Protein AF-A0A196SIE4-F1 (afdb_monomer_lite)

Sequence (564 aa):
MFLTLIPIHMKIGEKELRGRSGSAFACVQPDAWLLSVNETTLPDINRIVAYILAHASSSTTSTHAILPAALKAVASILQPCGGHVIAVQGSYAIGEGSSQVCEGVRTYGTTEESSLYSLNVTTGFYETLAAMCLRSNTTIHLIAGGSTDAFFSICNLQEVLLQSGGSLRYTTALSSVFKEHALADLHAAIQLLVLRPIARYVSGKLRLSPGLSVAAYHGGITYDESRAFCTAGMTSEDSVVAEVEMDRYITGPYAYAQFARPLFTFYNETNECCLRVFNHRFPVSTDYRTIYHNLDFSAYFLTLVRATVSHMSEDTVYNIRNKLSEVVANVLAAYRNNVCYSSPKSQLNLPESLSLLPLFLNSLLKTPLLAMSPMNTSANLQSIYPRGDLRAYWKWLCYTQSAERVLNAVYPRLYRLDEAKSDWGEEIEDHLVMPDRLPCSGAALTHDGVFLLACDEALFVVVGKTVTAELCGRLFGVATVVNSVHGASLSLLQSEDLLVQRVWRVVERVKEELGEELQVRIVVRGEKEMNEVSLLLRDDRIRLDGSLSEFVCEFFKRVLAKYK

Foldseek 3Di:
DFDFDDPPPDPPDPPPPDDDDPQQADPDALVVGRDDPDPVCVVVRVVVVVVVVVVVPPPDPDQEAAQLSVLLHVLVNLQVPAEEAEAEAAAAHDDQQHDPDDDDPQCAQDPNLLPLQAADPPHCSLVVSLVSLLNSLHAYEYEYEYAPPGRHSVNSVLLSNLQQQYHYHYDNCCNPLLVVQLVLLVVQVVVCVVPFWKWAWFKADKDKDPQKDFPDKFASWDADPVRITIHSIHGPFWDMATDMDGNDDDPDQKMKMKQDPPGGWTQTPVGDTDHDMDIDIDGDDPQPLVVLQPDALLNVVLVLLRVLLVCSNPDDLVVSLVVSLLVVLVVQLVCCVRPVVPDDLVDRDDRPNCPCVLVLSLLQCLQLQRDHWDRPPDPDPSVTPPGSNRNNNLSNQSRTGDSLQNSCQSAWWKFWLDCPPVPFLDQDPNDGRAGDTDQLAPVSVDQQTWMWTQHLSAIETEHHQNHQLVVCCQFFVGSGQDAQSSQSPTDGDDDPDPSSSSVVSNVVVSCVSRHVSHYYGYHYPPHPVVLVSNSNSSQPDDDPRHHSVVSCVVSSVSSSVPHD

Secondary structure (DSSP, 8-state):
-------------TT-SSSS------SS-GGGT-----TTTHHHHHHHHHHHHHHHHS------B-HHHHHHHHHHHTTTT-EEEEEEE-S-B-STT-------GGGTTSGGGGGGTS--TT-HHHHHHHHHHHHHTEEEEEEEE--TT----HHHHHHHHHHHT--EEEE-GGGSTTHHHHHHHHHHHHHHHHHS--EEEEEE--EE-TTEEEEEEESS-EE-TTS-EEEEEE-TTB--EEEEEESS---SSEEEEEE-SSSEEEE-TT--EEE--EEEEEEP-S-HHHHHHT--HHHHHHHHHHHHHHHTTTS-HHHHHHHHHHHHHHHHHHHHHHH-TTS-TTS----GGGTTHHHHHHHHHHSTTTPPPPSS--SSGGG-SS-HHHHHHHHHHHHHB-HHHHHHHHS-EEEE-STTS-SSS-EETTEE-PPPEEPSSTTTS-SS-EEEEE-SS-EEEEEPTT--HHHHHHHHSSS---SHHHHHH------S-HHHHHHHHHHHHHHHHH-TTPPEEEEETTSTTHHHHHHH-TTS-BTTBPPHHHHHHHHHHHHHHT--

Organism: Blastocystis sp. subtype 1 (strain ATCC 50177 / NandII) (NCBI:txid478820)

Structure (mmCIF, N/CA/C/O backbone):
data_AF-A0A196SIE4-F1
#
_entry.id   AF-A0A196SIE4-F1
#
loop_
_atom_site.group_PDB
_atom_site.id
_atom_site.type_symbol
_atom_site.label_atom_id
_atom_site.label_alt_id
_atom_site.label_comp_id
_atom_site.label_asym_id
_atom_site.label_entity_id
_atom_site.label_seq_id
_atom_site.pdbx_PDB_ins_code
_atom_site.Cartn_x
_atom_site.Cartn_y
_atom_site.Cartn_z
_atom_site.occupancy
_atom_site.B_iso_or_equiv
_atom_site.auth_seq_id
_atom_site.auth_comp_id
_atom_site.auth_asym_id
_atom_site.auth_atom_id
_atom_site.pdbx_PDB_model_num
ATOM 1 N N . MET A 1 1 ? -11.859 25.519 0.031 1.00 24.70 1 MET A N 1
ATOM 2 C CA . MET A 1 1 ? -10.567 24.803 0.033 1.00 24.70 1 MET A CA 1
ATOM 3 C C . MET A 1 1 ? -9.491 25.823 0.396 1.00 24.70 1 MET A C 1
ATOM 5 O O . MET A 1 1 ? -9.365 26.808 -0.318 1.00 24.70 1 MET A O 1
ATOM 9 N N . PHE A 1 2 ? -8.839 25.694 1.553 1.00 26.42 2 PHE A N 1
ATOM 10 C CA . PHE A 1 2 ? -7.771 26.609 1.984 1.00 26.42 2 PHE A CA 1
ATOM 11 C C . PHE A 1 2 ? -6.438 25.971 1.586 1.00 26.42 2 PHE A C 1
ATOM 13 O O . PHE A 1 2 ? -6.101 24.913 2.109 1.00 26.42 2 PHE A O 1
ATOM 20 N N . LEU A 1 3 ? -5.718 26.561 0.631 1.00 25.44 3 LEU A N 1
ATOM 21 C CA . LEU A 1 3 ? -4.384 26.110 0.234 1.00 25.44 3 LEU A CA 1
ATOM 22 C C . LEU A 1 3 ? -3.379 27.169 0.696 1.00 25.44 3 LEU A C 1
ATOM 24 O O . LEU A 1 3 ? -3.209 28.193 0.037 1.00 25.44 3 LEU A O 1
ATOM 28 N N . THR A 1 4 ? -2.740 26.945 1.842 1.00 31.16 4 THR A N 1
ATOM 29 C CA . THR A 1 4 ? -1.714 27.858 2.363 1.00 31.16 4 THR A CA 1
ATOM 30 C C . THR A 1 4 ? -0.354 27.175 2.280 1.00 31.16 4 THR A C 1
ATOM 32 O O . THR A 1 4 ? -0.098 26.189 2.968 1.00 31.16 4 THR A O 1
ATOM 35 N N . LEU A 1 5 ? 0.530 27.698 1.429 1.00 30.19 5 LEU A N 1
ATOM 36 C CA . LEU A 1 5 ? 1.937 27.304 1.382 1.00 30.19 5 LEU A CA 1
ATOM 37 C C . LEU A 1 5 ? 2.686 28.042 2.492 1.00 30.19 5 LEU A C 1
ATOM 39 O O . LEU A 1 5 ? 2.619 29.265 2.587 1.00 30.19 5 LEU A O 1
ATOM 43 N N . ILE A 1 6 ? 3.367 27.286 3.350 1.00 33.84 6 ILE A N 1
ATOM 44 C CA . ILE A 1 6 ? 3.983 27.786 4.581 1.00 33.84 6 ILE A CA 1
ATOM 45 C C . ILE A 1 6 ? 5.489 27.988 4.349 1.00 33.84 6 ILE A C 1
ATOM 47 O O . ILE A 1 6 ? 6.240 27.012 4.387 1.00 33.84 6 ILE A O 1
ATOM 51 N N . PRO A 1 7 ? 5.985 29.224 4.166 1.00 29.86 7 PRO A N 1
ATOM 52 C CA . PRO A 1 7 ? 7.390 29.522 4.389 1.00 29.86 7 PRO A CA 1
ATOM 53 C C . PRO A 1 7 ? 7.612 29.621 5.902 1.00 29.86 7 PRO A C 1
ATOM 55 O O . PRO A 1 7 ? 7.277 30.615 6.548 1.00 29.86 7 PRO A O 1
ATOM 58 N N . ILE A 1 8 ? 8.150 28.560 6.498 1.00 34.56 8 ILE A N 1
ATOM 59 C CA . ILE A 1 8 ? 8.472 28.540 7.926 1.00 34.56 8 ILE A CA 1
ATOM 60 C C . ILE A 1 8 ? 9.764 29.324 8.139 1.00 34.56 8 ILE A C 1
ATOM 62 O O . ILE A 1 8 ? 10.857 28.765 8.178 1.00 34.56 8 ILE A O 1
ATOM 66 N N . HIS A 1 9 ? 9.647 30.638 8.319 1.00 28.97 9 HIS A N 1
ATOM 67 C CA . HIS A 1 9 ? 10.698 31.404 8.979 1.00 28.97 9 HIS A CA 1
ATOM 68 C C . HIS A 1 9 ? 10.603 31.166 10.492 1.00 28.97 9 HIS A C 1
ATOM 70 O O . HIS A 1 9 ? 10.001 31.944 11.230 1.00 28.97 9 HIS A O 1
ATOM 76 N N . MET A 1 10 ? 11.209 30.075 10.972 1.00 31.61 10 MET A N 1
ATOM 77 C CA . MET A 1 10 ? 11.492 29.929 12.400 1.00 31.61 10 MET A CA 1
ATOM 78 C C . MET A 1 10 ? 12.637 30.877 12.767 1.00 31.61 10 MET A C 1
ATOM 80 O O . MET A 1 10 ? 13.798 30.623 12.453 1.00 31.61 10 MET A O 1
ATOM 84 N N . LYS A 1 11 ? 12.323 31.976 13.461 1.00 28.91 11 LYS A N 1
ATOM 85 C CA . LYS A 1 11 ? 13.328 32.689 14.255 1.00 28.91 11 LYS A CA 1
ATOM 86 C C . LYS A 1 11 ? 13.636 31.832 15.479 1.00 28.91 11 LYS A C 1
ATOM 88 O O . LYS A 1 11 ? 12.921 31.891 16.473 1.00 28.91 11 LYS A O 1
ATOM 93 N N . ILE A 1 12 ? 14.709 31.050 15.411 1.00 32.78 12 ILE A N 1
ATOM 94 C CA . ILE A 1 12 ? 15.374 30.570 16.622 1.00 32.78 12 ILE A CA 1
ATOM 95 C C . ILE A 1 12 ? 15.997 31.818 17.253 1.00 32.78 12 ILE A C 1
ATOM 97 O O . ILE A 1 12 ? 16.868 32.446 16.654 1.00 32.78 12 ILE A O 1
ATOM 101 N N . GLY A 1 13 ? 15.491 32.253 18.406 1.00 27.62 13 GLY A N 1
ATOM 102 C CA . GLY A 1 13 ? 16.034 33.421 19.094 1.00 27.62 13 GLY A CA 1
ATOM 103 C C . GLY A 1 13 ? 17.508 33.198 19.443 1.00 27.62 13 GLY A C 1
ATOM 104 O O . GLY A 1 13 ? 17.830 32.291 20.205 1.00 27.62 13 GLY A O 1
ATOM 105 N N . GLU A 1 14 ? 18.400 34.054 18.937 1.00 29.20 14 GLU A N 1
ATOM 106 C CA . GLU A 1 14 ? 19.863 34.005 19.145 1.00 29.20 14 GLU A CA 1
ATOM 107 C C . GLU A 1 14 ? 20.323 34.112 20.619 1.00 29.20 14 GLU A C 1
ATOM 109 O O . GLU A 1 14 ? 21.520 34.122 20.893 1.00 29.20 14 GLU A O 1
ATOM 114 N N . LYS A 1 15 ? 19.412 34.168 21.602 1.00 29.61 15 LYS A N 1
ATOM 115 C CA . LYS A 1 15 ? 19.748 34.307 23.030 1.00 29.61 15 LYS A CA 1
ATOM 116 C C . LYS A 1 15 ? 19.438 33.106 23.927 1.00 29.61 15 LYS A C 1
ATOM 118 O O . LYS A 1 15 ? 19.783 33.164 25.102 1.00 29.61 15 LYS A O 1
ATOM 123 N N . GLU A 1 16 ? 18.897 32.003 23.411 1.00 30.88 16 GLU A N 1
ATOM 124 C CA . GLU A 1 16 ? 18.539 30.830 24.239 1.00 30.88 16 GLU A CA 1
ATOM 125 C C . GLU A 1 16 ? 19.255 29.533 23.830 1.00 30.88 16 GLU A C 1
ATOM 127 O O . GLU A 1 16 ? 18.741 28.430 23.974 1.00 30.88 16 GLU A O 1
ATOM 132 N N . LEU A 1 17 ? 20.509 29.636 23.381 1.00 32.59 17 LEU A N 1
ATOM 133 C CA . LEU A 1 17 ? 21.347 28.471 23.055 1.00 32.59 17 LEU A CA 1
ATOM 134 C C . LEU A 1 17 ? 21.865 27.686 24.277 1.00 32.59 17 LEU A C 1
ATOM 136 O O . LEU A 1 17 ? 22.647 26.749 24.116 1.00 32.59 17 LEU A O 1
ATOM 140 N N . ARG A 1 18 ? 21.448 28.018 25.506 1.00 29.81 18 ARG A N 1
ATOM 141 C CA . ARG A 1 18 ? 21.790 27.239 26.706 1.00 29.81 18 ARG A CA 1
ATOM 142 C C . ARG A 1 18 ? 20.623 27.178 27.689 1.00 29.81 18 ARG A C 1
ATOM 144 O O . ARG A 1 18 ? 20.509 28.005 28.582 1.00 29.81 18 ARG A O 1
ATOM 151 N N . GLY A 1 19 ? 19.816 26.130 27.550 1.00 31.53 19 GLY A N 1
ATOM 152 C CA . GLY A 1 19 ? 19.040 25.582 28.660 1.00 31.53 19 GLY A CA 1
ATOM 153 C C . GLY A 1 19 ? 17.660 26.195 28.884 1.00 31.53 19 GLY A C 1
ATOM 154 O O . GLY A 1 19 ? 17.433 26.806 29.920 1.00 31.53 19 GLY A O 1
ATOM 155 N N . ARG A 1 20 ? 16.726 25.964 27.956 1.00 30.34 20 ARG A N 1
ATOM 156 C CA . ARG A 1 20 ? 15.293 25.672 28.189 1.00 30.34 20 ARG A CA 1
ATOM 157 C C . ARG A 1 20 ? 14.655 25.306 26.838 1.00 30.34 20 ARG A C 1
ATOM 159 O O . ARG A 1 20 ? 15.154 25.694 25.791 1.00 30.34 20 ARG A O 1
ATOM 166 N N . SER A 1 21 ? 13.649 24.440 26.873 1.00 39.34 21 SER A N 1
ATOM 167 C CA . SER A 1 21 ? 13.036 23.723 25.743 1.00 39.34 21 SER A CA 1
ATOM 168 C C . SER A 1 21 ? 12.660 24.612 24.547 1.00 39.34 21 SER A C 1
ATOM 170 O O . SER A 1 21 ? 11.785 25.464 24.672 1.00 39.34 21 SER A O 1
ATOM 172 N N . GLY A 1 22 ? 13.262 24.354 23.381 1.00 44.81 22 GLY A N 1
ATOM 173 C CA . GLY A 1 22 ? 12.916 24.974 22.097 1.00 44.81 22 GLY A CA 1
ATOM 174 C C . GLY A 1 22 ? 11.590 24.457 21.538 1.00 44.81 22 GLY A C 1
ATOM 175 O O . GLY A 1 22 ? 11.580 23.723 20.556 1.00 44.81 22 GLY A O 1
ATOM 176 N N . SER A 1 23 ? 10.477 24.800 22.187 1.00 56.94 23 SER A N 1
ATOM 177 C CA . SER A 1 23 ? 9.135 24.441 21.726 1.00 56.94 23 SER A CA 1
ATOM 178 C C . SER A 1 23 ? 8.738 25.287 20.518 1.00 56.94 23 SER A C 1
ATOM 180 O O . SER A 1 23 ? 8.722 26.515 20.611 1.00 56.94 23 SER A O 1
ATOM 182 N N . ALA A 1 24 ? 8.367 24.649 19.408 1.00 60.00 24 ALA A N 1
ATOM 183 C CA . ALA A 1 24 ? 7.788 25.352 18.267 1.00 60.00 24 ALA A CA 1
ATOM 184 C C . ALA A 1 24 ? 6.398 25.919 18.611 1.00 60.00 24 ALA A C 1
ATOM 186 O O . ALA A 1 24 ? 5.547 25.206 19.145 1.00 60.00 24 ALA A O 1
ATOM 187 N N . PHE A 1 25 ? 6.161 27.191 18.285 1.00 63.59 25 PHE A N 1
ATOM 188 C CA . PHE A 1 25 ? 4.869 27.859 18.444 1.00 63.59 25 PHE A CA 1
ATOM 189 C C . PHE A 1 25 ? 4.549 28.715 17.218 1.00 63.59 25 PHE A C 1
ATOM 191 O O . PHE A 1 25 ? 5.438 29.145 16.482 1.00 63.59 25 PHE A O 1
ATOM 198 N N . ALA A 1 26 ? 3.263 28.957 16.994 1.00 61.19 26 ALA A N 1
ATOM 199 C CA . ALA A 1 26 ? 2.800 29.837 15.936 1.00 61.19 26 ALA A CA 1
ATOM 200 C C . ALA A 1 26 ? 2.982 31.304 16.338 1.00 61.19 26 ALA A C 1
ATOM 202 O O . ALA A 1 26 ? 2.437 31.747 17.346 1.00 61.19 26 ALA A O 1
ATOM 203 N N . CYS A 1 27 ? 3.729 32.069 15.544 1.00 59.94 27 CYS A N 1
ATOM 204 C CA . CYS A 1 27 ? 3.960 33.493 15.810 1.00 59.94 27 CYS A CA 1
ATOM 205 C C . CYS A 1 27 ? 2.800 34.400 15.361 1.00 59.94 27 CYS A C 1
ATOM 207 O O . CYS A 1 27 ? 2.827 35.595 15.645 1.00 59.94 27 CYS A O 1
ATOM 209 N N . VAL A 1 28 ? 1.817 33.870 14.625 1.00 65.38 28 VAL A N 1
ATOM 210 C CA . VAL A 1 28 ? 0.748 34.655 13.994 1.00 65.38 28 VAL A CA 1
ATOM 211 C C . VAL A 1 28 ? -0.608 33.979 14.205 1.00 65.38 28 VAL A C 1
ATOM 213 O O . VAL A 1 28 ? -0.692 32.753 14.248 1.00 65.38 28 VAL A O 1
ATOM 216 N N . GLN A 1 29 ? -1.657 34.791 14.361 1.00 64.56 29 GLN A N 1
ATOM 217 C CA . GLN A 1 29 ? -3.035 34.335 14.565 1.00 64.56 29 GLN A CA 1
ATOM 218 C C . GLN A 1 29 ? -3.599 33.616 13.319 1.00 64.56 29 GLN A C 1
ATOM 220 O O . GLN A 1 29 ? -3.258 34.018 12.201 1.00 64.56 29 GLN A O 1
ATOM 225 N N . PRO A 1 30 ? -4.489 32.613 13.487 1.00 63.81 30 PRO A N 1
ATOM 226 C CA . PRO A 1 30 ? -5.055 31.831 12.380 1.00 63.81 30 PRO A CA 1
ATOM 227 C C . PRO A 1 30 ? -5.726 32.681 11.289 1.00 63.81 30 PRO A C 1
ATOM 229 O O . PRO A 1 30 ? -5.523 32.425 10.103 1.00 63.81 30 PRO A O 1
ATOM 232 N N . ASP A 1 31 ? -6.443 33.738 11.678 1.00 65.50 31 ASP A N 1
ATOM 233 C CA . ASP A 1 31 ? -7.214 34.602 10.767 1.00 65.50 31 ASP A CA 1
ATOM 234 C C . ASP A 1 31 ? -6.348 35.358 9.749 1.00 65.50 31 ASP A C 1
ATOM 236 O O . ASP A 1 31 ? -6.823 35.747 8.686 1.00 65.50 31 ASP A O 1
ATOM 240 N N . ALA A 1 32 ? -5.061 35.560 10.048 1.00 66.69 32 ALA A N 1
ATOM 241 C CA . ALA A 1 32 ? -4.130 36.222 9.138 1.00 66.69 32 ALA A CA 1
ATOM 242 C C . ALA A 1 32 ? -3.489 35.257 8.118 1.00 66.69 32 ALA A C 1
ATOM 244 O O . ALA A 1 32 ? -2.826 35.716 7.191 1.00 66.69 32 ALA A O 1
ATOM 245 N N . TRP A 1 33 ? -3.644 33.938 8.296 1.00 67.50 33 TRP A N 1
ATOM 246 C CA . TRP A 1 33 ? -3.011 32.894 7.469 1.00 67.50 33 TRP A CA 1
ATOM 247 C C . TRP A 1 33 ? -4.022 32.016 6.717 1.00 67.50 33 TRP A C 1
ATOM 249 O O . TRP A 1 33 ? -3.700 31.471 5.658 1.00 67.50 33 TRP A O 1
ATOM 259 N N . LEU A 1 34 ? -5.241 31.868 7.239 1.00 71.44 34 LEU A N 1
ATOM 260 C CA . LEU A 1 34 ? -6.322 31.113 6.607 1.00 71.44 34 LEU A CA 1
ATOM 261 C C . LEU A 1 34 ? -7.110 32.018 5.652 1.00 71.44 34 LEU A C 1
ATOM 263 O O . LEU A 1 34 ? -8.133 32.599 6.004 1.00 71.44 34 LEU A O 1
ATOM 267 N N . LEU A 1 35 ? -6.616 32.142 4.421 1.00 76.88 35 LEU A N 1
ATOM 268 C CA . LEU A 1 35 ? -7.236 32.960 3.378 1.00 76.88 35 LEU A CA 1
ATOM 269 C C . LEU A 1 35 ? -8.222 32.137 2.544 1.00 76.88 35 LEU A C 1
ATOM 271 O O . LEU A 1 35 ? -7.872 31.078 2.022 1.00 76.88 35 LEU A O 1
ATOM 275 N N . SER A 1 36 ? -9.441 32.643 2.348 1.00 74.19 36 SER A N 1
ATOM 276 C CA . SER A 1 36 ? -10.366 32.056 1.374 1.00 74.19 36 SER A CA 1
ATOM 277 C C . SER A 1 36 ? -9.795 32.200 -0.036 1.00 74.19 36 SER A C 1
ATOM 279 O O . SER A 1 36 ? -9.408 33.306 -0.415 1.00 74.19 36 SER A O 1
ATOM 281 N N . VAL A 1 37 ? -9.769 31.121 -0.818 1.00 74.94 37 VAL A N 1
ATOM 282 C CA . VAL A 1 37 ? -9.322 31.149 -2.218 1.00 74.94 37 VAL A CA 1
ATOM 283 C C . VAL A 1 37 ? -10.458 31.690 -3.090 1.00 74.94 37 VAL A C 1
ATOM 285 O O . VAL A 1 37 ? -11.339 30.941 -3.497 1.00 74.94 37 VAL A O 1
ATOM 288 N N . ASN A 1 38 ? -10.437 32.999 -3.346 1.00 81.38 38 ASN A N 1
ATOM 289 C CA . ASN A 1 38 ? -11.401 33.725 -4.176 1.00 81.38 38 ASN A CA 1
ATOM 290 C C . ASN A 1 38 ? -10.638 34.521 -5.249 1.00 81.38 38 ASN A C 1
ATOM 292 O O . ASN A 1 38 ? -9.440 34.759 -5.101 1.00 81.38 38 ASN A O 1
ATOM 296 N N . GLU A 1 39 ? -11.320 35.014 -6.288 1.00 75.75 39 GLU A N 1
ATOM 297 C CA . GLU A 1 39 ? -10.688 35.819 -7.356 1.00 75.75 39 GLU A CA 1
ATOM 298 C C . GLU A 1 39 ? -9.914 37.042 -6.825 1.00 75.75 39 GLU A C 1
ATOM 300 O O . GLU A 1 39 ? -8.914 37.453 -7.410 1.00 75.75 39 GLU A O 1
ATOM 305 N N . THR A 1 40 ? -10.332 37.595 -5.683 1.00 78.75 40 THR A N 1
ATOM 306 C CA . THR A 1 40 ? -9.700 38.756 -5.042 1.00 78.75 40 THR A CA 1
ATOM 307 C C . THR A 1 40 ? -8.400 38.433 -4.303 1.00 78.75 40 THR A C 1
ATOM 309 O O . THR A 1 40 ? -7.518 39.284 -4.245 1.00 78.75 40 THR A O 1
ATOM 312 N N . THR A 1 41 ? -8.261 37.226 -3.748 1.00 79.56 41 THR A N 1
ATOM 313 C CA . THR A 1 41 ? -7.091 36.787 -2.957 1.00 79.56 41 THR A CA 1
ATOM 314 C C . THR A 1 41 ? -6.084 35.993 -3.786 1.00 79.56 41 THR A C 1
ATOM 316 O O . THR A 1 41 ? -4.906 35.916 -3.437 1.00 79.56 41 THR A O 1
ATOM 319 N N . LEU A 1 42 ? -6.522 35.450 -4.924 1.00 81.88 42 LEU A N 1
ATOM 320 C CA . LEU A 1 42 ? -5.700 34.741 -5.901 1.00 81.88 42 LEU A CA 1
ATOM 321 C C . LEU A 1 42 ? -4.422 35.494 -6.337 1.00 81.88 42 LEU A C 1
ATOM 323 O O . LEU A 1 42 ? -3.363 34.861 -6.374 1.00 81.88 42 LEU A O 1
ATOM 327 N N . PRO A 1 43 ? -4.436 36.818 -6.622 1.00 85.00 43 PRO A N 1
ATOM 328 C CA . PRO A 1 43 ? -3.210 37.535 -6.978 1.00 85.00 43 PRO A CA 1
ATOM 329 C C . PRO A 1 43 ? -2.186 37.580 -5.836 1.00 85.00 43 PRO A C 1
ATOM 331 O O . PRO A 1 43 ? -0.986 37.482 -6.094 1.00 85.00 43 PRO A O 1
ATOM 334 N N . ASP A 1 44 ? -2.628 37.686 -4.582 1.00 82.38 44 ASP A N 1
ATOM 335 C CA . ASP A 1 44 ? -1.726 37.720 -3.427 1.00 82.38 44 ASP A CA 1
ATOM 336 C C . ASP A 1 44 ? -1.162 36.332 -3.104 1.00 82.38 44 ASP A C 1
ATOM 338 O O . ASP A 1 44 ? 0.031 36.205 -2.819 1.00 82.38 44 ASP A O 1
ATOM 342 N N . ILE A 1 45 ? -1.967 35.275 -3.262 1.00 82.62 45 ILE A N 1
ATOM 343 C CA . ILE A 1 45 ? -1.490 33.886 -3.183 1.00 82.62 45 ILE A CA 1
ATOM 344 C C . ILE A 1 45 ? -0.423 33.640 -4.255 1.00 82.62 45 ILE A C 1
ATOM 346 O O . ILE A 1 45 ? 0.661 33.153 -3.940 1.00 82.62 45 ILE A O 1
ATOM 350 N N . ASN A 1 46 ? -0.670 34.047 -5.504 1.00 85.12 46 ASN A N 1
ATOM 351 C CA . ASN A 1 46 ? 0.300 33.894 -6.590 1.00 85.12 46 ASN A CA 1
ATOM 352 C C . ASN A 1 46 ? 1.604 34.659 -6.325 1.00 85.12 46 ASN A C 1
ATOM 354 O O . ASN A 1 46 ? 2.680 34.160 -6.653 1.00 85.12 46 ASN A O 1
ATOM 358 N N . ARG A 1 47 ? 1.542 35.838 -5.692 1.00 85.06 47 ARG A N 1
ATOM 359 C CA . ARG A 1 47 ? 2.742 36.574 -5.256 1.00 85.06 47 ARG A CA 1
ATOM 360 C C . ARG A 1 47 ? 3.530 35.813 -4.194 1.00 85.06 47 ARG A C 1
ATOM 362 O O . ARG A 1 47 ? 4.753 35.761 -4.287 1.00 85.06 47 ARG A O 1
ATOM 369 N N . ILE A 1 48 ? 2.854 35.208 -3.217 1.00 84.31 48 ILE A N 1
ATOM 370 C CA . ILE A 1 48 ? 3.498 34.379 -2.186 1.00 84.31 48 ILE A CA 1
ATOM 371 C C . ILE A 1 48 ? 4.146 33.147 -2.822 1.00 84.31 48 ILE A C 1
ATOM 373 O O . ILE A 1 48 ? 5.306 32.857 -2.541 1.00 84.31 48 ILE A O 1
ATOM 377 N N . VAL A 1 49 ? 3.446 32.458 -3.725 1.00 85.06 49 VAL A N 1
ATOM 378 C CA . VAL A 1 49 ? 3.989 31.305 -4.461 1.00 85.06 49 VAL A CA 1
ATOM 379 C C . VAL A 1 49 ? 5.215 31.709 -5.275 1.00 85.06 49 VAL A C 1
ATOM 381 O O . VAL A 1 49 ? 6.248 31.049 -5.191 1.00 85.06 49 VAL A O 1
ATOM 384 N N . ALA A 1 50 ? 5.144 32.822 -6.008 1.00 84.56 50 ALA A N 1
ATOM 385 C CA . ALA A 1 50 ? 6.271 33.341 -6.776 1.00 84.56 50 ALA A CA 1
ATOM 386 C C . ALA A 1 50 ? 7.461 33.708 -5.876 1.00 84.56 50 ALA A C 1
ATOM 388 O O . ALA A 1 50 ? 8.602 33.410 -6.223 1.00 84.56 50 ALA A O 1
ATOM 389 N N . TYR A 1 51 ? 7.209 34.296 -4.702 1.00 85.38 51 TYR A N 1
ATOM 390 C CA . TYR A 1 51 ? 8.248 34.583 -3.714 1.00 85.38 51 TYR A CA 1
ATOM 391 C C . TYR A 1 51 ? 8.905 33.302 -3.187 1.00 85.38 51 TYR A C 1
ATOM 393 O O . TYR A 1 51 ? 10.130 33.229 -3.118 1.00 85.38 51 TYR A O 1
ATOM 401 N N . ILE A 1 52 ? 8.115 32.272 -2.867 1.00 82.62 52 ILE A N 1
ATOM 402 C CA . ILE A 1 52 ? 8.623 30.971 -2.410 1.00 82.62 52 ILE A CA 1
ATOM 403 C C . ILE A 1 52 ? 9.454 30.303 -3.506 1.00 82.62 52 ILE A C 1
ATOM 405 O O . ILE A 1 52 ? 10.541 29.816 -3.217 1.00 82.62 52 ILE A O 1
ATOM 409 N N . LEU A 1 53 ? 8.994 30.314 -4.759 1.00 82.69 53 LEU A N 1
ATOM 410 C CA . LEU A 1 53 ? 9.740 29.762 -5.894 1.00 82.69 53 LEU A CA 1
ATOM 411 C C . LEU A 1 53 ? 11.053 30.517 -6.125 1.00 82.69 53 LEU A C 1
ATOM 413 O O . LEU A 1 53 ? 12.104 29.897 -6.288 1.00 82.69 53 LEU A O 1
ATOM 417 N N . ALA A 1 54 ? 11.023 31.850 -6.072 1.00 82.00 54 ALA A N 1
ATOM 418 C CA . ALA A 1 54 ? 12.223 32.673 -6.169 1.00 82.00 54 ALA A CA 1
ATOM 419 C C . ALA A 1 54 ? 13.206 32.367 -5.025 1.00 82.00 54 ALA A C 1
ATOM 421 O O . ALA A 1 54 ? 14.399 32.205 -5.266 1.00 82.00 54 ALA A O 1
ATOM 422 N N . HIS A 1 55 ? 12.713 32.207 -3.795 1.00 77.50 55 HIS A N 1
ATOM 423 C CA . HIS A 1 55 ? 13.544 31.870 -2.641 1.00 77.50 55 HIS A CA 1
ATOM 424 C C . HIS A 1 55 ? 14.097 30.438 -2.702 1.00 77.50 55 HIS A C 1
ATOM 426 O O . HIS A 1 55 ? 15.271 30.230 -2.416 1.00 77.50 55 HIS A O 1
ATOM 432 N N . ALA A 1 56 ? 13.297 29.462 -3.136 1.00 71.56 56 ALA A N 1
ATOM 433 C CA . ALA A 1 56 ? 13.715 28.069 -3.299 1.00 71.56 56 ALA A CA 1
ATOM 434 C C . ALA A 1 56 ? 14.727 27.886 -4.443 1.00 71.56 56 ALA A C 1
ATOM 436 O O . ALA A 1 56 ? 15.606 27.034 -4.359 1.00 71.56 56 ALA A O 1
ATOM 437 N N . SER A 1 57 ? 14.608 28.684 -5.511 1.00 68.44 57 SER A N 1
ATOM 438 C CA . SER A 1 57 ? 15.565 28.704 -6.628 1.00 68.44 57 SER A CA 1
ATOM 439 C C . SER A 1 57 ? 16.843 29.487 -6.315 1.00 68.44 57 SER A C 1
ATOM 441 O O . SER A 1 57 ? 17.870 29.271 -6.960 1.00 68.44 57 SER A O 1
ATOM 443 N N . SER A 1 58 ? 16.810 30.372 -5.312 1.00 71.19 58 SER A N 1
ATOM 444 C CA . SER A 1 58 ? 18.024 30.980 -4.779 1.00 71.19 58 SER A CA 1
ATOM 445 C C . SER A 1 58 ? 18.852 29.897 -4.089 1.00 71.19 58 SER A C 1
ATOM 447 O O . SER A 1 58 ? 18.306 29.049 -3.389 1.00 71.19 58 SER A O 1
ATOM 449 N N . SER A 1 59 ? 20.165 29.875 -4.313 1.00 56.56 59 SER A N 1
ATOM 450 C CA . SER A 1 59 ? 21.060 28.855 -3.762 1.00 56.56 59 SER A CA 1
ATOM 451 C C . SER A 1 59 ? 21.116 28.943 -2.232 1.00 56.56 59 SER A C 1
ATOM 453 O O . SER A 1 59 ? 21.994 29.597 -1.666 1.00 56.56 59 SER A O 1
ATOM 455 N N . THR A 1 60 ? 20.166 28.309 -1.550 1.00 62.53 60 THR A N 1
ATOM 456 C CA . THR A 1 60 ? 20.157 28.194 -0.094 1.00 62.53 60 THR A CA 1
ATOM 457 C C . THR A 1 60 ? 21.213 27.180 0.330 1.00 62.53 60 THR A C 1
ATOM 459 O O . THR A 1 60 ? 21.227 26.051 -0.154 1.00 62.53 60 THR A O 1
ATOM 462 N N . THR A 1 61 ? 22.079 27.550 1.271 1.00 58.91 61 THR A N 1
ATOM 463 C CA . THR A 1 61 ? 23.082 26.650 1.868 1.00 58.91 61 THR A CA 1
ATOM 464 C C . THR A 1 61 ? 22.507 25.744 2.963 1.00 58.91 61 THR A C 1
ATOM 466 O O . THR A 1 61 ? 23.241 24.969 3.572 1.00 58.91 61 THR A O 1
ATOM 469 N N . SER A 1 62 ? 21.202 25.836 3.245 1.00 62.91 62 SER A N 1
ATOM 470 C CA . SER A 1 62 ? 20.528 25.056 4.283 1.00 62.91 62 SER A CA 1
ATOM 471 C C . SER A 1 62 ? 20.381 23.592 3.871 1.00 62.91 62 SER A C 1
ATOM 473 O O . SER A 1 62 ? 19.581 23.252 3.002 1.00 62.91 62 SER A O 1
ATOM 475 N N . THR A 1 63 ? 21.128 22.717 4.535 1.00 64.56 63 THR A N 1
ATOM 476 C CA . THR A 1 63 ? 21.159 21.269 4.280 1.00 64.56 63 THR A CA 1
ATOM 477 C C . THR A 1 63 ? 20.157 20.468 5.115 1.00 64.56 63 THR A C 1
ATOM 479 O O . THR A 1 63 ? 20.032 19.259 4.925 1.00 64.56 63 THR A O 1
ATOM 482 N N . HIS A 1 64 ? 19.454 21.109 6.054 1.00 67.75 64 HIS A N 1
ATOM 483 C CA . HIS A 1 64 ? 18.647 20.432 7.070 1.00 67.75 64 HIS A CA 1
ATOM 484 C C . HIS A 1 64 ? 17.224 20.984 7.133 1.00 67.75 64 HIS A C 1
ATOM 486 O O . HIS A 1 64 ? 17.026 22.198 7.146 1.00 67.75 64 HIS A O 1
ATOM 492 N N . ALA A 1 65 ? 16.243 20.082 7.204 1.00 73.25 65 ALA A N 1
ATOM 493 C CA . ALA A 1 65 ? 14.838 20.419 7.413 1.00 73.25 65 ALA A CA 1
ATOM 494 C C . ALA A 1 65 ? 14.460 20.306 8.900 1.00 73.25 65 ALA A C 1
ATOM 496 O O . ALA A 1 65 ? 15.108 19.593 9.652 1.00 73.25 65 ALA A O 1
ATOM 497 N N . ILE A 1 66 ? 13.387 20.973 9.326 1.00 80.06 66 ILE A N 1
ATOM 498 C CA . ILE A 1 66 ? 12.842 20.948 10.705 1.00 80.06 66 ILE A CA 1
ATOM 499 C C . ILE A 1 66 ? 11.357 20.541 10.690 1.00 80.06 66 ILE A C 1
ATOM 501 O O . ILE A 1 66 ? 10.502 21.153 11.332 1.00 80.06 66 ILE A O 1
ATOM 505 N N . LEU A 1 67 ? 11.032 19.514 9.896 1.00 82.31 67 LEU A N 1
ATOM 506 C CA . LEU A 1 67 ? 9.652 19.138 9.571 1.00 82.31 67 LEU A CA 1
ATOM 507 C C . LEU A 1 67 ? 8.775 18.761 10.787 1.00 82.31 67 LEU A C 1
ATOM 509 O O . LEU A 1 67 ? 7.639 19.227 10.844 1.00 82.31 67 LEU A O 1
ATOM 513 N N . PRO A 1 68 ? 9.230 17.973 11.779 1.00 80.06 68 PRO A N 1
ATOM 514 C CA . PRO A 1 68 ? 8.351 17.585 12.885 1.00 80.06 68 PRO A CA 1
ATOM 515 C C . PRO A 1 68 ? 7.920 18.789 13.739 1.00 80.06 68 PRO A C 1
ATOM 517 O O . PRO A 1 68 ? 6.740 18.948 14.053 1.00 80.06 68 PRO A O 1
ATOM 520 N N . ALA A 1 69 ? 8.853 19.694 14.044 1.00 80.50 69 ALA A N 1
ATOM 521 C CA . ALA A 1 69 ? 8.576 20.937 14.765 1.00 80.50 69 ALA A CA 1
ATOM 522 C C . ALA A 1 69 ? 7.608 21.852 13.989 1.00 80.50 69 ALA A C 1
ATOM 524 O O . ALA A 1 69 ? 6.693 22.443 14.567 1.00 80.50 69 ALA A O 1
ATOM 525 N N . ALA A 1 70 ? 7.776 21.921 12.667 1.00 82.88 70 ALA A N 1
ATOM 526 C CA . ALA A 1 70 ? 6.857 22.599 11.763 1.00 82.88 70 ALA A CA 1
ATOM 527 C C . ALA A 1 70 ? 5.433 22.028 11.834 1.00 82.88 70 ALA A C 1
ATOM 529 O O . ALA A 1 70 ? 4.479 22.783 12.018 1.00 82.88 70 ALA A O 1
ATOM 530 N N . LEU A 1 71 ? 5.285 20.703 11.760 1.00 84.75 71 LEU A N 1
ATOM 531 C CA . LEU A 1 71 ? 3.985 20.033 11.845 1.00 84.75 71 LEU A CA 1
ATOM 532 C C . LEU A 1 71 ? 3.271 20.323 13.166 1.00 84.75 71 LEU A C 1
ATOM 534 O O . LEU A 1 71 ? 2.076 20.599 13.165 1.00 84.75 71 LEU A O 1
ATOM 538 N N . LYS A 1 72 ? 4.001 20.340 14.286 1.00 83.81 72 LYS A N 1
ATOM 539 C CA . LYS A 1 72 ? 3.443 20.700 15.597 1.00 83.81 72 LYS A CA 1
ATOM 540 C C . LYS A 1 72 ? 2.940 22.142 15.648 1.00 83.81 72 LYS A C 1
ATOM 542 O O . LYS A 1 72 ? 1.867 22.394 16.202 1.00 83.81 72 LYS A O 1
ATOM 547 N N . ALA A 1 73 ? 3.672 23.086 15.056 1.00 82.50 73 ALA A N 1
ATOM 548 C CA . ALA A 1 73 ? 3.226 24.474 14.971 1.00 82.50 73 ALA A CA 1
ATOM 549 C C . ALA A 1 73 ? 1.945 24.598 14.132 1.00 82.50 73 ALA A C 1
ATOM 551 O O . ALA A 1 73 ?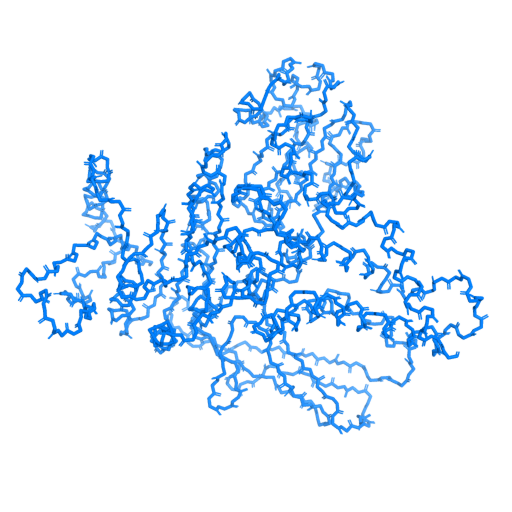 0.988 25.229 14.572 1.00 82.50 73 ALA A O 1
ATOM 552 N N . VAL A 1 74 ? 1.886 23.934 12.974 1.00 82.88 74 VAL A N 1
ATOM 553 C CA . VAL A 1 74 ? 0.704 23.941 12.096 1.00 82.88 74 VAL A CA 1
ATOM 554 C C . VAL A 1 74 ? -0.498 23.271 12.758 1.00 82.88 74 VAL A C 1
ATOM 556 O O . VAL A 1 74 ? -1.586 23.838 12.753 1.00 82.88 74 VAL A O 1
ATOM 559 N N . ALA A 1 75 ? -0.303 22.121 13.404 1.00 82.31 75 ALA A N 1
ATOM 560 C CA . ALA A 1 75 ? -1.362 21.439 14.142 1.00 82.31 75 ALA A CA 1
ATOM 561 C C . ALA A 1 75 ? -1.908 22.302 15.294 1.00 82.31 75 ALA A C 1
ATOM 563 O O . ALA A 1 75 ? -3.096 22.245 15.594 1.00 82.31 75 ALA A O 1
ATOM 564 N N . SER A 1 76 ? -1.064 23.136 15.914 1.00 81.69 76 SER A N 1
ATOM 565 C CA . SER A 1 76 ? -1.491 24.106 16.933 1.00 81.69 76 SER A CA 1
ATOM 566 C C . SER A 1 76 ? -2.334 25.240 16.338 1.00 81.69 76 SER A C 1
ATOM 568 O O . SER A 1 76 ? -3.321 25.643 16.943 1.00 81.69 76 SER A O 1
ATOM 570 N N . ILE A 1 77 ? -1.978 25.730 15.144 1.00 79.50 77 ILE A N 1
ATOM 571 C CA . ILE A 1 77 ? -2.733 26.776 14.424 1.00 79.50 77 ILE A CA 1
ATOM 572 C C . ILE A 1 77 ? -4.104 26.265 13.989 1.00 79.50 77 ILE A C 1
ATOM 574 O O . ILE A 1 77 ? -5.077 27.010 14.048 1.00 79.50 77 ILE A O 1
ATOM 578 N N . LEU A 1 78 ? -4.181 25.007 13.552 1.00 79.50 78 LEU A N 1
ATOM 579 C CA . LEU A 1 78 ? -5.406 24.399 13.034 1.00 79.50 78 LEU A CA 1
ATOM 580 C C . LEU A 1 78 ? -6.350 23.887 14.129 1.00 79.50 78 LEU A C 1
ATOM 582 O O . LEU A 1 78 ? -7.440 23.432 13.807 1.00 79.50 78 LEU A O 1
ATOM 586 N N . GLN A 1 79 ? -6.006 24.018 15.414 1.00 79.62 79 GLN A N 1
ATOM 587 C CA . GLN A 1 79 ? -6.880 23.607 16.520 1.00 79.62 79 GLN A CA 1
ATOM 588 C C . GLN A 1 79 ? -8.339 24.101 16.447 1.00 79.62 79 GLN A C 1
ATOM 590 O O . GLN A 1 79 ? -9.219 23.286 16.719 1.00 79.62 79 GLN A O 1
ATOM 595 N N . PRO A 1 80 ? -8.642 25.374 16.110 1.00 75.62 80 PRO A N 1
ATOM 596 C CA . PRO A 1 80 ? -10.019 25.864 16.105 1.00 75.62 80 PRO A CA 1
ATOM 597 C C . PRO A 1 80 ? -10.824 25.448 14.865 1.00 75.62 80 PRO A C 1
ATOM 599 O O . PRO A 1 80 ? -12.045 25.353 14.949 1.00 75.62 80 PRO A O 1
ATOM 602 N N . CYS A 1 81 ? -10.167 25.211 13.725 1.00 72.88 81 CYS A N 1
ATOM 603 C CA . CYS A 1 81 ? -10.841 25.006 12.435 1.00 72.88 81 CYS A CA 1
ATOM 604 C C . CYS A 1 81 ? -10.743 23.565 11.911 1.00 72.88 81 CYS A C 1
ATOM 606 O O . CYS A 1 81 ? -11.550 23.162 11.073 1.00 72.88 81 CYS A O 1
ATOM 608 N N . GLY A 1 82 ? -9.750 22.803 12.375 1.00 77.12 82 GLY A N 1
ATOM 609 C CA . GLY A 1 82 ? -9.296 21.572 11.735 1.00 77.12 82 GLY A CA 1
ATOM 610 C C . GLY A 1 82 ? -8.779 21.800 10.317 1.00 77.12 82 GLY A C 1
ATOM 611 O O . GLY A 1 82 ? -8.622 22.937 9.862 1.00 77.12 82 GLY A O 1
ATOM 612 N N . GLY A 1 83 ? -8.502 20.713 9.596 1.00 78.94 83 GLY A N 1
ATOM 613 C CA . GLY A 1 83 ? -8.112 20.812 8.191 1.00 78.94 83 GLY A CA 1
ATOM 614 C C . GLY A 1 83 ? -7.251 19.666 7.685 1.00 78.94 83 GLY A C 1
ATOM 615 O O . GLY A 1 83 ? -7.192 18.589 8.272 1.00 78.94 83 GLY A O 1
ATOM 616 N N . HIS A 1 84 ? -6.585 19.926 6.565 1.00 83.06 84 HIS A N 1
ATOM 617 C CA . HIS A 1 84 ? -5.702 18.979 5.895 1.00 83.06 84 HIS A CA 1
ATOM 618 C C . HIS A 1 84 ? -4.346 19.652 5.684 1.00 83.06 84 HIS A C 1
ATOM 620 O O . HIS A 1 84 ? -4.282 20.791 5.219 1.00 83.06 84 HIS A O 1
ATOM 626 N N . VAL A 1 85 ? -3.265 18.962 6.039 1.00 87.62 85 VAL A N 1
ATOM 627 C CA . VAL A 1 85 ? -1.890 19.459 5.914 1.00 87.62 85 VAL A CA 1
ATOM 628 C C . VAL A 1 85 ? -1.133 18.549 4.965 1.00 87.62 85 VAL A C 1
ATOM 630 O O . VAL A 1 85 ? -1.010 17.361 5.233 1.00 87.62 85 VAL A O 1
ATOM 633 N N . ILE A 1 86 ? -0.589 19.098 3.881 1.00 89.19 86 ILE A N 1
ATOM 634 C CA . ILE A 1 86 ? 0.288 18.357 2.966 1.00 89.19 86 ILE A CA 1
ATOM 635 C C . ILE A 1 86 ? 1.732 18.742 3.282 1.00 89.19 86 ILE A C 1
ATOM 637 O O . ILE A 1 86 ? 2.140 19.890 3.111 1.00 89.19 86 ILE A O 1
ATOM 641 N N . ALA A 1 87 ? 2.500 17.775 3.766 1.00 88.62 87 ALA A N 1
ATOM 642 C CA . ALA A 1 87 ? 3.902 17.909 4.110 1.00 88.62 87 ALA A CA 1
ATOM 643 C C . ALA A 1 87 ? 4.766 17.247 3.039 1.00 88.62 87 ALA A C 1
ATOM 645 O O . ALA A 1 87 ? 4.614 16.061 2.757 1.00 88.62 87 ALA A O 1
ATOM 646 N N . VAL A 1 88 ? 5.702 18.004 2.470 1.00 87.19 88 VAL A N 1
ATOM 647 C CA . VAL A 1 88 ? 6.662 17.492 1.487 1.00 87.19 88 VAL A CA 1
ATOM 648 C C . VAL A 1 88 ? 8.047 17.464 2.123 1.00 87.19 88 VAL A C 1
ATOM 650 O O . VAL A 1 88 ? 8.565 18.497 2.548 1.00 87.19 88 VAL A O 1
ATOM 653 N N . GLN A 1 89 ? 8.646 16.277 2.200 1.00 83.56 89 GLN A N 1
ATOM 654 C CA . GLN A 1 89 ? 9.966 16.047 2.771 1.00 83.56 89 GLN A CA 1
ATOM 655 C C . GLN A 1 89 ? 10.952 15.601 1.687 1.00 83.56 89 GLN A C 1
ATOM 657 O O . GLN A 1 89 ? 10.837 14.505 1.143 1.00 83.56 89 GLN A O 1
ATOM 662 N N . GLY A 1 90 ? 11.945 16.453 1.417 1.00 76.56 90 GLY A N 1
ATOM 663 C CA . GLY A 1 90 ? 13.034 16.176 0.471 1.00 76.56 90 GLY A CA 1
ATOM 664 C C . GLY A 1 90 ? 14.386 15.848 1.114 1.00 76.56 90 GLY A C 1
ATOM 665 O O . GLY A 1 90 ? 15.292 15.363 0.441 1.00 76.56 90 GLY A O 1
ATOM 666 N N . SER A 1 91 ? 14.545 16.099 2.417 1.00 73.06 91 SER A N 1
ATOM 667 C CA . SER A 1 91 ? 15.807 15.911 3.143 1.00 73.06 91 SER A CA 1
ATOM 668 C C . SER A 1 91 ? 15.599 15.409 4.577 1.00 73.06 91 SER A C 1
ATOM 670 O O . SER A 1 91 ? 14.476 15.359 5.092 1.00 73.06 91 SER A O 1
ATOM 672 N N . TYR A 1 92 ? 16.696 15.008 5.225 1.00 69.38 92 TYR A N 1
ATOM 673 C CA . TYR A 1 92 ? 16.689 14.580 6.623 1.00 69.38 92 TYR A CA 1
ATOM 674 C C . TYR A 1 92 ? 16.283 15.727 7.562 1.00 69.38 92 TYR A C 1
ATOM 676 O O . TYR A 1 92 ? 16.745 16.866 7.414 1.00 69.38 92 TYR A O 1
ATOM 684 N N . ALA A 1 93 ? 15.430 15.411 8.540 1.00 69.56 93 ALA A N 1
ATOM 685 C CA . ALA A 1 93 ? 14.925 16.375 9.507 1.00 69.56 93 ALA A CA 1
ATOM 686 C C . ALA A 1 93 ? 15.762 16.399 10.801 1.00 69.56 93 ALA A C 1
ATOM 688 O O . ALA A 1 93 ? 16.031 15.365 11.408 1.00 69.56 93 ALA A O 1
ATOM 689 N N . ILE A 1 94 ? 16.124 17.598 11.255 1.00 69.19 94 ILE A N 1
ATOM 690 C CA . ILE A 1 94 ? 16.813 17.899 12.516 1.00 69.19 94 ILE A CA 1
ATOM 691 C C . ILE A 1 94 ? 15.859 18.696 13.421 1.00 69.19 94 ILE A C 1
ATOM 693 O O . ILE A 1 94 ? 14.941 19.344 12.929 1.00 69.19 94 ILE A O 1
ATOM 697 N N . GLY A 1 95 ? 16.054 18.664 14.742 1.00 68.75 95 GLY A N 1
ATOM 698 C CA . GLY A 1 95 ? 15.314 19.492 15.702 1.00 68.75 95 GLY A CA 1
ATOM 699 C C . GLY A 1 95 ? 14.420 18.689 16.648 1.00 68.75 95 GLY A C 1
ATOM 700 O O . GLY A 1 95 ? 14.647 17.503 16.873 1.00 68.75 95 GLY A O 1
ATOM 701 N N . GLU A 1 96 ? 13.412 19.338 17.241 1.00 67.12 96 GLU A N 1
ATOM 702 C CA . GLU A 1 96 ? 12.442 18.664 18.118 1.00 67.12 96 GLU A CA 1
ATOM 703 C C . GLU A 1 96 ? 11.747 17.534 17.335 1.00 67.12 96 GLU A C 1
ATOM 705 O O . GLU A 1 96 ? 11.162 17.780 16.283 1.00 67.12 96 GLU A O 1
ATOM 710 N N . GLY A 1 97 ? 11.866 16.290 17.813 1.00 63.25 97 GLY A N 1
ATOM 711 C CA . GLY A 1 97 ? 11.369 15.102 17.110 1.00 63.25 97 GLY A CA 1
ATOM 712 C C . GLY A 1 97 ? 12.348 14.470 16.108 1.00 63.25 97 GLY A C 1
ATOM 713 O O . GLY A 1 97 ? 11.975 13.498 15.453 1.00 63.25 97 GLY A O 1
ATOM 714 N N . SER A 1 98 ? 13.592 14.947 15.969 1.00 65.81 98 SER A N 1
ATOM 715 C CA . SER A 1 98 ? 14.589 14.258 15.133 1.00 65.81 98 SER A CA 1
ATOM 716 C C . SER A 1 98 ? 14.932 12.882 15.703 1.00 65.81 98 SER A C 1
ATOM 718 O O . SER A 1 98 ? 15.189 12.757 16.903 1.00 65.81 98 SER A O 1
ATOM 720 N N . SER A 1 99 ? 14.983 11.864 14.842 1.00 64.38 99 SER A N 1
ATOM 721 C CA . SER A 1 99 ? 15.412 10.524 15.241 1.00 64.38 99 SER A CA 1
ATOM 722 C C . SER A 1 99 ? 16.888 10.536 15.648 1.00 64.38 99 SER A C 1
ATOM 724 O O . SER A 1 99 ? 17.711 11.169 14.995 1.00 64.38 99 SER A O 1
ATOM 726 N N . GLN A 1 100 ? 17.245 9.828 16.719 1.00 60.25 100 GLN A N 1
ATOM 727 C CA . GLN A 1 100 ? 18.653 9.513 17.009 1.00 60.25 100 GLN A CA 1
ATOM 728 C C . GLN A 1 100 ? 19.124 8.259 16.261 1.00 60.25 100 GLN A C 1
ATOM 730 O O . GLN A 1 100 ? 20.309 7.930 16.286 1.00 60.25 100 GLN A O 1
ATOM 735 N N . VAL A 1 101 ? 18.198 7.545 15.612 1.00 62.94 101 VAL A N 1
ATOM 736 C CA . VAL A 1 101 ? 18.498 6.315 14.888 1.00 62.94 101 VAL A CA 1
ATOM 737 C C . VAL A 1 101 ? 19.118 6.667 13.548 1.00 62.94 101 VAL A C 1
ATOM 739 O O . VAL A 1 101 ? 18.448 7.147 12.635 1.00 62.94 101 VAL A O 1
ATOM 742 N N . CYS A 1 102 ? 20.416 6.408 13.451 1.00 66.88 102 CYS A N 1
ATOM 743 C CA . CYS A 1 102 ? 21.149 6.435 12.201 1.00 66.88 102 CYS A CA 1
ATOM 744 C C . CYS A 1 102 ? 21.127 5.045 11.580 1.00 66.88 102 CYS A C 1
ATOM 746 O O . CYS A 1 102 ? 21.395 4.036 12.234 1.00 66.88 102 CYS A O 1
ATOM 748 N N . GLU A 1 103 ? 20.844 5.006 10.290 1.00 74.50 103 GLU A N 1
ATOM 749 C CA . GLU A 1 103 ? 20.848 3.769 9.543 1.00 74.50 103 GLU A CA 1
ATOM 750 C C . GLU A 1 103 ? 22.280 3.235 9.385 1.00 74.50 103 GLU A C 1
ATOM 752 O O . GLU A 1 103 ? 23.162 3.902 8.841 1.00 74.50 103 GLU A O 1
ATOM 757 N N . GLY A 1 104 ? 22.516 2.017 9.871 1.00 73.94 104 GLY A N 1
ATOM 758 C CA . GLY A 1 104 ? 23.807 1.349 9.796 1.00 73.94 104 GLY A CA 1
ATOM 759 C C . GLY A 1 104 ? 23.703 0.014 9.073 1.00 73.94 104 GLY A C 1
ATOM 760 O O . GLY A 1 104 ? 22.759 -0.746 9.261 1.00 73.94 104 GLY A O 1
ATOM 761 N N . VAL A 1 105 ? 24.729 -0.330 8.293 1.00 77.56 105 VAL A N 1
ATOM 762 C CA . VAL A 1 105 ? 24.835 -1.645 7.630 1.00 77.56 105 VAL A CA 1
ATOM 763 C C . VAL A 1 105 ? 24.762 -2.797 8.643 1.00 77.56 105 VAL A C 1
ATOM 765 O O . VAL A 1 105 ? 24.182 -3.839 8.359 1.00 77.56 105 VAL A O 1
ATOM 768 N N . ARG A 1 106 ? 25.324 -2.593 9.843 1.00 77.81 106 ARG A N 1
ATOM 769 C CA . ARG A 1 106 ? 25.374 -3.589 10.927 1.00 77.81 106 ARG A CA 1
ATOM 770 C C . ARG A 1 106 ? 24.036 -3.792 11.642 1.00 77.81 106 ARG A C 1
ATOM 772 O O . ARG A 1 106 ? 23.892 -4.774 12.359 1.00 77.81 106 ARG A O 1
ATOM 779 N N . THR A 1 107 ? 23.089 -2.874 11.466 1.00 79.81 107 THR A N 1
ATOM 780 C CA . THR A 1 107 ? 21.770 -2.922 12.110 1.00 79.81 107 THR A CA 1
ATOM 781 C C . THR A 1 107 ? 20.827 -3.893 11.392 1.00 79.81 107 THR A C 1
ATOM 783 O O . THR A 1 107 ? 19.860 -4.373 11.970 1.00 79.81 107 THR A O 1
ATOM 786 N N . TYR A 1 108 ? 21.109 -4.212 10.128 1.00 80.94 108 TYR A N 1
ATOM 787 C CA . TYR A 1 108 ? 20.294 -5.110 9.318 1.00 80.94 108 TYR A CA 1
ATOM 788 C C . TYR A 1 108 ? 20.545 -6.586 9.647 1.00 80.94 108 TYR A C 1
ATOM 790 O O . TYR A 1 108 ? 21.689 -7.040 9.708 1.00 80.94 108 TYR A O 1
ATOM 798 N N . GLY A 1 109 ? 19.465 -7.354 9.812 1.00 74.75 109 GLY A N 1
ATOM 799 C CA . GLY A 1 109 ? 19.513 -8.772 10.170 1.00 74.75 109 GLY A CA 1
ATOM 800 C C . GLY A 1 109 ? 19.711 -9.042 11.665 1.00 74.75 109 GLY A C 1
ATOM 801 O O . GLY A 1 109 ? 19.833 -10.204 12.050 1.00 74.75 109 GLY A O 1
ATOM 802 N N . THR A 1 110 ? 19.745 -8.006 12.510 1.00 80.50 110 THR A N 1
ATOM 803 C CA . THR A 1 110 ? 19.832 -8.135 13.972 1.00 80.50 110 THR A CA 1
ATOM 804 C C . THR A 1 110 ? 18.475 -7.873 14.631 1.00 80.50 110 THR A C 1
ATOM 806 O O . THR A 1 110 ? 17.512 -7.454 13.990 1.00 80.50 110 THR A O 1
ATOM 809 N N . THR A 1 111 ? 18.378 -8.098 15.942 1.00 78.44 111 THR A N 1
ATOM 810 C CA . THR A 1 111 ? 17.185 -7.744 16.730 1.00 78.44 111 THR A CA 1
ATOM 811 C C . THR A 1 111 ? 16.923 -6.239 16.778 1.00 78.44 111 THR A C 1
ATOM 813 O O . THR A 1 111 ? 15.803 -5.835 17.065 1.00 78.44 111 THR A O 1
ATOM 816 N N . GLU A 1 112 ? 17.933 -5.412 16.493 1.00 77.44 112 GLU A N 1
ATOM 817 C CA . GLU A 1 112 ? 17.826 -3.949 16.487 1.00 77.44 112 GLU A CA 1
ATOM 818 C C . GLU A 1 112 ? 17.206 -3.415 15.190 1.00 77.44 112 GLU A C 1
ATOM 820 O O . GLU A 1 112 ? 16.833 -2.247 15.128 1.00 77.44 112 GLU A O 1
ATOM 825 N N . GLU A 1 113 ? 17.038 -4.252 14.161 1.00 79.69 113 GLU A N 1
ATOM 826 C CA . GLU A 1 113 ? 16.446 -3.844 12.884 1.00 79.69 113 GLU A CA 1
ATOM 827 C C . GLU A 1 113 ? 15.015 -3.310 13.052 1.00 79.69 113 GLU A C 1
ATOM 829 O O . GLU A 1 113 ? 14.605 -2.415 12.314 1.00 79.69 113 GLU A O 1
ATOM 834 N N . SER A 1 114 ? 14.267 -3.809 14.044 1.00 80.25 114 SER A N 1
ATOM 835 C CA . SER A 1 114 ? 12.915 -3.329 14.363 1.00 80.25 114 SER A CA 1
ATOM 836 C C . SER A 1 114 ? 12.875 -1.842 14.706 1.00 80.25 114 SER A C 1
ATOM 838 O O . SER A 1 114 ? 11.903 -1.179 14.360 1.00 80.25 114 SER A O 1
ATOM 840 N N . SER A 1 115 ? 13.951 -1.278 15.264 1.00 80.19 115 SER A N 1
ATOM 841 C CA . SER A 1 115 ? 14.048 0.158 15.569 1.00 80.19 115 SER A CA 1
ATOM 842 C C . SER A 1 115 ? 14.053 1.069 14.331 1.00 80.19 115 SER A C 1
ATOM 844 O O . SER A 1 115 ? 13.830 2.274 14.454 1.00 80.19 115 SER A O 1
ATOM 846 N N . LEU A 1 116 ? 14.299 0.515 13.134 1.00 80.94 116 LEU A N 1
ATOM 847 C CA . LEU A 1 116 ? 14.308 1.264 11.871 1.00 80.94 116 LEU A CA 1
ATOM 848 C C . LEU A 1 116 ? 12.903 1.462 11.280 1.00 80.94 116 LEU A C 1
ATOM 850 O O . LEU A 1 116 ? 12.696 2.399 10.511 1.00 80.94 116 LEU A O 1
ATOM 854 N N . TYR A 1 117 ? 11.955 0.574 11.599 1.00 79.12 117 TYR A N 1
ATOM 855 C CA . TYR A 1 117 ? 10.602 0.548 11.013 1.00 79.12 117 TYR A CA 1
ATOM 856 C C . TYR A 1 117 ? 9.469 0.430 12.049 1.00 79.12 117 TYR A C 1
ATOM 858 O O . TYR A 1 117 ? 8.287 0.363 11.688 1.00 79.12 117 TYR A O 1
ATOM 866 N N . SER A 1 118 ? 9.813 0.417 13.335 1.00 76.69 118 SER A N 1
ATOM 867 C CA . SER A 1 118 ? 8.888 0.568 14.454 1.00 76.69 118 SER A CA 1
ATOM 868 C C . SER A 1 118 ? 9.280 1.781 15.295 1.00 76.69 118 SER A C 1
ATOM 870 O O . SER A 1 118 ? 10.454 2.144 15.377 1.00 76.69 118 SER A O 1
ATOM 872 N N . LEU A 1 119 ? 8.268 2.448 15.859 1.00 67.44 119 LEU A N 1
ATOM 873 C CA . LEU A 1 119 ? 8.440 3.710 16.568 1.00 67.44 119 LEU A CA 1
ATOM 874 C C . LEU A 1 119 ? 9.436 3.534 17.714 1.00 67.44 119 LEU A C 1
ATOM 876 O O . LEU A 1 119 ? 9.286 2.647 18.557 1.00 67.44 119 LEU A O 1
ATOM 880 N N . ASN A 1 120 ? 10.420 4.425 17.782 1.00 59.16 120 ASN A N 1
ATOM 881 C CA . ASN A 1 120 ? 11.278 4.504 18.951 1.00 59.16 120 ASN A CA 1
ATOM 882 C C . ASN A 1 120 ? 10.529 5.264 20.053 1.00 59.16 120 ASN A C 1
ATOM 884 O O . ASN A 1 120 ? 10.268 6.461 19.938 1.00 59.16 120 ASN A O 1
ATOM 888 N N . VAL A 1 121 ? 10.200 4.550 21.133 1.00 49.81 121 VAL A N 1
ATOM 889 C CA . VAL A 1 121 ? 9.457 5.012 22.329 1.00 49.81 121 VAL A CA 1
ATOM 890 C C . VAL A 1 121 ? 10.076 6.263 22.988 1.00 49.81 121 VAL A C 1
ATOM 892 O O . VAL A 1 121 ? 9.460 6.935 23.810 1.00 49.81 121 VAL A O 1
ATOM 895 N N . THR A 1 122 ? 11.297 6.640 22.615 1.00 49.12 122 THR A N 1
ATOM 896 C CA . THR A 1 122 ? 12.054 7.758 23.185 1.00 49.12 122 THR A CA 1
ATOM 897 C C . THR A 1 122 ? 11.559 9.158 22.806 1.00 49.12 122 THR A C 1
ATOM 899 O O . THR A 1 122 ? 12.056 10.131 23.373 1.00 49.12 122 THR A O 1
ATOM 902 N N . THR A 1 123 ? 10.566 9.315 21.923 1.00 59.94 123 THR A N 1
ATOM 903 C CA . THR A 1 123 ? 10.028 10.641 21.563 1.00 59.94 123 THR A CA 1
ATOM 904 C C . THR A 1 123 ? 8.508 10.724 21.720 1.00 59.94 123 THR A C 1
ATOM 906 O O . THR A 1 123 ? 7.785 10.749 20.725 1.00 59.94 123 THR A O 1
ATOM 909 N N . GLY A 1 124 ? 8.015 10.895 22.955 1.00 70.81 124 GLY A N 1
ATOM 910 C CA . GLY A 1 124 ? 6.602 11.235 23.250 1.00 70.81 124 GLY A CA 1
ATOM 911 C C . GLY A 1 124 ? 6.076 12.493 22.527 1.00 70.81 124 GLY A C 1
ATOM 912 O O . GLY A 1 124 ? 4.887 12.805 22.557 1.00 70.81 124 GLY A O 1
ATOM 913 N N . PHE A 1 125 ? 6.957 13.206 21.819 1.00 82.25 125 PHE A N 1
ATOM 914 C CA . PHE A 1 125 ? 6.630 14.226 20.831 1.00 82.25 125 PHE A CA 1
ATOM 915 C C . PHE A 1 125 ? 5.618 13.753 19.774 1.00 82.25 125 PHE A C 1
ATOM 917 O O . PHE A 1 125 ? 4.633 14.452 19.546 1.00 82.25 125 PHE A O 1
ATOM 924 N N . TYR A 1 126 ? 5.837 12.594 19.138 1.00 82.31 126 TYR A N 1
ATOM 925 C CA . TYR A 1 126 ? 4.974 12.128 18.042 1.00 82.31 126 TYR A CA 1
ATOM 926 C C . TYR A 1 126 ? 3.606 11.665 18.548 1.00 82.31 126 TYR A C 1
ATOM 928 O O . TYR A 1 126 ? 2.598 11.984 17.929 1.00 82.31 126 TYR A O 1
ATOM 936 N N . GLU A 1 127 ? 3.549 11.022 19.717 1.00 83.56 127 GLU A N 1
ATOM 937 C CA . GLU A 1 127 ? 2.284 10.679 20.384 1.00 83.56 127 GLU A CA 1
ATOM 938 C C . GLU A 1 127 ? 1.484 11.938 20.745 1.00 83.56 127 GLU A C 1
ATOM 940 O O . GLU A 1 127 ? 0.283 12.022 20.494 1.00 83.56 127 GLU A O 1
ATOM 945 N N . THR A 1 128 ? 2.164 12.965 21.269 1.00 85.81 128 THR A N 1
ATOM 946 C CA . THR A 1 128 ? 1.531 14.256 21.576 1.00 85.81 128 THR A CA 1
ATOM 947 C C . THR A 1 128 ? 1.011 14.927 20.304 1.00 85.81 128 THR A C 1
ATOM 949 O O . THR A 1 128 ? -0.112 15.428 20.287 1.00 85.81 128 THR A O 1
ATOM 952 N N . LEU A 1 129 ? 1.801 14.917 19.225 1.00 85.31 129 LEU A N 1
ATOM 953 C CA . LEU A 1 129 ? 1.405 15.464 17.929 1.00 85.31 129 LEU A CA 1
ATOM 954 C C . LEU A 1 129 ? 0.186 14.730 17.361 1.00 85.31 129 LEU A C 1
ATOM 956 O O . LEU A 1 129 ? -0.762 15.376 16.918 1.00 85.31 129 LEU A O 1
ATOM 960 N N . ALA A 1 130 ? 0.177 13.400 17.419 1.00 85.69 130 ALA A N 1
ATOM 961 C CA . ALA A 1 130 ? -0.933 12.582 16.952 1.00 85.69 130 ALA A CA 1
ATOM 962 C C . ALA A 1 130 ? -2.218 12.855 17.754 1.00 85.69 130 ALA A C 1
ATOM 964 O O . ALA A 1 130 ? -3.271 13.113 17.168 1.00 85.69 130 ALA A O 1
ATOM 965 N N . ALA A 1 131 ? -2.120 12.943 19.084 1.00 86.25 131 ALA A N 1
ATOM 966 C CA . ALA A 1 131 ? -3.241 13.314 19.945 1.00 86.25 131 ALA A CA 1
ATOM 967 C C . ALA A 1 131 ? -3.769 14.733 19.653 1.00 86.25 131 ALA A C 1
ATOM 969 O O . ALA A 1 131 ? -4.979 14.967 19.684 1.00 86.25 131 ALA A O 1
ATOM 970 N N . MET A 1 132 ? -2.887 15.691 19.342 1.00 85.00 132 MET A N 1
ATOM 971 C CA . MET A 1 132 ? -3.289 17.038 18.917 1.00 85.00 132 MET A CA 1
ATOM 972 C C . MET A 1 132 ? -4.021 17.022 17.570 1.00 85.00 132 MET A C 1
ATOM 974 O O . MET A 1 132 ? -5.025 17.720 17.418 1.00 85.00 132 MET A O 1
ATOM 978 N N . CYS A 1 133 ? -3.558 16.218 16.611 1.00 86.31 133 CYS A N 1
ATOM 979 C CA . CYS A 1 133 ? -4.204 16.067 15.304 1.00 86.31 133 CYS A CA 1
ATOM 980 C C . CYS A 1 133 ? -5.595 15.440 15.441 1.00 86.31 133 CYS A C 1
ATOM 982 O O . CYS A 1 133 ? -6.553 15.947 14.861 1.00 86.31 133 CYS A O 1
ATOM 984 N N . LEU A 1 134 ? -5.729 14.415 16.288 1.00 85.19 134 LEU A N 1
ATOM 985 C CA . LEU A 1 134 ? -7.009 13.769 16.573 1.00 85.19 134 LEU A CA 1
ATOM 986 C C . LEU A 1 134 ? -8.011 14.728 17.230 1.00 85.19 134 LEU A C 1
ATOM 988 O O . LEU A 1 134 ? -9.171 14.758 16.838 1.00 85.19 134 LEU A O 1
ATOM 992 N N . ARG A 1 135 ? -7.573 15.551 18.195 1.00 83.88 135 ARG A N 1
ATOM 993 C CA . ARG A 1 135 ? -8.443 16.541 18.863 1.00 83.88 135 ARG A CA 1
ATOM 994 C C . ARG A 1 135 ? -8.872 17.688 17.951 1.00 83.88 135 ARG A C 1
ATOM 996 O O . ARG A 1 135 ? -9.954 18.232 18.135 1.00 83.88 135 ARG A O 1
ATOM 1003 N N . SER A 1 136 ? -8.007 18.078 17.018 1.00 80.31 136 SER A N 1
ATOM 1004 C CA . SER A 1 136 ? -8.257 19.185 16.087 1.00 80.31 136 SER A CA 1
ATOM 1005 C C . SER A 1 136 ? -8.926 18.748 14.786 1.00 80.31 136 SER A C 1
ATOM 1007 O O . SER A 1 136 ? -9.246 19.604 13.973 1.00 80.31 136 SER A O 1
ATOM 1009 N N . ASN A 1 137 ? -9.147 17.448 14.562 1.00 82.81 137 ASN A N 1
ATOM 1010 C CA . ASN A 1 137 ? -9.613 16.904 13.280 1.00 82.81 137 ASN A CA 1
ATOM 1011 C C . ASN A 1 137 ? -8.712 17.324 12.107 1.00 82.81 137 ASN A C 1
ATOM 1013 O O . ASN A 1 137 ? -9.193 17.671 11.026 1.00 82.81 137 ASN A O 1
ATOM 1017 N N . THR A 1 138 ? -7.398 17.334 12.347 1.00 85.56 138 THR A N 1
ATOM 1018 C CA . THR A 1 138 ? -6.399 17.662 11.330 1.00 85.56 138 THR A CA 1
ATOM 1019 C C . THR A 1 138 ? -5.826 16.379 10.746 1.00 85.56 138 THR A C 1
ATOM 1021 O O . THR A 1 138 ? -5.240 15.583 11.481 1.00 85.56 138 THR A O 1
ATOM 1024 N N . THR A 1 139 ? -5.947 16.188 9.432 1.00 87.50 139 THR A N 1
ATOM 1025 C CA . THR A 1 139 ? -5.250 15.099 8.730 1.00 87.50 139 THR A CA 1
ATOM 1026 C C . THR A 1 139 ? -3.909 15.598 8.209 1.00 87.50 139 THR A C 1
ATOM 1028 O O . THR A 1 139 ? -3.794 16.722 7.714 1.00 87.50 139 THR A O 1
ATOM 1031 N N . ILE A 1 140 ? -2.875 14.768 8.315 1.00 89.31 140 ILE A N 1
ATOM 1032 C CA . ILE A 1 140 ? -1.548 15.077 7.776 1.00 89.31 140 ILE A CA 1
ATOM 1033 C C . ILE A 1 140 ? -1.278 14.119 6.625 1.00 89.31 140 ILE A C 1
ATOM 1035 O O . ILE A 1 140 ? -1.432 12.921 6.777 1.00 89.31 140 ILE A O 1
ATOM 1039 N N . HIS A 1 141 ? -0.846 14.625 5.482 1.00 90.12 141 HIS A N 1
ATOM 1040 C CA . HIS A 1 141 ? -0.423 13.835 4.334 1.00 90.12 141 HIS A CA 1
ATOM 1041 C C . HIS A 1 141 ? 1.076 14.045 4.147 1.00 90.12 141 HIS A C 1
ATOM 1043 O O . HIS A 1 141 ? 1.524 15.187 4.063 1.00 90.12 141 HIS A O 1
ATOM 1049 N N . LEU A 1 142 ? 1.860 12.968 4.105 1.00 90.19 142 LEU A N 1
ATOM 1050 C CA . LEU A 1 142 ? 3.310 13.037 3.938 1.00 90.19 142 LEU A CA 1
ATOM 1051 C C . LEU A 1 142 ? 3.708 12.557 2.547 1.00 90.19 142 LEU A C 1
ATOM 1053 O O . LEU A 1 142 ? 3.413 11.432 2.148 1.00 90.19 142 LEU A O 1
ATOM 1057 N N . ILE A 1 143 ? 4.447 13.402 1.844 1.00 89.25 143 ILE A N 1
ATOM 1058 C CA . ILE A 1 143 ? 5.127 13.071 0.602 1.00 89.25 143 ILE A CA 1
ATOM 1059 C C . ILE A 1 143 ? 6.619 13.101 0.898 1.00 89.25 143 ILE A C 1
ATOM 1061 O O . ILE A 1 143 ? 7.200 14.168 1.083 1.00 89.25 143 ILE A O 1
ATOM 1065 N N . ALA A 1 144 ? 7.233 11.927 0.977 1.00 86.12 144 ALA A N 1
ATOM 1066 C CA . ALA A 1 144 ? 8.660 11.773 1.199 1.00 86.12 144 ALA A CA 1
ATOM 1067 C C . ALA A 1 144 ? 9.328 11.318 -0.100 1.00 86.12 144 ALA A C 1
ATOM 1069 O O . ALA A 1 144 ? 8.963 10.298 -0.683 1.00 86.12 144 ALA A O 1
ATOM 1070 N N . GLY A 1 145 ? 10.323 12.064 -0.561 1.00 79.31 145 GLY A N 1
ATOM 1071 C CA . GLY A 1 145 ? 11.037 11.696 -1.772 1.00 79.31 145 GLY A CA 1
ATOM 1072 C C . GLY A 1 145 ? 12.393 12.365 -1.860 1.00 79.31 145 GLY A C 1
ATOM 1073 O O . GLY A 1 145 ? 12.524 13.563 -1.634 1.00 79.31 145 GLY A O 1
ATOM 1074 N N . GLY A 1 146 ? 13.416 11.599 -2.219 1.00 72.38 146 GLY A N 1
ATOM 1075 C CA . GLY A 1 146 ? 14.751 12.146 -2.426 1.00 72.38 146 GLY A CA 1
ATOM 1076 C C . GLY A 1 146 ? 15.744 11.097 -2.898 1.00 72.38 146 GLY A C 1
ATOM 1077 O O . GLY A 1 146 ? 15.367 10.125 -3.552 1.00 72.38 146 GLY A O 1
ATOM 1078 N N . SER A 1 147 ? 17.026 11.319 -2.598 1.00 69.75 147 SER A N 1
ATOM 1079 C CA . SER A 1 147 ? 18.084 10.377 -2.974 1.00 69.75 147 SER A CA 1
ATOM 1080 C C . SER A 1 147 ? 17.921 9.039 -2.251 1.00 69.75 147 SER A C 1
ATOM 1082 O O . SER A 1 147 ? 17.561 9.004 -1.076 1.00 69.75 147 SER A O 1
ATOM 1084 N N . THR A 1 148 ? 18.286 7.946 -2.923 1.00 66.44 148 THR A N 1
ATOM 1085 C CA . THR A 1 148 ? 18.392 6.592 -2.350 1.00 66.44 148 THR A CA 1
ATOM 1086 C C . THR A 1 148 ? 19.399 6.500 -1.197 1.00 66.44 148 THR A C 1
ATOM 1088 O O . THR A 1 148 ? 19.431 5.507 -0.470 1.00 66.44 148 THR A O 1
ATOM 1091 N N . ASP A 1 149 ? 20.254 7.511 -1.028 1.00 68.44 149 ASP A N 1
ATOM 1092 C CA . ASP A 1 149 ? 21.219 7.613 0.071 1.00 68.44 149 ASP A CA 1
ATOM 1093 C C . ASP A 1 149 ? 20.638 8.223 1.350 1.00 68.44 149 ASP A C 1
ATOM 1095 O O . ASP A 1 149 ? 21.215 8.041 2.422 1.00 68.44 149 ASP A O 1
ATOM 1099 N N . ALA A 1 150 ? 19.518 8.943 1.261 1.00 73.12 150 ALA A N 1
ATOM 1100 C CA . ALA A 1 150 ? 18.940 9.635 2.402 1.00 73.12 150 ALA A CA 1
ATOM 1101 C C . ALA A 1 150 ? 18.012 8.710 3.200 1.00 73.12 150 ALA A C 1
ATOM 1103 O O . ALA A 1 150 ? 17.121 8.074 2.642 1.00 73.12 150 ALA A O 1
ATOM 1104 N N . PHE A 1 151 ? 18.205 8.687 4.518 1.00 76.81 151 PHE A N 1
ATOM 1105 C CA . PHE A 1 151 ? 17.262 8.105 5.468 1.00 76.81 151 PHE A CA 1
ATOM 1106 C C . PHE A 1 151 ? 16.349 9.218 5.987 1.00 76.81 151 PHE A C 1
ATOM 1108 O O . PHE A 1 151 ? 16.842 10.225 6.489 1.00 76.81 151 PHE A O 1
ATOM 1115 N N . PHE A 1 152 ? 15.036 9.067 5.855 1.00 76.56 152 PHE A N 1
ATOM 1116 C CA . PHE A 1 152 ? 14.027 10.064 6.223 1.00 76.56 152 PHE A CA 1
ATOM 1117 C C . PHE A 1 152 ? 13.382 9.790 7.584 1.00 76.56 152 PHE A C 1
ATOM 1119 O O . PHE A 1 152 ? 12.703 10.673 8.109 1.00 76.56 152 PHE A O 1
ATOM 1126 N N . SER A 1 153 ? 13.616 8.609 8.174 1.00 78.19 153 SER A N 1
ATOM 1127 C CA . SER A 1 153 ? 12.973 8.171 9.423 1.00 78.19 153 SER A CA 1
ATOM 1128 C C . SER A 1 153 ? 11.442 8.201 9.331 1.00 78.19 153 SER A C 1
ATOM 1130 O O . SER A 1 153 ? 10.762 8.658 10.255 1.00 78.19 153 SER A O 1
ATOM 1132 N N . ILE A 1 154 ? 10.893 7.698 8.218 1.00 83.50 154 ILE A N 1
ATOM 1133 C CA . ILE A 1 154 ? 9.448 7.723 7.921 1.00 83.50 154 ILE A CA 1
ATOM 1134 C C . ILE A 1 154 ? 8.638 7.059 9.033 1.00 83.50 154 ILE A C 1
ATOM 1136 O O . ILE A 1 154 ? 7.534 7.500 9.335 1.00 83.50 154 ILE A O 1
ATOM 1140 N N . CYS A 1 155 ? 9.211 6.055 9.697 1.00 82.69 155 CYS A N 1
ATOM 1141 C CA . CYS A 1 155 ? 8.578 5.341 10.796 1.00 82.69 155 CYS A CA 1
ATOM 1142 C C . CYS A 1 155 ? 8.016 6.254 11.903 1.00 82.69 155 CYS A C 1
ATOM 1144 O O . CYS A 1 155 ? 6.954 5.967 12.451 1.00 82.69 155 CYS A O 1
ATOM 1146 N N . ASN A 1 156 ? 8.703 7.344 12.254 1.00 81.75 156 ASN A N 1
ATOM 1147 C CA . ASN A 1 156 ? 8.246 8.204 13.348 1.00 81.75 156 ASN A CA 1
ATOM 1148 C C . ASN A 1 156 ? 7.014 9.025 12.947 1.00 81.75 156 ASN A C 1
ATOM 1150 O O . ASN A 1 156 ? 6.076 9.184 13.725 1.00 81.75 156 ASN A O 1
ATOM 1154 N N . LEU A 1 157 ? 7.003 9.521 11.707 1.00 83.00 157 LEU A N 1
ATOM 1155 C CA . LEU A 1 157 ? 5.860 10.242 11.151 1.00 83.00 157 LEU A CA 1
ATOM 1156 C C . LEU A 1 157 ? 4.713 9.297 10.803 1.00 83.00 157 LEU A C 1
ATOM 1158 O O . LEU A 1 157 ? 3.559 9.691 10.919 1.00 83.00 157 LEU A O 1
ATOM 1162 N N . GLN A 1 158 ? 5.015 8.053 10.430 1.00 84.25 158 GLN A N 1
ATOM 1163 C CA . GLN A 1 158 ? 4.020 7.041 10.105 1.00 84.25 158 GLN A CA 1
ATOM 1164 C C . GLN A 1 158 ? 2.991 6.879 11.222 1.00 84.25 158 GLN A C 1
ATOM 1166 O O . GLN A 1 158 ? 1.810 6.842 10.913 1.00 84.25 158 GLN A O 1
ATOM 1171 N N . GLU A 1 159 ? 3.393 6.833 12.492 1.00 80.38 159 GLU A N 1
ATOM 1172 C CA . GLU A 1 159 ? 2.438 6.706 13.603 1.00 80.38 159 GLU A CA 1
ATOM 1173 C C . GLU A 1 159 ? 1.451 7.884 13.645 1.00 80.38 159 GLU A C 1
ATOM 1175 O O . GLU A 1 159 ? 0.242 7.700 13.766 1.00 80.38 159 GLU A O 1
ATOM 1180 N N . VAL A 1 160 ? 1.949 9.106 13.438 1.00 86.25 160 VAL A N 1
ATOM 1181 C CA . VAL A 1 160 ? 1.098 10.301 13.348 1.00 86.25 160 VAL A CA 1
ATOM 1182 C C . VAL A 1 160 ? 0.144 10.198 12.162 1.00 86.25 160 VAL A C 1
ATOM 1184 O O . VAL A 1 160 ? -1.028 10.546 12.291 1.00 86.25 160 VAL A O 1
ATOM 1187 N N . LEU A 1 161 ? 0.612 9.699 11.015 1.00 87.81 161 LEU A N 1
ATOM 1188 C CA . LEU A 1 161 ? -0.225 9.481 9.831 1.00 87.81 161 LEU A CA 1
ATOM 1189 C C . LEU A 1 161 ? -1.289 8.409 10.084 1.00 87.81 161 LEU A C 1
ATOM 1191 O O . LEU A 1 161 ? -2.436 8.603 9.699 1.00 87.81 161 LEU A O 1
ATOM 1195 N N . LEU A 1 162 ? -0.942 7.318 10.771 1.00 85.88 162 LEU A N 1
ATOM 1196 C CA . LEU A 1 162 ? -1.880 6.255 11.130 1.00 85.88 162 LEU A CA 1
ATOM 1197 C C . LEU A 1 162 ? -3.018 6.800 11.997 1.00 85.88 162 LEU A C 1
ATOM 1199 O O . LEU A 1 162 ? -4.175 6.545 11.693 1.00 85.88 162 LEU A O 1
ATOM 1203 N N . GLN A 1 163 ? -2.713 7.593 13.023 1.00 83.56 163 GLN A N 1
ATOM 1204 C CA . GLN A 1 163 ? -3.734 8.131 13.932 1.00 83.56 163 GLN A CA 1
ATOM 1205 C C . GLN A 1 163 ? -4.515 9.318 13.342 1.00 83.56 163 GLN A C 1
ATOM 1207 O O . GLN A 1 163 ? -5.681 9.538 13.675 1.00 83.56 163 GLN A O 1
ATOM 1212 N N . SER A 1 164 ? -3.879 10.104 12.469 1.00 84.50 164 SER A N 1
ATOM 1213 C CA . SER A 1 164 ? -4.525 11.234 11.787 1.00 84.50 164 SER A CA 1
ATOM 1214 C C . SER A 1 164 ? -5.287 10.835 10.517 1.00 84.50 164 SER A C 1
ATOM 1216 O O . SER A 1 164 ? -5.938 11.693 9.924 1.00 84.50 164 SER A O 1
ATOM 1218 N N . GLY A 1 165 ? -5.231 9.565 10.097 1.00 80.44 165 GLY A N 1
ATOM 1219 C CA . GLY A 1 165 ? -5.880 9.104 8.864 1.00 80.44 165 GLY A CA 1
ATOM 1220 C C . GLY A 1 165 ? -5.260 9.702 7.601 1.00 80.44 165 GLY A C 1
ATOM 1221 O O . GLY A 1 165 ? -5.940 10.041 6.635 1.00 80.44 165 GLY A O 1
ATOM 1222 N N . GLY A 1 166 ? -3.953 9.921 7.671 1.00 84.56 166 GLY A N 1
ATOM 1223 C CA . GLY A 1 166 ? -3.135 10.554 6.660 1.00 84.56 166 GLY A CA 1
ATOM 1224 C C . GLY A 1 166 ? -2.647 9.614 5.566 1.00 84.56 166 GLY A C 1
ATOM 1225 O O . GLY A 1 166 ? -2.388 8.433 5.811 1.00 84.56 166 GLY A O 1
ATOM 1226 N N . SER A 1 167 ? -2.409 10.161 4.371 1.00 87.12 167 SER A N 1
ATOM 1227 C CA . SER A 1 167 ? -1.754 9.418 3.289 1.00 87.12 167 SER A CA 1
ATOM 1228 C C . SER A 1 167 ? -0.233 9.539 3.351 1.00 87.12 167 SER A C 1
ATOM 1230 O O . SER A 1 167 ? 0.291 10.628 3.595 1.00 87.12 167 SER A O 1
ATOM 1232 N N . LEU A 1 168 ? 0.479 8.463 3.026 1.00 90.06 168 LEU A N 1
ATOM 1233 C CA . LEU A 1 168 ? 1.926 8.464 2.838 1.00 90.06 168 LEU A CA 1
ATOM 1234 C C . LEU A 1 168 ? 2.252 8.128 1.381 1.00 90.06 168 LEU A C 1
ATOM 1236 O O . LEU A 1 168 ? 1.810 7.110 0.857 1.00 90.06 168 LEU A O 1
ATOM 1240 N N . ARG A 1 169 ? 3.063 8.957 0.728 1.00 88.44 169 ARG A N 1
ATOM 1241 C CA . ARG A 1 169 ? 3.681 8.633 -0.563 1.00 88.44 169 ARG A CA 1
ATOM 1242 C C . ARG A 1 169 ? 5.188 8.686 -0.391 1.00 88.44 169 ARG A C 1
ATOM 1244 O O . ARG A 1 169 ? 5.727 9.716 0.009 1.00 88.44 169 ARG A O 1
ATOM 1251 N N . TYR A 1 170 ? 5.848 7.567 -0.664 1.00 87.31 170 TYR A N 1
ATOM 1252 C CA . TYR A 1 170 ? 7.299 7.456 -0.635 1.00 87.31 170 TYR A CA 1
ATOM 1253 C C . TYR A 1 170 ? 7.803 7.091 -2.024 1.00 87.31 170 TYR A C 1
ATOM 1255 O O . TYR A 1 170 ? 7.328 6.117 -2.600 1.00 87.31 170 TYR A O 1
ATOM 1263 N N . THR A 1 171 ? 8.755 7.855 -2.558 1.00 83.06 171 THR A N 1
ATOM 1264 C CA . THR A 1 171 ? 9.398 7.507 -3.828 1.00 83.06 171 THR A CA 1
ATOM 1265 C C . THR A 1 171 ? 10.905 7.718 -3.782 1.00 83.06 171 THR A C 1
ATOM 1267 O O . THR A 1 171 ? 11.410 8.747 -3.328 1.00 83.06 171 THR A O 1
ATOM 1270 N N . THR A 1 172 ? 11.637 6.734 -4.298 1.00 77.81 172 THR A N 1
ATOM 1271 C CA . THR A 1 172 ? 13.092 6.792 -4.502 1.00 77.81 172 THR A CA 1
ATOM 1272 C C . THR A 1 172 ? 13.464 7.120 -5.948 1.00 77.81 172 THR A C 1
ATOM 1274 O O . THR A 1 172 ? 14.634 7.356 -6.256 1.00 77.81 172 THR A O 1
ATOM 1277 N N . ALA A 1 173 ? 12.476 7.176 -6.848 1.00 75.06 173 ALA A N 1
ATOM 1278 C CA . ALA A 1 173 ? 12.676 7.364 -8.283 1.00 75.06 173 ALA A CA 1
ATOM 1279 C C . ALA A 1 173 ? 13.146 8.783 -8.664 1.00 75.06 173 ALA A C 1
ATOM 1281 O O . ALA A 1 173 ? 13.574 9.004 -9.793 1.00 75.06 173 ALA A O 1
ATOM 1282 N N . LEU A 1 174 ? 13.157 9.732 -7.721 1.00 76.12 174 LEU A N 1
ATOM 1283 C CA . LEU A 1 174 ? 13.673 11.093 -7.925 1.00 76.12 174 LEU A CA 1
ATOM 1284 C C . LEU A 1 174 ? 15.184 11.146 -8.209 1.00 76.12 174 LEU A C 1
ATOM 1286 O O . LEU A 1 174 ? 15.658 12.122 -8.792 1.00 76.12 174 LEU A O 1
ATOM 1290 N N . SER A 1 175 ? 15.929 10.111 -7.805 1.00 72.38 175 SER A N 1
ATOM 1291 C CA . SER A 1 175 ? 17.359 9.933 -8.119 1.00 72.38 175 SER A CA 1
ATOM 1292 C C . SER A 1 175 ? 17.594 9.088 -9.381 1.00 72.38 175 SER A C 1
ATOM 1294 O O . SER A 1 175 ? 18.725 8.931 -9.838 1.00 72.38 175 SER A O 1
ATOM 1296 N N . SER A 1 176 ? 16.528 8.502 -9.931 1.00 78.06 176 SER A N 1
ATOM 1297 C CA . SER A 1 176 ? 16.582 7.639 -11.107 1.00 78.06 176 SER A CA 1
ATOM 1298 C C . SER A 1 176 ? 16.467 8.453 -12.397 1.00 78.06 176 SER A C 1
ATOM 1300 O O . SER A 1 176 ? 16.157 9.645 -12.399 1.00 78.06 176 SER A O 1
ATOM 1302 N N . VAL A 1 177 ? 16.675 7.776 -13.521 1.00 80.38 177 VAL A N 1
ATOM 1303 C CA . VAL A 1 177 ? 16.444 8.313 -14.865 1.00 80.38 177 VAL A CA 1
ATOM 1304 C C . VAL A 1 177 ? 14.970 8.719 -15.053 1.00 80.38 177 VAL A C 1
ATOM 1306 O O . VAL A 1 177 ? 14.668 9.661 -15.777 1.00 80.38 177 VAL A O 1
ATOM 1309 N N . PHE A 1 178 ? 14.049 8.086 -14.316 1.00 81.75 178 PHE A N 1
ATOM 1310 C CA . PHE A 1 178 ? 12.610 8.382 -14.319 1.00 81.75 178 PHE A CA 1
ATOM 1311 C C . PHE A 1 178 ? 12.196 9.574 -13.437 1.00 81.75 178 PHE A C 1
ATOM 1313 O O . PHE A 1 178 ? 11.040 9.662 -13.022 1.00 81.75 178 PHE A O 1
ATOM 1320 N N . LYS A 1 179 ? 13.108 10.505 -13.138 1.00 84.19 179 LYS A N 1
ATOM 1321 C CA . LYS A 1 179 ? 12.833 11.657 -12.266 1.00 84.19 179 LYS A CA 1
ATOM 1322 C C . LYS A 1 179 ? 11.605 12.465 -12.702 1.00 84.19 179 LYS A C 1
ATOM 1324 O O . LYS A 1 179 ? 10.798 12.836 -11.856 1.00 84.19 179 LYS A O 1
ATOM 1329 N N . GLU A 1 180 ? 11.462 12.748 -13.995 1.00 84.06 180 GLU A N 1
ATOM 1330 C CA . GLU A 1 180 ? 10.338 13.541 -14.518 1.00 84.06 180 GLU A CA 1
ATOM 1331 C C . GLU A 1 180 ? 8.997 12.823 -14.338 1.00 84.06 180 GLU A C 1
ATOM 1333 O O . GLU A 1 180 ? 8.025 13.437 -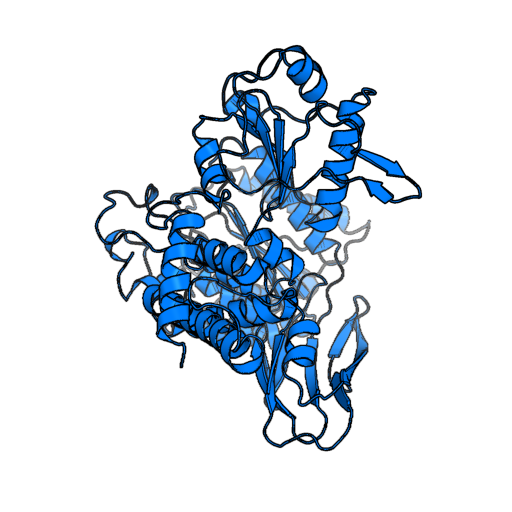13.906 1.00 84.06 180 GLU A O 1
ATOM 1338 N N . HIS A 1 181 ? 8.978 11.506 -14.559 1.00 84.12 181 HIS A N 1
ATOM 1339 C CA . HIS A 1 181 ? 7.801 10.666 -14.341 1.00 84.12 181 HIS A CA 1
ATOM 1340 C C . HIS A 1 181 ? 7.410 10.652 -12.862 1.00 84.12 181 HIS A C 1
ATOM 1342 O O . HIS A 1 181 ? 6.255 10.887 -12.534 1.00 84.12 181 HIS A O 1
ATOM 1348 N N . ALA A 1 182 ? 8.386 10.478 -11.966 1.00 84.12 182 ALA A N 1
ATOM 1349 C CA . ALA A 1 182 ? 8.149 10.518 -10.527 1.00 84.12 182 ALA A CA 1
ATOM 1350 C C . ALA A 1 182 ? 7.630 11.889 -10.056 1.00 84.12 182 ALA A C 1
ATOM 1352 O O . ALA A 1 182 ? 6.781 11.962 -9.174 1.00 84.12 182 ALA A O 1
ATOM 1353 N N . LEU A 1 183 ? 8.107 12.993 -10.641 1.00 86.44 183 LEU A N 1
ATOM 1354 C CA . LEU A 1 183 ? 7.579 14.328 -10.344 1.00 86.44 183 LEU A CA 1
ATOM 1355 C C . LEU A 1 183 ? 6.141 14.504 -10.846 1.00 86.44 183 LEU A C 1
ATOM 1357 O O . LEU A 1 183 ? 5.341 15.126 -10.149 1.00 86.44 183 LEU A O 1
ATOM 1361 N N . ALA A 1 184 ? 5.805 13.945 -12.010 1.00 86.69 184 ALA A N 1
ATOM 1362 C CA . ALA A 1 184 ? 4.439 13.934 -12.524 1.00 86.69 184 ALA A CA 1
ATOM 1363 C C . ALA A 1 184 ? 3.503 13.080 -11.648 1.00 86.69 184 ALA A C 1
ATOM 1365 O O . ALA A 1 184 ? 2.419 13.552 -11.308 1.00 86.69 184 ALA A O 1
ATOM 1366 N N . ASP A 1 185 ? 3.948 11.898 -11.202 1.00 85.81 185 ASP A N 1
ATOM 1367 C CA . ASP A 1 185 ? 3.231 11.050 -10.233 1.00 85.81 185 ASP A CA 1
ATOM 1368 C C . ASP A 1 185 ? 2.931 11.834 -8.945 1.00 85.81 185 ASP A C 1
ATOM 1370 O O . ASP A 1 185 ? 1.800 11.876 -8.461 1.00 85.81 185 ASP A O 1
ATOM 1374 N N . LEU A 1 186 ? 3.947 12.509 -8.393 1.00 87.44 186 LEU A N 1
ATOM 1375 C CA . LEU A 1 186 ? 3.802 13.316 -7.182 1.00 87.44 186 LEU A CA 1
ATOM 1376 C C . LEU A 1 186 ? 2.876 14.516 -7.390 1.00 87.44 186 LEU A C 1
ATOM 1378 O O . LEU A 1 186 ? 2.094 14.845 -6.499 1.00 87.44 186 LEU A O 1
ATOM 1382 N N . HIS A 1 187 ? 2.945 15.170 -8.550 1.00 87.94 187 HIS A N 1
ATOM 1383 C CA . HIS A 1 187 ? 2.059 16.279 -8.885 1.00 87.94 187 HIS A CA 1
ATOM 1384 C C . HIS A 1 187 ? 0.597 15.827 -8.943 1.00 87.94 187 HIS A C 1
ATOM 1386 O O . HIS A 1 187 ? -0.253 16.440 -8.295 1.00 87.94 187 HIS A O 1
ATOM 1392 N N . ALA A 1 188 ? 0.320 14.729 -9.648 1.00 87.06 188 ALA A N 1
ATOM 1393 C CA . ALA A 1 188 ? -1.014 14.151 -9.737 1.00 87.06 188 ALA A CA 1
ATOM 1394 C C . ALA A 1 188 ? -1.512 13.672 -8.363 1.00 87.06 188 ALA A C 1
ATOM 1396 O O . ALA A 1 188 ? -2.640 13.969 -7.976 1.00 87.06 188 ALA A O 1
ATOM 1397 N N . ALA A 1 189 ? -0.652 13.039 -7.559 1.00 86.06 189 ALA A N 1
ATOM 1398 C CA . ALA A 1 189 ? -0.996 12.646 -6.196 1.00 86.06 189 ALA A CA 1
ATOM 1399 C C . ALA A 1 189 ? -1.377 13.855 -5.320 1.00 86.06 189 ALA A C 1
ATOM 1401 O O . ALA A 1 189 ? -2.350 13.784 -4.575 1.00 86.06 189 ALA A O 1
ATOM 1402 N N . ILE A 1 190 ? -0.665 14.985 -5.424 1.00 87.81 190 ILE A N 1
ATOM 1403 C CA . ILE A 1 190 ? -1.025 16.220 -4.705 1.00 87.81 190 ILE A CA 1
ATOM 1404 C C . ILE A 1 190 ? -2.381 16.750 -5.178 1.00 87.81 190 ILE A C 1
ATOM 1406 O O . ILE A 1 190 ? -3.200 17.134 -4.345 1.00 87.81 190 ILE A O 1
ATOM 1410 N N . GLN A 1 191 ? -2.638 16.759 -6.489 1.00 87.62 191 GLN A N 1
ATOM 1411 C CA . GLN A 1 191 ? -3.932 17.181 -7.031 1.00 87.62 191 GLN A CA 1
ATOM 1412 C C . GLN A 1 191 ? -5.070 16.313 -6.491 1.00 87.62 191 GLN A C 1
ATOM 1414 O O . GLN A 1 191 ? -6.070 16.850 -6.018 1.00 87.62 191 GLN A O 1
ATOM 1419 N N . LEU A 1 192 ? -4.895 14.990 -6.479 1.00 85.00 192 LEU A N 1
ATOM 1420 C CA . LEU A 1 192 ? -5.879 14.067 -5.921 1.00 85.00 192 LEU A CA 1
ATOM 1421 C C . LEU A 1 192 ? -6.094 14.302 -4.427 1.00 85.00 192 LEU A C 1
ATOM 1423 O O . LEU A 1 192 ? -7.235 14.355 -3.992 1.00 85.00 192 LEU A O 1
ATOM 1427 N N . LEU A 1 193 ? -5.038 14.514 -3.638 1.00 83.69 193 LEU A N 1
ATOM 1428 C CA . LEU A 1 193 ? -5.178 14.812 -2.207 1.00 83.69 193 LEU A CA 1
ATOM 1429 C C . LEU A 1 193 ? -5.937 16.114 -1.931 1.00 83.69 193 LEU A C 1
ATOM 1431 O O . LEU A 1 193 ? -6.592 16.231 -0.899 1.00 83.69 193 LEU A O 1
ATOM 1435 N N . VAL A 1 194 ? -5.841 17.089 -2.835 1.00 83.56 194 VAL A N 1
ATOM 1436 C CA . VAL A 1 194 ? -6.534 18.376 -2.720 1.00 83.56 194 VAL A CA 1
ATOM 1437 C C . VAL A 1 194 ? -7.992 18.274 -3.176 1.00 83.56 194 VAL A C 1
ATOM 1439 O O . VAL A 1 194 ? -8.861 18.864 -2.541 1.00 83.56 194 VAL A O 1
ATOM 1442 N N . LEU A 1 195 ? -8.264 17.546 -4.262 1.00 82.94 195 LEU A N 1
ATOM 1443 C CA . LEU A 1 195 ? -9.591 17.456 -4.880 1.00 82.94 195 LEU A CA 1
ATOM 1444 C C . LEU A 1 195 ? -10.485 16.372 -4.270 1.00 82.94 195 LEU A C 1
ATOM 1446 O O . LEU A 1 195 ? -11.707 16.454 -4.385 1.00 82.94 195 LEU A O 1
ATOM 1450 N N . ARG A 1 196 ? -9.899 15.334 -3.672 1.00 80.19 196 ARG A N 1
ATOM 1451 C CA . ARG A 1 196 ? -10.645 14.174 -3.185 1.00 80.19 196 ARG A CA 1
ATOM 1452 C C . ARG A 1 196 ? -11.427 14.519 -1.914 1.00 80.19 196 ARG A C 1
ATOM 1454 O O . ARG A 1 196 ? -10.867 15.135 -1.006 1.00 80.19 196 ARG A O 1
ATOM 1461 N N . PRO A 1 197 ? -12.677 14.042 -1.789 1.00 77.88 197 PRO A N 1
ATOM 1462 C CA . PRO A 1 197 ? -13.441 14.222 -0.569 1.00 77.88 197 PRO A CA 1
ATOM 1463 C C . PRO A 1 197 ? -12.836 13.417 0.579 1.00 77.88 197 PRO A C 1
ATOM 1465 O O . PRO A 1 197 ? -12.576 12.216 0.460 1.00 77.88 197 PRO A O 1
ATOM 1468 N N . ILE A 1 198 ? -12.652 14.083 1.716 1.00 78.31 198 ILE A N 1
ATOM 1469 C CA . ILE A 1 198 ? -12.135 13.478 2.944 1.00 78.31 198 ILE A CA 1
ATOM 1470 C C . ILE A 1 198 ? -13.215 13.564 4.016 1.00 78.31 198 ILE A C 1
ATOM 1472 O O . ILE A 1 198 ? -13.752 14.634 4.304 1.00 78.31 198 ILE A O 1
ATOM 1476 N N . ALA A 1 199 ? -13.518 12.428 4.635 1.00 82.19 199 ALA A N 1
ATOM 1477 C CA . ALA A 1 199 ? -14.375 12.378 5.807 1.00 82.19 199 ALA A CA 1
ATOM 1478 C C . ALA A 1 199 ? -13.567 12.845 7.023 1.00 82.19 199 ALA A C 1
ATOM 1480 O O . ALA A 1 199 ? -12.538 12.246 7.325 1.00 82.19 199 ALA A O 1
ATOM 1481 N N . ARG A 1 200 ? -14.002 13.901 7.721 1.00 79.25 200 ARG A N 1
ATOM 1482 C CA . ARG A 1 200 ? -13.320 14.395 8.934 1.00 79.25 200 ARG A CA 1
ATOM 1483 C C . ARG A 1 200 ? -13.941 13.816 10.197 1.00 79.25 200 ARG A C 1
ATOM 1485 O O . ARG A 1 200 ? -15.157 13.651 10.251 1.00 79.25 200 ARG A O 1
ATOM 1492 N N . TYR A 1 201 ? -13.116 13.596 11.218 1.00 80.31 201 TYR A N 1
ATOM 1493 C CA . TYR A 1 201 ? -13.484 13.020 12.514 1.00 80.31 201 TYR A CA 1
ATOM 1494 C C . TYR A 1 201 ? -14.330 11.759 12.368 1.00 80.31 201 TYR A C 1
ATOM 1496 O O . TYR A 1 201 ? -15.541 11.771 12.589 1.00 80.31 201 TYR A O 1
ATOM 1504 N N . VAL A 1 202 ? -13.681 10.670 11.973 1.00 79.31 202 VAL A N 1
ATOM 1505 C CA . VAL A 1 202 ? -14.346 9.388 11.783 1.00 79.31 202 VAL A CA 1
ATOM 1506 C C . VAL A 1 202 ? -14.316 8.612 13.089 1.00 79.31 202 VAL A C 1
ATOM 1508 O O . VAL A 1 202 ? -13.250 8.239 13.569 1.00 79.31 202 VAL A O 1
ATOM 1511 N N . SER A 1 203 ? -15.490 8.358 13.668 1.00 84.38 203 SER A N 1
ATOM 1512 C CA . SER A 1 203 ? -15.632 7.527 14.871 1.00 84.38 203 SER A CA 1
ATOM 1513 C C . SER A 1 203 ? -16.591 6.370 14.646 1.00 84.38 203 SER A C 1
ATOM 1515 O O . SER A 1 203 ? -17.652 6.535 14.046 1.00 84.38 203 SER A O 1
ATOM 1517 N N . GLY A 1 204 ? -16.180 5.212 15.151 1.00 80.12 204 GLY A N 1
ATOM 1518 C CA . GLY A 1 204 ? -16.407 3.893 14.610 1.00 80.12 204 GLY A CA 1
ATOM 1519 C C . GLY A 1 204 ? -16.620 2.824 15.674 1.00 80.12 204 GLY A C 1
ATOM 1520 O O . GLY A 1 204 ? -15.745 2.620 16.502 1.00 80.12 204 GLY A O 1
ATOM 1521 N N . LYS A 1 205 ? -17.708 2.061 15.679 1.00 84.50 205 LYS A N 1
ATOM 1522 C CA . LYS A 1 205 ? -17.802 0.847 16.523 1.00 84.50 205 LYS A CA 1
ATOM 1523 C C . LYS A 1 205 ? -18.702 -0.177 15.849 1.00 84.50 205 LYS A C 1
ATOM 1525 O O . LYS A 1 205 ? -19.651 0.154 15.144 1.00 84.50 205 LYS A O 1
ATOM 1530 N N . LEU A 1 206 ? -18.355 -1.439 16.021 1.00 85.69 206 LEU A N 1
ATOM 1531 C CA . LEU A 1 206 ? -19.070 -2.565 15.453 1.00 85.69 206 LEU A CA 1
ATOM 1532 C C . LEU A 1 206 ? -19.963 -3.174 16.534 1.00 85.69 206 LEU A C 1
ATOM 1534 O O . LEU A 1 206 ? -19.504 -3.498 17.630 1.00 85.69 206 LEU A O 1
ATOM 1538 N N . ARG A 1 207 ? -21.259 -3.293 16.241 1.00 86.06 207 ARG A N 1
ATOM 1539 C CA . ARG A 1 207 ? -22.216 -4.044 17.055 1.00 86.06 207 ARG A CA 1
ATOM 1540 C C . ARG A 1 207 ? -22.441 -5.398 16.410 1.00 86.06 207 ARG A C 1
ATOM 1542 O O . ARG A 1 207 ? -22.724 -5.484 15.217 1.00 86.06 207 ARG A O 1
ATOM 1549 N N . LEU A 1 208 ? -22.334 -6.440 17.218 1.00 88.25 208 LEU A N 1
ATOM 1550 C CA . LEU A 1 208 ? -22.484 -7.818 16.783 1.00 88.25 208 LEU A CA 1
ATOM 1551 C C . LEU A 1 208 ? -23.675 -8.464 17.488 1.00 88.25 208 LEU A C 1
ATOM 1553 O O . LEU A 1 208 ? -24.096 -8.030 18.564 1.00 88.25 208 LEU A O 1
ATOM 1557 N N . SER A 1 209 ? -24.233 -9.499 16.865 1.00 88.50 209 SER A N 1
ATOM 1558 C CA . SER A 1 209 ? -25.246 -10.345 17.490 1.00 88.50 209 SER A CA 1
ATOM 1559 C C . SER A 1 209 ? -24.706 -11.039 18.751 1.00 88.50 209 SER A C 1
ATOM 1561 O O . SER A 1 209 ? -23.501 -11.281 18.846 1.00 88.50 209 SER A O 1
ATOM 1563 N N . PRO A 1 210 ? -25.577 -11.417 19.705 1.00 85.44 210 PRO A N 1
ATOM 1564 C CA . PRO A 1 210 ? -25.156 -12.105 20.924 1.00 85.44 210 PRO A CA 1
ATOM 1565 C C . PRO A 1 210 ? -24.304 -13.350 20.637 1.00 85.44 210 PRO A C 1
ATOM 1567 O O . PRO A 1 210 ? -24.669 -14.168 19.796 1.00 85.44 210 PRO A O 1
ATOM 1570 N N . GLY A 1 211 ? -23.196 -13.500 21.368 1.00 84.31 211 GLY A N 1
ATOM 1571 C CA . GLY A 1 211 ? -22.241 -14.607 21.210 1.00 84.31 211 GLY A CA 1
ATOM 1572 C C . GLY A 1 211 ? -20.999 -14.264 20.386 1.00 84.31 211 GLY A C 1
ATOM 1573 O O . GLY A 1 211 ? -20.044 -15.035 20.413 1.00 84.31 211 GLY A O 1
ATOM 1574 N N . LEU A 1 212 ? -20.990 -13.103 19.726 1.00 88.12 212 LEU A N 1
ATOM 1575 C CA . LEU A 1 212 ? -19.824 -12.547 19.048 1.00 88.12 212 LEU A CA 1
ATOM 1576 C C . LEU A 1 212 ? -19.315 -11.302 19.780 1.00 88.12 212 LEU A C 1
ATOM 1578 O O . LEU A 1 212 ? -20.107 -10.464 20.224 1.00 88.12 212 LEU A O 1
ATOM 1582 N N . SER A 1 213 ? -17.998 -11.166 19.858 1.00 87.81 213 SER A N 1
ATOM 1583 C CA . SER A 1 213 ? -17.304 -10.027 20.454 1.00 87.81 213 SER A CA 1
ATOM 1584 C C . SER A 1 213 ? -16.245 -9.498 19.483 1.00 87.81 213 SER A C 1
ATOM 1586 O O . SER A 1 213 ? -15.771 -10.211 18.603 1.00 87.81 213 SER A O 1
ATOM 1588 N N . VAL A 1 214 ? -15.919 -8.208 19.580 1.00 87.88 214 VAL A N 1
ATOM 1589 C CA . VAL A 1 214 ? -14.812 -7.631 18.804 1.00 87.88 214 VAL A CA 1
ATOM 1590 C C . VAL A 1 214 ? -13.550 -7.753 19.644 1.00 87.88 214 VAL A C 1
ATOM 1592 O O . VAL A 1 214 ? -13.498 -7.171 20.730 1.00 87.88 214 VAL A O 1
ATOM 1595 N N . ALA A 1 215 ? -12.559 -8.479 19.137 1.00 86.50 215 ALA A N 1
ATOM 1596 C CA . ALA A 1 215 ? -11.271 -8.652 19.797 1.00 86.50 215 ALA A CA 1
ATOM 1597 C C . ALA A 1 215 ? -10.390 -7.416 19.593 1.00 86.50 215 ALA A C 1
ATOM 1599 O O . ALA A 1 215 ? -9.984 -6.762 20.556 1.00 86.50 215 ALA A O 1
ATOM 1600 N N . ALA A 1 216 ? -10.174 -7.044 18.331 1.00 85.50 216 ALA A N 1
ATOM 1601 C CA . ALA A 1 216 ? -9.356 -5.907 17.944 1.00 85.50 216 ALA A CA 1
ATOM 1602 C C . ALA A 1 216 ? -9.850 -5.288 16.631 1.00 85.50 216 ALA A C 1
ATOM 1604 O O . ALA A 1 216 ? -10.472 -5.942 15.797 1.00 85.50 216 ALA A O 1
ATOM 1605 N N . TYR A 1 217 ? -9.551 -4.011 16.431 1.00 87.56 217 TYR A N 1
ATOM 1606 C CA . TYR A 1 217 ? -9.588 -3.374 15.122 1.00 87.56 217 TYR A CA 1
ATOM 1607 C C . TYR A 1 217 ? -8.154 -3.143 14.638 1.00 87.56 217 TYR A C 1
ATOM 1609 O O . TYR A 1 217 ? -7.315 -2.627 15.379 1.00 87.56 217 TYR A O 1
ATOM 1617 N N . HIS A 1 218 ? -7.899 -3.475 13.376 1.00 87.56 218 HIS A N 1
ATOM 1618 C CA . HIS A 1 218 ? -6.637 -3.234 12.694 1.00 87.56 218 HIS A CA 1
ATOM 1619 C C . HIS A 1 218 ? -6.838 -2.247 11.543 1.00 87.56 218 HIS A C 1
ATOM 1621 O O . HIS A 1 218 ? -7.665 -2.458 10.645 1.00 87.56 218 HIS A O 1
ATOM 1627 N N . GLY A 1 219 ? -6.056 -1.173 11.553 1.00 83.31 219 GLY A N 1
ATOM 1628 C CA . GLY A 1 219 ? -6.109 -0.096 10.569 1.00 83.31 219 GLY A CA 1
ATOM 1629 C C . GLY A 1 219 ? -5.427 1.172 11.077 1.00 83.31 219 GLY A C 1
ATOM 1630 O O . GLY A 1 219 ? -4.983 1.216 12.222 1.00 83.31 219 GLY A O 1
ATOM 1631 N N . GLY A 1 220 ? -5.384 2.219 10.250 1.00 77.81 220 GLY A N 1
ATOM 1632 C CA . GLY A 1 220 ? -4.968 3.570 10.660 1.00 77.81 220 GLY A CA 1
ATOM 1633 C C . GLY A 1 220 ? -5.997 4.226 11.583 1.00 77.81 220 GLY A C 1
ATOM 1634 O O . GLY A 1 220 ? -6.735 5.117 11.169 1.00 77.81 220 GLY A O 1
ATOM 1635 N N . ILE A 1 221 ? -6.106 3.707 12.804 1.00 81.94 221 ILE A N 1
ATOM 1636 C CA . ILE A 1 221 ? -7.113 4.083 13.791 1.00 81.94 221 ILE A CA 1
ATOM 1637 C C . ILE A 1 221 ? -6.520 4.097 15.199 1.00 81.94 221 ILE A C 1
ATOM 1639 O O . ILE A 1 221 ? -5.617 3.328 15.528 1.00 81.94 221 ILE A O 1
ATOM 1643 N N . THR A 1 222 ? -7.109 4.929 16.046 1.00 80.88 222 THR A N 1
ATOM 1644 C CA . THR A 1 222 ? -6.862 4.993 17.486 1.00 80.88 222 THR A CA 1
ATOM 1645 C C . THR A 1 222 ? -8.105 4.510 18.230 1.00 80.88 222 THR A C 1
ATOM 1647 O O . THR A 1 222 ? -9.208 4.531 17.689 1.00 80.88 222 THR A O 1
ATOM 1650 N N . TYR A 1 223 ? -7.952 4.045 19.469 1.00 82.50 223 TYR A N 1
ATOM 1651 C CA . TYR A 1 223 ? -9.090 3.711 20.323 1.00 82.50 223 TYR A CA 1
ATOM 1652 C C . TYR A 1 223 ? -9.499 4.912 21.170 1.00 82.50 223 TYR A C 1
ATOM 1654 O O . TYR A 1 223 ? -8.668 5.539 21.823 1.00 82.50 223 TYR A O 1
ATOM 1662 N N . ASP A 1 224 ? -10.796 5.183 21.198 1.00 74.81 224 ASP A N 1
ATOM 1663 C CA . ASP A 1 224 ? -11.414 6.079 22.166 1.00 74.81 224 ASP A CA 1
ATOM 1664 C C . ASP A 1 224 ? -11.651 5.362 23.515 1.00 74.81 224 ASP A C 1
ATOM 1666 O O . ASP A 1 224 ? -11.657 4.127 23.585 1.00 74.81 224 ASP A O 1
ATOM 1670 N N . GLU A 1 225 ? -11.918 6.117 24.587 1.00 72.38 225 GLU A N 1
ATOM 1671 C CA . GLU A 1 225 ? -12.198 5.593 25.940 1.00 72.38 225 GLU A CA 1
ATOM 1672 C C . GLU A 1 225 ? -13.328 4.541 25.943 1.00 72.38 225 GLU A C 1
ATOM 1674 O O . GLU A 1 225 ? -13.348 3.607 26.747 1.00 72.38 225 GLU A O 1
ATOM 1679 N N . SER A 1 226 ? -14.251 4.647 24.984 1.00 67.81 226 SER A N 1
ATOM 1680 C CA . SER A 1 226 ? -15.394 3.751 24.778 1.00 67.81 226 SER A CA 1
ATOM 1681 C C . SER A 1 226 ? -15.087 2.453 23.994 1.00 67.81 226 SER A C 1
ATOM 1683 O O . SER A 1 226 ? -16.015 1.692 23.660 1.00 67.81 226 SER A O 1
ATOM 1685 N N . ARG A 1 227 ? -13.803 2.198 23.682 1.00 75.50 227 ARG A N 1
ATOM 1686 C CA . ARG A 1 227 ? -13.304 1.169 22.742 1.00 75.50 227 ARG A CA 1
ATOM 1687 C C . ARG A 1 227 ? -13.924 1.261 21.340 1.00 75.50 227 ARG A C 1
ATOM 1689 O O . ARG A 1 227 ? -14.051 0.258 20.637 1.00 75.50 227 ARG A O 1
ATOM 1696 N N . ALA A 1 228 ? -14.367 2.451 20.951 1.00 79.00 228 ALA A N 1
ATOM 1697 C CA . ALA A 1 228 ? -14.660 2.767 19.562 1.00 79.00 228 ALA A CA 1
ATOM 1698 C C . ALA A 1 228 ? -13.347 3.090 18.839 1.00 79.00 228 ALA A C 1
ATOM 1700 O O . ALA A 1 228 ? -12.443 3.657 19.448 1.00 79.00 228 ALA A O 1
ATOM 1701 N N . PHE A 1 229 ? -13.238 2.739 17.563 1.00 84.38 229 PHE A N 1
ATOM 1702 C CA . PHE A 1 229 ? -12.158 3.247 16.733 1.00 84.38 229 PHE A CA 1
ATOM 1703 C C . PHE A 1 229 ? -12.439 4.705 16.358 1.00 84.38 229 PHE A C 1
ATOM 1705 O O . PHE A 1 229 ? -13.579 5.085 16.087 1.00 84.38 229 PHE A O 1
ATOM 1712 N N . CYS A 1 230 ? -11.407 5.534 16.361 1.00 84.62 230 CYS A N 1
ATOM 1713 C CA . CYS A 1 230 ? -11.456 6.932 15.978 1.00 84.62 230 CYS A CA 1
ATOM 1714 C C . CYS A 1 230 ? -10.249 7.282 15.104 1.00 84.62 230 CYS A C 1
ATOM 1716 O O . CYS A 1 230 ? -9.155 6.749 15.282 1.00 84.62 230 CYS A O 1
ATOM 1718 N N . THR A 1 231 ? -10.454 8.168 14.138 1.00 85.00 231 THR A N 1
ATOM 1719 C CA . THR A 1 231 ? -9.389 8.723 13.302 1.00 85.00 231 THR A CA 1
ATOM 1720 C C . THR A 1 231 ? -9.740 10.153 12.898 1.00 85.00 231 THR A C 1
ATOM 1722 O O . THR A 1 231 ? -10.919 10.509 12.789 1.00 85.00 231 THR A O 1
ATOM 1725 N N . ALA A 1 232 ? -8.727 11.005 12.723 1.00 83.81 232 ALA A N 1
ATOM 1726 C CA . ALA A 1 232 ? -8.946 12.419 12.410 1.00 83.81 232 ALA A CA 1
ATOM 1727 C C . ALA A 1 232 ? -9.548 12.616 11.008 1.00 83.81 232 ALA A C 1
ATOM 1729 O O . ALA A 1 232 ? -10.328 13.549 10.802 1.00 83.81 232 ALA A O 1
ATOM 1730 N N . GLY A 1 233 ? -9.265 11.707 10.075 1.00 83.81 233 GLY A N 1
ATOM 1731 C CA . GLY A 1 233 ? -9.969 11.640 8.806 1.00 83.81 233 GLY A CA 1
ATOM 1732 C C . GLY A 1 233 ? -9.847 10.291 8.114 1.00 83.81 233 GLY A C 1
ATOM 1733 O O . GLY A 1 233 ? -9.142 9.402 8.572 1.00 83.81 233 GLY A O 1
ATOM 1734 N N . MET A 1 234 ? -10.605 10.108 7.041 1.00 85.69 234 MET A N 1
ATOM 1735 C CA . MET A 1 234 ? -10.586 8.874 6.262 1.00 85.69 234 MET A CA 1
ATOM 1736 C C . MET A 1 234 ? -10.949 9.172 4.812 1.00 85.69 234 MET A C 1
ATOM 1738 O O . MET A 1 234 ? -11.836 9.986 4.534 1.00 85.69 234 MET A O 1
ATOM 1742 N N . THR A 1 235 ? -10.267 8.508 3.891 1.00 83.56 235 THR A N 1
ATOM 1743 C CA . THR A 1 235 ? -10.509 8.602 2.450 1.00 83.56 235 THR A CA 1
ATOM 1744 C C . THR A 1 235 ? -11.219 7.351 1.934 1.00 83.56 235 THR A C 1
ATOM 1746 O O . THR A 1 235 ? -11.432 6.387 2.669 1.00 83.56 235 THR A O 1
ATOM 1749 N N . SER A 1 236 ? -11.607 7.350 0.658 1.00 82.06 236 SER A N 1
ATOM 1750 C CA . SER A 1 236 ? -12.185 6.174 -0.005 1.00 82.06 236 SER A CA 1
ATOM 1751 C C . SER A 1 236 ? -11.206 5.004 -0.159 1.00 82.06 236 SER A C 1
ATOM 1753 O O . SER A 1 236 ? -11.647 3.883 -0.390 1.00 82.06 236 SER A O 1
ATOM 1755 N N . GLU A 1 237 ? -9.898 5.254 -0.059 1.00 82.75 237 GLU A N 1
ATOM 1756 C CA . GLU A 1 237 ? -8.851 4.233 -0.201 1.00 82.75 237 GLU A CA 1
ATOM 1757 C C . GL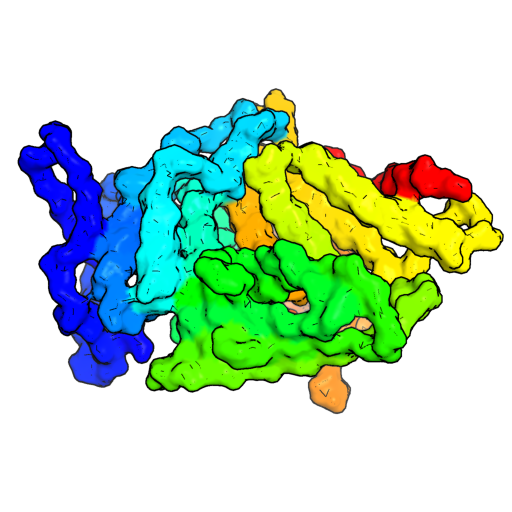U A 1 237 ? -8.518 3.543 1.125 1.00 82.75 237 GLU A C 1
ATOM 1759 O O . GLU A 1 237 ? -7.920 2.467 1.127 1.00 82.75 237 GLU A O 1
ATOM 1764 N N . ASP A 1 238 ? -8.918 4.130 2.252 1.00 87.31 238 ASP A N 1
ATOM 1765 C CA . ASP A 1 238 ? -8.639 3.580 3.571 1.00 87.31 238 ASP A CA 1
ATOM 1766 C C . ASP A 1 238 ? -9.650 2.490 3.936 1.00 87.31 238 ASP A C 1
ATOM 1768 O O . ASP A 1 238 ? -10.845 2.571 3.643 1.00 87.31 238 ASP A O 1
ATOM 1772 N N . SER A 1 239 ? -9.182 1.456 4.631 1.00 89.62 239 SER A N 1
ATOM 1773 C CA . SER A 1 239 ? -10.046 0.397 5.143 1.00 89.62 239 SER A CA 1
ATOM 1774 C C . SER A 1 239 ? -9.659 -0.021 6.557 1.00 89.62 239 SER A C 1
ATOM 1776 O O . SER A 1 239 ? -8.499 0.068 6.961 1.00 89.62 239 SER A O 1
ATOM 1778 N N . VAL A 1 240 ? -10.629 -0.514 7.328 1.00 88.81 240 VAL A N 1
ATOM 1779 C CA . VAL A 1 240 ? -10.454 -0.995 8.709 1.00 88.81 240 VAL A CA 1
ATOM 1780 C C . VAL A 1 240 ? -10.943 -2.438 8.785 1.00 88.81 240 VAL A C 1
ATOM 1782 O O . VAL A 1 240 ? -12.015 -2.758 8.276 1.00 88.81 240 VAL A O 1
ATOM 1785 N N . VAL A 1 241 ? -10.167 -3.304 9.434 1.00 90.44 241 VAL A N 1
ATOM 1786 C CA . VAL A 1 241 ? -10.510 -4.712 9.661 1.00 90.44 241 VAL A CA 1
ATOM 1787 C C . VAL A 1 241 ? -10.857 -4.885 11.130 1.00 90.44 241 VAL A C 1
ATOM 1789 O O . VAL A 1 241 ? -10.094 -4.465 11.993 1.00 90.44 241 VAL A O 1
ATOM 1792 N N . ALA A 1 242 ? -12.003 -5.496 11.417 1.00 88.88 242 ALA A N 1
ATOM 1793 C CA . ALA A 1 242 ? -12.391 -5.874 12.770 1.00 88.88 242 ALA A CA 1
ATOM 1794 C C . ALA A 1 242 ? -12.186 -7.380 12.946 1.00 88.88 242 ALA A C 1
ATOM 1796 O O . ALA A 1 242 ? -12.800 -8.174 12.233 1.00 88.88 242 ALA A O 1
ATOM 1797 N N . GLU A 1 243 ? -11.339 -7.764 13.894 1.00 88.81 243 GLU A N 1
ATOM 1798 C CA . GLU A 1 243 ? -11.199 -9.143 14.339 1.00 88.81 243 GLU A CA 1
ATOM 1799 C C . GLU A 1 243 ? -12.357 -9.483 15.282 1.00 88.81 243 GLU A C 1
ATOM 1801 O O . GLU A 1 243 ? -12.613 -8.789 16.272 1.00 88.81 243 GLU A O 1
ATOM 1806 N N . VAL A 1 244 ? -13.091 -10.537 14.934 1.00 89.38 244 VAL A N 1
ATOM 1807 C CA . VAL A 1 244 ? -14.291 -10.969 15.647 1.00 89.38 244 VAL A CA 1
ATOM 1808 C C . VAL A 1 244 ? -14.037 -12.330 16.272 1.00 89.38 244 VAL A C 1
ATOM 1810 O O . VAL A 1 244 ? -13.726 -13.294 15.575 1.00 89.38 244 VAL A O 1
ATOM 1813 N N . GLU A 1 245 ? -14.231 -12.408 17.582 1.00 88.44 245 GLU A N 1
ATOM 1814 C CA . GLU A 1 245 ? -14.159 -13.639 18.355 1.00 88.44 245 GLU A CA 1
ATOM 1815 C C . GLU A 1 245 ? -15.559 -14.194 18.633 1.00 88.44 245 GLU A C 1
ATOM 1817 O O . GLU A 1 245 ? -16.562 -13.473 18.701 1.00 88.44 245 GLU A O 1
ATOM 1822 N N . MET A 1 246 ? -15.630 -15.516 18.777 1.00 88.56 246 MET A N 1
ATOM 1823 C CA . MET A 1 246 ? -16.856 -16.227 19.121 1.00 88.56 246 MET A CA 1
ATOM 1824 C C . MET A 1 246 ? -16.779 -16.707 20.571 1.00 88.56 246 MET A C 1
ATOM 1826 O O . MET A 1 246 ? -16.273 -17.793 20.850 1.00 88.56 246 MET A O 1
ATOM 1830 N N . ASP A 1 247 ? -17.331 -15.910 21.485 1.00 85.75 247 ASP A N 1
ATOM 1831 C CA . ASP A 1 247 ? -17.373 -16.223 22.919 1.00 85.75 247 ASP A CA 1
ATOM 1832 C C . ASP A 1 247 ? -18.337 -17.378 23.227 1.00 85.75 247 ASP A C 1
ATOM 1834 O O . ASP A 1 247 ? -18.156 -18.132 24.187 1.00 85.75 247 ASP A O 1
ATOM 1838 N N . ARG A 1 248 ? -19.432 -17.478 22.461 1.00 85.25 248 ARG A N 1
ATOM 1839 C CA . ARG A 1 248 ? -20.495 -18.473 22.663 1.00 85.25 248 ARG A CA 1
ATOM 1840 C C . ARG A 1 248 ? -20.995 -19.001 21.328 1.00 85.25 248 ARG A C 1
ATOM 1842 O O . ARG A 1 248 ? -21.075 -18.262 20.352 1.00 85.25 248 ARG A O 1
ATOM 1849 N N . TYR A 1 249 ? -21.420 -20.263 21.318 1.00 82.62 249 TYR A N 1
ATOM 1850 C CA . TYR A 1 249 ? -22.077 -20.853 20.156 1.00 82.62 249 TYR A CA 1
ATOM 1851 C C . TYR A 1 249 ? -23.334 -20.066 19.777 1.00 82.62 249 TYR A C 1
ATOM 1853 O O . TYR A 1 249 ? -24.214 -19.829 20.610 1.00 82.62 249 TYR A O 1
ATOM 1861 N N . ILE A 1 250 ? -23.418 -19.688 18.505 1.00 83.50 250 ILE A N 1
ATOM 1862 C CA . ILE A 1 250 ? -24.569 -18.978 17.956 1.00 83.50 250 ILE A CA 1
ATOM 1863 C C . ILE A 1 250 ? -25.676 -20.002 17.700 1.00 83.50 250 ILE A C 1
ATOM 1865 O O . ILE A 1 250 ? -25.510 -20.928 16.911 1.00 83.50 250 ILE A O 1
ATOM 1869 N N . THR A 1 251 ? -26.808 -19.850 18.386 1.00 77.56 251 THR A N 1
ATOM 1870 C CA . THR A 1 251 ? -27.956 -20.766 18.270 1.00 77.56 251 THR A CA 1
ATOM 1871 C C . THR A 1 251 ? -28.903 -20.405 17.125 1.00 77.56 251 THR A C 1
ATOM 1873 O O . THR A 1 251 ? -29.707 -21.234 16.707 1.00 77.56 251 THR A O 1
ATOM 1876 N N . GLY A 1 252 ? -28.833 -19.170 16.622 1.00 81.50 252 GLY A N 1
ATOM 1877 C CA . GLY A 1 252 ? -29.654 -18.697 15.510 1.00 81.50 252 GLY A CA 1
ATOM 1878 C C . GLY A 1 252 ? -29.081 -19.072 14.135 1.00 81.50 252 GLY A C 1
ATOM 1879 O O . GLY A 1 252 ? -27.876 -19.271 14.007 1.00 81.50 252 GLY A O 1
ATOM 1880 N N . PRO A 1 253 ? -29.917 -19.096 13.078 1.00 83.88 253 PRO A N 1
ATOM 1881 C CA . PRO A 1 253 ? -29.467 -19.383 11.711 1.00 83.88 253 PRO A CA 1
ATOM 1882 C C . PRO A 1 253 ? -28.624 -18.254 11.095 1.00 83.88 253 PRO A C 1
ATOM 1884 O O . PRO A 1 253 ? -27.949 -18.458 10.086 1.00 83.88 253 PRO A O 1
ATOM 1887 N N . TYR A 1 254 ? -28.670 -17.055 11.682 1.00 86.31 254 TYR A N 1
ATOM 1888 C CA . TYR A 1 254 ? -27.988 -15.869 11.181 1.00 86.31 254 TYR A CA 1
ATOM 1889 C C . TYR A 1 254 ? -27.279 -15.125 12.309 1.00 86.31 254 TYR A C 1
ATOM 1891 O O . TYR A 1 254 ? -27.849 -14.925 13.384 1.00 86.31 254 TYR A O 1
ATOM 1899 N N . ALA A 1 255 ? -26.071 -14.660 12.014 1.00 85.94 255 ALA A N 1
ATOM 1900 C CA . ALA A 1 255 ? -25.357 -13.660 12.785 1.00 85.94 255 ALA A CA 1
ATOM 1901 C C . ALA A 1 255 ? -25.483 -12.301 12.092 1.00 85.94 255 ALA A C 1
ATOM 1903 O O . ALA A 1 255 ? -25.571 -12.214 10.864 1.00 85.94 255 ALA A O 1
ATOM 1904 N N . TYR A 1 256 ? -25.493 -11.232 12.877 1.00 86.88 256 TYR A N 1
ATOM 1905 C CA . TYR A 1 256 ? -25.648 -9.876 12.361 1.00 86.88 256 TYR A CA 1
ATOM 1906 C C . TYR A 1 256 ? -24.466 -9.032 12.800 1.00 86.88 256 TYR A C 1
ATOM 1908 O O . TYR A 1 256 ? -24.097 -9.038 13.975 1.00 86.88 256 TYR A O 1
ATOM 1916 N N . ALA A 1 257 ? -23.908 -8.289 11.854 1.00 83.31 257 ALA A N 1
ATOM 1917 C CA . ALA A 1 257 ? -22.919 -7.264 12.112 1.00 83.31 257 ALA A CA 1
ATOM 1918 C C . ALA A 1 257 ? -23.472 -5.928 11.633 1.00 83.31 257 ALA A C 1
ATOM 1920 O O . ALA A 1 257 ? -23.926 -5.787 10.494 1.00 83.31 257 ALA A O 1
ATOM 1921 N N . GLN A 1 258 ? -23.463 -4.953 12.528 1.00 79.44 258 GLN A N 1
ATOM 1922 C CA . GLN A 1 258 ? -24.000 -3.635 12.271 1.00 79.44 258 GLN A CA 1
ATOM 1923 C C . GLN A 1 258 ? -23.026 -2.567 12.761 1.00 79.44 258 GLN A C 1
ATOM 1925 O O . GLN A 1 258 ? -22.687 -2.499 13.942 1.00 79.44 258 GLN A O 1
ATOM 1930 N N . PHE A 1 259 ? -22.664 -1.657 11.867 1.00 68.50 259 PHE A N 1
ATOM 1931 C CA . PHE A 1 259 ? -22.091 -0.370 12.238 1.00 68.50 259 PHE A CA 1
ATOM 1932 C C . PHE A 1 259 ? -23.254 0.613 12.435 1.00 68.50 259 PHE A C 1
ATOM 1934 O O . PHE A 1 259 ? -23.793 1.121 11.455 1.00 68.50 259 PHE A O 1
ATOM 1941 N N . ALA A 1 260 ? -23.709 0.848 13.675 1.00 45.94 260 ALA A N 1
ATOM 1942 C CA . ALA A 1 260 ? -24.835 1.758 13.946 1.00 45.94 260 ALA A CA 1
ATOM 1943 C C . ALA A 1 260 ? -24.660 2.635 15.184 1.00 45.94 260 ALA A C 1
ATOM 1945 O O . ALA A 1 260 ? -24.193 2.186 16.220 1.00 45.94 260 ALA A O 1
ATOM 1946 N N . ARG A 1 261 ? -25.107 3.887 15.034 1.00 38.84 261 ARG A N 1
ATOM 1947 C CA . ARG A 1 261 ? -25.065 5.089 15.893 1.00 38.84 261 ARG A CA 1
ATOM 1948 C C . ARG A 1 261 ? -24.477 5.007 17.328 1.00 38.84 261 ARG A C 1
ATOM 1950 O O . ARG A 1 261 ? -24.941 4.171 18.114 1.00 38.84 261 ARG A O 1
ATOM 1957 N N . PRO A 1 262 ? -23.604 5.966 17.725 1.00 39.84 262 PRO A N 1
ATOM 1958 C CA . PRO A 1 262 ? -23.041 7.076 16.934 1.00 39.84 262 PRO A CA 1
ATOM 1959 C C . PRO A 1 262 ? -21.691 6.657 16.329 1.00 39.84 262 PRO A C 1
ATOM 1961 O O . PRO A 1 262 ? -20.646 6.939 16.891 1.00 39.84 262 PRO A O 1
ATOM 1964 N N . LEU A 1 263 ? -21.715 5.848 15.270 1.00 53.91 263 LEU A N 1
ATOM 1965 C CA . LEU A 1 263 ? -20.680 4.820 15.080 1.00 53.91 263 LEU A CA 1
ATOM 1966 C C . LEU A 1 263 ? -20.028 4.803 13.692 1.00 53.91 263 LEU A C 1
ATOM 1968 O O . LEU A 1 263 ? -19.214 3.934 13.448 1.00 53.91 263 LEU A O 1
ATOM 1972 N N . PHE A 1 264 ? -20.415 5.698 12.787 1.00 52.75 264 PHE A N 1
ATOM 1973 C CA . PHE A 1 264 ? -19.575 6.180 11.684 1.00 52.75 264 PHE A CA 1
ATOM 1974 C C . PHE A 1 264 ? -19.990 7.628 11.475 1.00 52.75 264 PHE A C 1
ATOM 1976 O O . PHE A 1 264 ? -20.782 7.959 10.588 1.00 52.75 264 PHE A O 1
ATOM 1983 N N . THR A 1 265 ? -19.603 8.450 12.442 1.00 54.97 265 THR A N 1
ATOM 1984 C CA . THR A 1 265 ? -19.822 9.892 12.373 1.00 54.97 265 THR A CA 1
ATOM 1985 C C . THR A 1 265 ? -18.709 10.462 11.525 1.00 54.97 265 THR A C 1
ATOM 1987 O O . THR A 1 265 ? -17.566 10.093 11.756 1.00 54.97 265 THR A O 1
ATOM 1990 N N . PHE A 1 266 ? -19.031 11.302 10.552 1.00 62.47 266 PHE A N 1
ATOM 1991 C CA . PHE A 1 266 ? -18.036 12.099 9.850 1.00 62.47 266 PHE A CA 1
ATOM 1992 C C . PHE A 1 266 ? -18.614 13.469 9.529 1.00 62.47 266 PHE A C 1
ATOM 1994 O O . PHE A 1 266 ? -19.819 13.600 9.303 1.00 62.47 266 PHE A O 1
ATOM 2001 N N . TYR A 1 267 ? -17.761 14.483 9.497 1.00 58.22 267 TYR A N 1
ATOM 2002 C CA . TYR A 1 267 ? -18.117 15.771 8.925 1.00 58.22 267 TYR A CA 1
ATOM 2003 C C . TYR A 1 267 ? -17.871 15.717 7.421 1.00 58.22 267 TYR A C 1
ATOM 2005 O O . TYR A 1 267 ? -16.782 15.335 6.979 1.00 58.22 267 TYR A O 1
ATOM 2013 N N . ASN A 1 268 ? -18.898 16.058 6.642 1.00 60.81 268 ASN A N 1
ATOM 2014 C CA . ASN A 1 268 ? -18.747 16.266 5.205 1.00 60.81 268 ASN A CA 1
ATOM 2015 C C . ASN A 1 268 ? -17.962 17.565 4.927 1.00 60.81 268 ASN A C 1
ATOM 2017 O O . ASN A 1 268 ? -17.618 18.310 5.846 1.00 60.81 268 ASN A O 1
ATOM 2021 N N . GLU A 1 269 ? -17.671 17.857 3.660 1.00 63.19 269 GLU A N 1
ATOM 2022 C CA . GLU A 1 269 ? -16.916 19.063 3.275 1.00 63.19 269 GLU A CA 1
ATOM 2023 C C . GLU A 1 269 ? -17.601 20.371 3.699 1.00 63.19 269 GLU A C 1
ATOM 2025 O O . GLU A 1 269 ? -16.934 21.380 3.931 1.00 63.19 269 GLU A O 1
ATOM 2030 N N . THR A 1 270 ? -18.925 20.334 3.859 1.00 65.88 270 THR A N 1
ATOM 2031 C CA . THR A 1 270 ? -19.758 21.427 4.372 1.00 65.88 270 THR A CA 1
ATOM 2032 C C . THR A 1 270 ? -19.859 21.450 5.906 1.00 65.88 270 THR A C 1
ATOM 2034 O O . THR A 1 270 ? -20.635 22.227 6.453 1.00 65.88 270 THR A O 1
ATOM 2037 N N . ASN A 1 271 ? -19.055 20.642 6.612 1.00 70.69 271 ASN A N 1
ATOM 2038 C CA . ASN A 1 271 ? -19.023 20.492 8.073 1.00 70.69 271 ASN A CA 1
ATOM 2039 C C . ASN A 1 271 ? -20.351 20.034 8.714 1.00 70.69 271 ASN A C 1
ATOM 2041 O O . ASN A 1 271 ? -20.614 20.289 9.890 1.00 70.69 271 ASN A O 1
ATOM 2045 N N . GLU A 1 272 ? -21.183 19.307 7.980 1.00 79.81 272 GLU A N 1
ATOM 2046 C CA . GLU A 1 272 ? -22.387 18.670 8.503 1.00 79.81 272 GLU A CA 1
ATOM 2047 C C . GLU A 1 272 ? -22.056 17.287 9.061 1.00 79.81 272 GLU A C 1
ATOM 2049 O O . GLU A 1 272 ? -21.381 16.472 8.425 1.00 79.81 272 GLU A O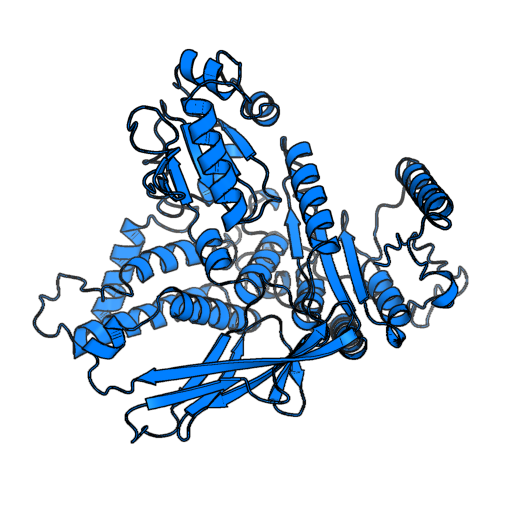 1
ATOM 2054 N N . CYS A 1 273 ? -22.573 17.009 10.254 1.00 80.06 273 CYS A N 1
ATOM 2055 C CA . CYS A 1 273 ? -22.414 15.727 10.924 1.00 80.06 273 CYS A CA 1
ATOM 2056 C C . CYS A 1 273 ? -23.294 14.665 10.247 1.00 80.06 273 CYS A C 1
ATOM 2058 O O . CYS A 1 273 ? -24.517 14.647 10.408 1.00 80.06 273 CYS A O 1
ATOM 2060 N N . CYS A 1 274 ? -22.659 13.772 9.494 1.00 80.75 274 CYS A N 1
ATOM 2061 C CA . CYS A 1 274 ? -23.299 12.684 8.771 1.00 80.75 274 CYS A CA 1
ATOM 2062 C C . CYS A 1 274 ? -23.112 11.352 9.507 1.00 80.75 274 CYS A C 1
ATOM 2064 O O . CYS A 1 274 ? -22.102 11.115 10.168 1.00 80.75 274 CYS A O 1
ATOM 2066 N N . LEU A 1 275 ? -24.091 10.454 9.363 1.00 82.25 275 LEU A N 1
ATOM 2067 C CA . LEU A 1 275 ? -24.059 9.102 9.921 1.00 82.25 275 LEU A CA 1
ATOM 2068 C C . LEU A 1 275 ? -24.230 8.090 8.792 1.00 82.25 275 LEU A C 1
ATOM 2070 O O . LEU A 1 275 ? -25.258 8.094 8.114 1.00 82.25 275 LEU A O 1
ATOM 2074 N N . ARG A 1 276 ? -23.255 7.194 8.615 1.00 82.00 276 ARG A N 1
ATOM 2075 C CA . ARG A 1 276 ? -23.365 6.062 7.682 1.00 82.00 276 ARG A CA 1
ATOM 2076 C C . ARG A 1 276 ? -23.597 4.769 8.457 1.00 82.00 276 ARG A C 1
ATOM 2078 O O . ARG A 1 276 ? -22.971 4.538 9.487 1.00 82.00 276 ARG A O 1
ATOM 2085 N N . VAL A 1 277 ? -24.522 3.939 7.979 1.00 83.12 277 VAL A N 1
ATOM 2086 C CA . VAL A 1 277 ? -24.887 2.673 8.625 1.00 83.12 277 VAL A CA 1
ATOM 2087 C C . VAL A 1 277 ? -24.656 1.536 7.646 1.00 83.12 277 VAL A C 1
ATOM 2089 O O . VAL A 1 277 ? -25.187 1.555 6.538 1.00 83.12 277 VAL A O 1
ATOM 2092 N N . PHE A 1 278 ? -23.900 0.534 8.084 1.00 86.62 278 PHE A N 1
ATOM 2093 C CA . PHE A 1 278 ? -23.688 -0.703 7.341 1.00 86.62 278 PHE A CA 1
ATOM 2094 C C . PHE A 1 278 ? -24.319 -1.851 8.118 1.00 86.62 278 PHE A C 1
ATOM 2096 O O . PHE A 1 278 ? -24.036 -2.030 9.303 1.00 86.62 278 PHE A O 1
ATOM 2103 N N . ASN A 1 279 ? -25.176 -2.617 7.448 1.00 88.94 279 ASN A N 1
ATOM 2104 C CA . ASN A 1 279 ? -25.833 -3.791 8.008 1.00 88.94 279 ASN A CA 1
ATOM 2105 C C . ASN A 1 279 ? -25.456 -4.995 7.158 1.00 88.94 279 ASN A C 1
ATOM 2107 O O . ASN A 1 279 ? -25.747 -5.010 5.963 1.00 88.94 279 ASN A O 1
ATOM 2111 N N . HIS A 1 280 ? -24.844 -6.001 7.771 1.00 89.69 280 HIS A N 1
ATOM 2112 C CA . HIS A 1 280 ? -24.529 -7.250 7.100 1.00 89.69 280 HIS A CA 1
ATOM 2113 C C . HIS A 1 280 ? -25.037 -8.443 7.909 1.00 89.69 280 HIS A C 1
ATOM 2115 O O . HIS A 1 280 ? -25.033 -8.441 9.143 1.00 89.69 280 HIS A O 1
ATOM 2121 N N . ARG A 1 281 ? -25.504 -9.467 7.194 1.00 90.75 281 ARG A N 1
ATOM 2122 C CA . ARG A 1 281 ? -26.042 -10.702 7.765 1.00 90.75 281 ARG A CA 1
ATOM 2123 C C . ARG A 1 281 ? -25.188 -11.871 7.298 1.00 90.75 281 ARG A C 1
ATOM 2125 O O . ARG A 1 281 ? -25.131 -12.130 6.102 1.00 90.75 281 ARG A O 1
ATOM 2132 N N . PHE A 1 282 ? -24.626 -12.614 8.242 1.00 89.06 282 PHE A N 1
ATOM 2133 C CA . PHE A 1 282 ? -23.837 -13.811 7.979 1.00 89.06 282 PHE A CA 1
ATOM 2134 C C . PHE A 1 282 ? -24.669 -15.073 8.253 1.00 89.06 282 PHE A C 1
ATOM 2136 O O . PHE A 1 282 ? -25.275 -15.177 9.324 1.00 89.06 282 PHE A O 1
ATOM 2143 N N . PRO A 1 283 ? -24.739 -16.035 7.319 1.00 89.69 283 PRO A N 1
ATOM 2144 C CA . PRO A 1 283 ? -25.335 -17.339 7.587 1.00 89.69 283 PRO A CA 1
ATOM 2145 C C . PRO A 1 283 ? -24.444 -18.144 8.542 1.00 89.69 283 PRO A C 1
ATOM 2147 O O . PRO A 1 283 ? -23.228 -18.191 8.375 1.00 89.69 283 PRO A O 1
ATOM 2150 N N . VAL A 1 284 ? -25.050 -18.788 9.540 1.00 89.19 284 VAL A N 1
ATOM 2151 C CA . VAL A 1 284 ? -24.339 -19.645 10.499 1.00 89.19 284 VAL A CA 1
ATOM 2152 C C . VAL A 1 284 ? -24.460 -21.095 10.047 1.00 89.19 284 VAL A C 1
ATOM 2154 O O . VAL A 1 284 ? -25.553 -21.568 9.744 1.00 89.19 284 VAL A O 1
ATOM 2157 N N . SER A 1 285 ? -23.336 -21.808 10.004 1.00 88.62 285 SER A N 1
ATOM 2158 C CA . SER A 1 285 ? -23.288 -23.223 9.638 1.00 88.62 285 SER A CA 1
ATOM 2159 C C . SER A 1 285 ? -22.301 -23.976 10.522 1.00 88.62 285 SER A C 1
ATOM 2161 O O . SER A 1 285 ? -21.296 -23.420 10.958 1.00 88.62 285 SER A O 1
ATOM 2163 N N . THR A 1 286 ? -22.590 -25.250 10.772 1.00 87.06 286 THR A N 1
ATOM 2164 C CA . THR A 1 286 ? -21.695 -26.187 11.463 1.00 87.06 286 THR A CA 1
ATOM 2165 C C . THR A 1 286 ? -20.896 -27.058 10.492 1.00 87.06 286 THR A C 1
ATOM 2167 O O . THR A 1 286 ? -19.954 -27.728 10.912 1.00 87.06 286 THR A O 1
ATOM 2170 N N . ASP A 1 287 ? -21.242 -27.058 9.199 1.00 89.38 287 ASP A N 1
ATOM 2171 C CA . ASP A 1 287 ? -20.524 -27.829 8.185 1.00 89.38 287 ASP A CA 1
ATOM 2172 C C . ASP A 1 287 ? -19.297 -27.063 7.679 1.00 89.38 287 ASP A C 1
ATOM 2174 O O . ASP A 1 287 ? -19.414 -26.044 6.989 1.00 89.38 287 ASP A O 1
ATOM 2178 N N . TYR A 1 288 ? -18.111 -27.609 7.954 1.00 86.44 288 TYR A N 1
ATOM 2179 C CA . TYR A 1 288 ? -16.835 -27.075 7.484 1.00 86.44 288 TYR A CA 1
ATOM 2180 C C . TYR A 1 288 ? -16.820 -26.830 5.972 1.00 86.44 288 TYR A C 1
ATOM 2182 O O . TYR A 1 288 ? -16.272 -25.820 5.541 1.00 86.44 288 TYR A O 1
ATOM 2190 N N . ARG A 1 289 ? -17.448 -27.684 5.151 1.00 87.81 289 ARG A N 1
ATOM 2191 C CA . ARG A 1 289 ? -17.449 -27.497 3.686 1.00 87.81 289 ARG A CA 1
ATOM 2192 C C . ARG A 1 289 ? -18.091 -26.176 3.287 1.00 87.81 289 ARG A C 1
ATOM 2194 O O . ARG A 1 289 ? -17.513 -25.426 2.505 1.00 87.81 289 ARG A O 1
ATOM 2201 N N . THR A 1 290 ? -19.251 -25.881 3.870 1.00 88.69 290 THR A N 1
ATOM 2202 C CA . THR A 1 290 ? -19.965 -24.624 3.618 1.00 88.69 290 THR A CA 1
ATOM 2203 C C . THR A 1 290 ? -19.191 -23.407 4.117 1.00 88.69 290 THR A C 1
ATOM 2205 O O . THR A 1 290 ? -19.221 -22.368 3.465 1.00 88.69 290 THR A O 1
ATOM 2208 N N . ILE A 1 291 ? -18.453 -23.537 5.227 1.00 89.00 291 ILE A N 1
ATOM 2209 C CA . ILE A 1 291 ? -17.606 -22.460 5.752 1.00 89.00 291 ILE A CA 1
ATOM 2210 C C . ILE A 1 291 ? -16.483 -22.164 4.761 1.00 89.00 291 ILE A C 1
ATOM 2212 O O . ILE A 1 291 ? -16.370 -21.031 4.312 1.00 89.00 291 ILE A O 1
ATOM 2216 N N . TYR A 1 292 ? -15.703 -23.177 4.366 1.00 89.44 292 TYR A N 1
ATOM 2217 C CA . TYR A 1 292 ? -14.564 -22.992 3.463 1.00 89.44 292 TYR A CA 1
ATOM 2218 C C . TYR A 1 292 ? -14.964 -22.490 2.072 1.00 89.44 292 TYR A C 1
ATOM 2220 O O . TYR A 1 292 ? -14.217 -21.715 1.487 1.00 89.44 292 TYR A O 1
ATOM 2228 N N . HIS A 1 293 ? -16.128 -22.899 1.560 1.00 88.50 293 HIS A N 1
ATOM 2229 C CA . HIS A 1 293 ? -16.651 -22.408 0.284 1.00 88.50 293 HIS A CA 1
ATOM 2230 C C . HIS A 1 293 ? -17.013 -20.914 0.343 1.00 88.50 293 HIS A C 1
ATOM 2232 O O . HIS A 1 293 ? -16.729 -20.171 -0.590 1.00 88.50 293 HIS A O 1
ATOM 2238 N N . ASN A 1 294 ? -17.596 -20.454 1.454 1.00 89.50 294 ASN A N 1
ATOM 2239 C CA . ASN A 1 294 ? -18.059 -19.071 1.615 1.00 89.50 294 ASN A CA 1
ATOM 2240 C C . ASN A 1 294 ? -16.990 -18.114 2.179 1.00 89.50 294 ASN A C 1
ATOM 2242 O O . ASN A 1 294 ? -17.322 -16.993 2.565 1.00 89.50 294 ASN A O 1
ATOM 2246 N N . LEU A 1 295 ? -15.725 -18.539 2.265 1.00 90.62 295 LEU A N 1
ATOM 2247 C CA . LEU A 1 295 ? -14.632 -17.662 2.683 1.00 90.62 295 LEU A CA 1
ATOM 2248 C C . LEU A 1 295 ? -14.317 -16.638 1.592 1.00 90.62 295 LEU A C 1
ATOM 2250 O O . LEU A 1 295 ? -14.027 -17.003 0.454 1.00 90.62 295 LEU A O 1
ATOM 2254 N N . ASP A 1 296 ? -14.287 -15.365 1.974 1.00 91.56 296 ASP A N 1
ATOM 2255 C CA . ASP A 1 296 ? -13.728 -14.307 1.140 1.00 91.56 296 ASP A CA 1
ATOM 2256 C C . ASP A 1 296 ? -12.201 -14.288 1.284 1.00 91.56 296 ASP A C 1
ATOM 2258 O O . ASP A 1 296 ? -11.651 -14.019 2.359 1.00 91.56 296 ASP A O 1
ATOM 2262 N N . PHE A 1 297 ? -11.519 -14.574 0.175 1.00 91.94 297 PHE A N 1
ATOM 2263 C CA . PHE A 1 297 ? -10.066 -14.566 0.090 1.00 91.94 297 PHE A CA 1
ATOM 2264 C C . PHE A 1 297 ? -9.463 -13.211 0.480 1.00 91.94 297 PHE A C 1
ATOM 2266 O O . PHE A 1 297 ? -8.482 -13.163 1.223 1.00 91.94 297 PHE A O 1
ATOM 2273 N N . SER A 1 298 ? -10.051 -12.115 -0.005 1.00 92.00 298 SER A N 1
ATOM 2274 C CA . SER A 1 298 ? -9.513 -10.765 0.158 1.00 92.00 298 SER A CA 1
ATOM 2275 C C . SER A 1 298 ? -9.559 -10.319 1.621 1.00 92.00 298 SER A C 1
ATOM 2277 O O . SER A 1 298 ? -8.547 -9.877 2.169 1.00 92.00 298 SER A O 1
ATOM 2279 N N . ALA A 1 299 ? -10.695 -10.536 2.288 1.00 91.00 299 ALA A N 1
ATOM 2280 C CA . ALA A 1 299 ? -10.891 -10.216 3.697 1.00 91.00 299 ALA A CA 1
ATOM 2281 C C . ALA A 1 299 ? -10.014 -11.085 4.613 1.00 91.00 299 ALA A C 1
ATOM 2283 O O . ALA A 1 299 ? -9.405 -10.578 5.561 1.00 91.00 299 ALA A O 1
ATOM 2284 N N . TYR A 1 300 ? -9.900 -12.382 4.309 1.00 91.94 300 TYR A N 1
ATOM 2285 C CA . TYR A 1 300 ? -9.057 -13.295 5.078 1.00 91.94 300 TYR A CA 1
ATOM 2286 C C . TYR A 1 300 ? -7.572 -12.930 4.952 1.00 91.94 300 TYR A C 1
ATOM 2288 O O . TYR A 1 300 ? -6.873 -12.795 5.959 1.00 91.94 300 TYR A O 1
ATOM 2296 N N . PHE A 1 301 ? -7.095 -12.705 3.725 1.00 93.38 301 PHE A N 1
ATOM 2297 C CA . PHE A 1 301 ? -5.710 -12.317 3.476 1.00 93.38 301 PHE A CA 1
ATOM 2298 C C . PHE A 1 301 ? -5.370 -10.967 4.119 1.00 93.38 301 PHE A C 1
ATOM 2300 O O . PHE A 1 301 ? -4.334 -10.846 4.773 1.00 93.38 301 PHE A O 1
ATOM 2307 N N . LEU A 1 302 ? -6.258 -9.972 4.015 1.00 93.12 302 LEU A N 1
ATOM 2308 C CA . LEU A 1 302 ? -6.049 -8.663 4.635 1.00 93.12 302 LEU A CA 1
ATOM 2309 C C . LEU A 1 302 ? -5.967 -8.759 6.166 1.00 93.12 302 LEU A C 1
ATOM 2311 O O . LEU A 1 302 ? -5.106 -8.121 6.770 1.00 93.12 302 LEU A O 1
ATOM 2315 N N . THR A 1 303 ? -6.806 -9.592 6.790 1.00 91.94 303 THR A N 1
ATOM 2316 C CA . THR A 1 303 ? -6.740 -9.857 8.238 1.00 91.94 303 THR A CA 1
ATOM 2317 C C . THR A 1 303 ? -5.379 -10.427 8.635 1.00 91.94 303 THR A C 1
ATOM 2319 O O . THR A 1 303 ? -4.746 -9.916 9.558 1.00 91.94 303 THR A O 1
ATOM 2322 N N . LEU A 1 304 ? -4.872 -11.421 7.894 1.00 92.31 304 LEU A N 1
ATOM 2323 C CA . LEU A 1 304 ? -3.548 -12.003 8.143 1.00 92.31 304 LEU A CA 1
ATOM 2324 C C . LEU A 1 304 ? -2.426 -10.967 8.015 1.00 92.31 304 LEU A C 1
ATOM 2326 O O . LEU A 1 304 ? -1.547 -10.894 8.875 1.00 92.31 304 LEU A O 1
ATOM 2330 N N . VAL A 1 305 ? -2.451 -10.158 6.953 1.00 93.69 305 VAL A N 1
ATOM 2331 C CA . VAL A 1 305 ? -1.449 -9.112 6.708 1.00 93.69 305 VAL A CA 1
ATOM 2332 C C . VAL A 1 305 ? -1.451 -8.084 7.838 1.00 93.69 305 VAL A C 1
ATOM 2334 O O . VAL A 1 305 ? -0.394 -7.734 8.358 1.00 93.69 305 VAL A O 1
ATOM 2337 N N . ARG A 1 306 ? -2.626 -7.622 8.264 1.00 92.31 306 ARG A N 1
ATOM 2338 C CA . ARG A 1 306 ? -2.737 -6.584 9.294 1.00 92.31 306 ARG A CA 1
ATOM 2339 C C . ARG A 1 306 ? -2.387 -7.082 10.689 1.00 92.31 306 ARG A C 1
ATOM 2341 O O . ARG A 1 306 ? -1.677 -6.376 11.399 1.00 92.31 306 ARG A O 1
ATOM 2348 N N . ALA A 1 307 ? -2.786 -8.304 11.039 1.00 89.50 307 ALA A N 1
ATOM 2349 C CA . ALA A 1 307 ? -2.338 -8.952 12.270 1.00 89.50 307 ALA A CA 1
ATOM 2350 C C . ALA A 1 307 ? -0.805 -9.089 12.289 1.00 89.50 307 ALA A C 1
ATOM 2352 O O . ALA A 1 307 ? -0.152 -8.777 13.282 1.00 89.50 307 ALA A O 1
ATOM 2353 N N . THR A 1 308 ? -0.211 -9.463 11.150 1.00 90.00 308 THR A N 1
ATOM 2354 C CA . THR A 1 308 ? 1.249 -9.534 10.986 1.00 90.00 308 THR A CA 1
ATOM 2355 C C . THR A 1 308 ? 1.902 -8.178 11.255 1.00 90.00 308 THR A C 1
ATOM 2357 O O . THR A 1 308 ? 2.851 -8.113 12.032 1.00 90.00 308 THR A O 1
ATOM 2360 N N . VAL A 1 309 ? 1.377 -7.095 10.668 1.00 89.62 309 VAL A N 1
ATOM 2361 C CA . VAL A 1 309 ? 1.885 -5.728 10.876 1.00 89.62 309 VAL A CA 1
ATOM 2362 C C . VAL A 1 309 ? 1.807 -5.301 12.343 1.00 89.62 309 VAL A C 1
ATOM 2364 O O . VAL A 1 309 ? 2.761 -4.702 12.841 1.00 89.62 309 VAL A O 1
ATOM 2367 N N . SER A 1 310 ? 0.722 -5.632 13.049 1.00 85.88 310 SER A N 1
ATOM 2368 C CA . SER A 1 310 ? 0.580 -5.327 14.478 1.00 85.88 310 SER A CA 1
ATOM 2369 C C . SER A 1 310 ? 1.655 -6.011 15.336 1.00 85.88 310 SER A C 1
ATOM 2371 O O . SER A 1 310 ? 2.142 -5.406 16.283 1.00 85.88 310 SER A O 1
ATOM 2373 N N . HIS A 1 311 ? 2.104 -7.216 14.972 1.00 85.50 311 HIS A N 1
ATOM 2374 C CA . HIS A 1 311 ? 3.176 -7.921 15.690 1.00 85.50 311 HIS A CA 1
ATOM 2375 C C . HIS A 1 311 ? 4.602 -7.484 15.300 1.00 85.50 311 HIS A C 1
ATOM 2377 O O . HIS A 1 311 ? 5.561 -7.839 15.986 1.00 85.50 311 HIS A O 1
ATOM 2383 N N . MET A 1 312 ? 4.781 -6.686 14.237 1.00 84.50 312 MET A N 1
ATOM 2384 C CA . MET A 1 312 ? 6.107 -6.219 13.783 1.00 84.50 312 MET A CA 1
ATOM 2385 C C . MET A 1 312 ? 6.813 -5.263 14.750 1.00 84.50 312 MET A C 1
ATOM 2387 O O . MET A 1 312 ? 8.013 -5.028 14.605 1.00 84.50 312 MET A O 1
ATOM 2391 N N . SER A 1 313 ? 6.100 -4.683 15.713 1.00 77.19 313 SER A N 1
ATOM 2392 C CA . SER A 1 313 ? 6.711 -3.895 16.790 1.00 77.19 313 SER A CA 1
ATOM 2393 C C . SER A 1 313 ? 7.298 -4.752 17.909 1.00 77.19 313 SER A C 1
ATOM 2395 O O . SER A 1 313 ? 8.178 -4.278 18.620 1.00 77.19 313 SER A O 1
ATOM 2397 N N . GLU A 1 314 ? 6.827 -5.989 18.069 1.00 81.00 314 GLU A N 1
ATOM 2398 C CA . GLU A 1 314 ? 7.154 -6.848 19.214 1.00 81.00 314 GLU A CA 1
ATOM 2399 C C . GLU A 1 314 ? 8.174 -7.932 18.852 1.00 81.00 314 GLU A C 1
ATOM 2401 O O . GLU A 1 314 ? 9.061 -8.248 19.645 1.00 81.00 314 GLU A O 1
ATOM 2406 N N . ASP A 1 315 ? 8.067 -8.485 17.643 1.00 84.00 315 ASP A N 1
ATOM 2407 C CA . ASP A 1 315 ? 8.845 -9.635 17.196 1.00 84.00 315 ASP A CA 1
ATOM 2408 C C . ASP A 1 315 ? 9.813 -9.307 16.051 1.00 84.00 315 ASP A C 1
ATOM 2410 O O . ASP A 1 315 ? 9.674 -8.336 15.308 1.00 84.00 315 ASP A O 1
ATOM 2414 N N . THR A 1 316 ? 10.796 -10.189 15.851 1.00 85.44 316 THR A N 1
ATOM 2415 C CA . THR A 1 316 ? 11.686 -10.132 14.685 1.00 85.44 316 THR A CA 1
ATOM 2416 C C . THR A 1 316 ? 10.977 -10.610 13.415 1.00 85.44 316 THR A C 1
ATOM 2418 O O . THR A 1 316 ? 10.152 -11.526 13.451 1.00 85.44 316 THR A O 1
ATOM 2421 N N . VAL A 1 317 ? 11.367 -10.064 12.255 1.00 86.38 317 VAL A N 1
ATOM 2422 C CA . VAL A 1 317 ? 10.817 -10.455 10.938 1.00 86.38 317 VAL A CA 1
ATOM 2423 C C . VAL A 1 317 ? 10.881 -11.971 10.724 1.00 86.38 317 VAL A C 1
ATOM 2425 O O . VAL A 1 317 ? 9.925 -12.570 10.240 1.00 86.38 317 VAL A O 1
ATOM 2428 N N . TYR A 1 318 ? 11.970 -12.621 11.142 1.00 88.19 318 TYR A N 1
ATOM 2429 C CA . TYR A 1 318 ? 12.121 -14.074 11.041 1.00 88.19 318 TYR A CA 1
ATOM 2430 C C . TYR A 1 318 ? 11.034 -14.841 11.813 1.00 88.19 318 TYR A C 1
ATOM 2432 O O . TYR A 1 318 ? 10.403 -15.751 11.266 1.00 88.19 318 TYR A O 1
ATOM 2440 N N . ASN A 1 319 ? 10.779 -14.457 13.068 1.00 89.31 319 ASN A N 1
ATOM 2441 C CA . ASN A 1 319 ? 9.752 -15.089 13.896 1.00 89.31 319 ASN A CA 1
ATOM 2442 C C . ASN A 1 319 ? 8.357 -14.865 13.310 1.00 89.31 319 ASN A C 1
ATOM 2444 O O . ASN A 1 319 ? 7.560 -15.800 13.238 1.00 89.31 319 ASN A O 1
ATOM 2448 N N . ILE A 1 320 ? 8.091 -13.654 12.823 1.00 91.25 320 ILE A N 1
ATOM 2449 C CA . ILE A 1 320 ? 6.818 -13.277 12.205 1.00 91.25 320 ILE A CA 1
ATOM 2450 C C . ILE A 1 320 ? 6.552 -14.098 10.939 1.00 91.25 320 ILE A C 1
ATOM 2452 O O . ILE A 1 320 ? 5.469 -14.664 10.789 1.00 91.25 320 ILE A O 1
ATOM 2456 N N . ARG A 1 321 ? 7.549 -14.255 10.058 1.00 91.56 321 ARG A N 1
ATOM 2457 C CA . ARG A 1 321 ? 7.441 -15.104 8.857 1.00 91.56 321 ARG A CA 1
ATOM 2458 C C . ARG A 1 321 ? 7.088 -16.550 9.205 1.00 91.56 321 ARG A C 1
ATOM 2460 O O . ARG A 1 321 ? 6.273 -17.171 8.515 1.00 91.56 321 ARG A O 1
ATOM 2467 N N . ASN A 1 322 ? 7.692 -17.088 10.265 1.00 91.19 322 ASN A N 1
ATOM 2468 C CA . ASN A 1 322 ? 7.410 -18.443 10.732 1.00 91.19 322 ASN A CA 1
ATOM 2469 C C . ASN A 1 322 ? 5.996 -18.562 11.306 1.00 91.19 322 ASN A C 1
ATOM 2471 O O . ASN A 1 322 ? 5.275 -19.459 10.877 1.00 91.19 322 ASN A O 1
ATOM 2475 N N . LYS A 1 323 ? 5.573 -17.635 12.178 1.00 91.94 323 LYS A N 1
ATOM 2476 C CA . LYS A 1 323 ? 4.206 -17.588 12.726 1.00 91.94 323 LYS A CA 1
ATOM 2477 C C . LYS A 1 323 ? 3.158 -17.502 11.616 1.00 91.94 323 LYS A C 1
ATOM 2479 O O . LYS A 1 323 ? 2.217 -18.288 11.600 1.00 91.94 323 LYS A O 1
ATOM 2484 N N . LEU A 1 324 ? 3.350 -16.614 10.642 1.00 92.44 324 LEU A N 1
ATOM 2485 C CA . LEU A 1 324 ? 2.426 -16.458 9.519 1.00 92.44 324 LEU A CA 1
ATOM 2486 C C . LEU A 1 324 ? 2.332 -17.738 8.675 1.00 92.44 324 LEU A C 1
ATOM 2488 O O . LEU A 1 324 ? 1.238 -18.229 8.397 1.00 92.44 324 LEU A O 1
ATOM 2492 N N . SER A 1 325 ? 3.481 -18.321 8.318 1.00 91.94 325 SER A N 1
ATOM 2493 C CA . SER A 1 325 ? 3.523 -19.600 7.594 1.00 91.94 325 SER A CA 1
ATOM 2494 C C . SER A 1 325 ? 2.843 -20.717 8.388 1.00 91.94 325 SER A C 1
ATOM 2496 O O . SER A 1 325 ? 2.210 -21.603 7.817 1.00 91.94 325 SER A O 1
ATOM 2498 N N . GLU A 1 326 ? 2.970 -20.681 9.712 1.00 91.88 326 GLU A N 1
ATOM 2499 C CA . GLU A 1 326 ? 2.377 -21.653 10.611 1.00 91.88 326 GLU A CA 1
ATOM 2500 C C . GLU A 1 326 ? 0.848 -21.547 10.670 1.00 91.88 326 GLU A C 1
ATOM 2502 O O . GLU A 1 326 ? 0.166 -22.573 10.583 1.00 91.88 326 GLU A O 1
ATOM 2507 N N . VAL A 1 327 ? 0.314 -20.328 10.778 1.00 91.94 327 VAL A N 1
ATOM 2508 C CA . VAL A 1 327 ? -1.129 -20.047 10.774 1.00 91.94 327 VAL A CA 1
ATOM 2509 C C . VAL A 1 327 ? -1.761 -20.531 9.471 1.00 91.94 327 VAL A C 1
ATOM 2511 O O . VAL A 1 327 ? -2.748 -21.268 9.502 1.00 91.94 327 VAL A O 1
ATOM 2514 N N . VAL A 1 328 ? -1.155 -20.211 8.325 1.00 91.94 328 VAL A N 1
ATOM 2515 C CA . VAL A 1 328 ? -1.670 -20.650 7.019 1.00 91.94 328 VAL A CA 1
ATOM 2516 C C . VAL A 1 328 ? -1.591 -22.174 6.875 1.00 91.94 328 VAL A C 1
ATOM 2518 O O . VAL A 1 328 ? -2.543 -22.804 6.410 1.00 91.94 328 VAL A O 1
ATOM 2521 N N . ALA A 1 329 ? -0.502 -22.802 7.335 1.00 90.75 329 ALA A N 1
ATOM 2522 C CA . ALA A 1 329 ? -0.382 -24.261 7.335 1.00 90.75 329 ALA A CA 1
ATOM 2523 C C . ALA A 1 329 ? -1.444 -24.934 8.223 1.00 90.75 329 ALA A C 1
ATOM 2525 O O . ALA A 1 329 ? -1.991 -25.966 7.836 1.00 90.75 329 ALA A O 1
ATOM 2526 N N . ASN A 1 330 ? -1.780 -24.349 9.379 1.00 91.00 330 ASN A N 1
ATOM 2527 C CA . ASN A 1 330 ? -2.831 -24.857 10.266 1.00 91.00 330 ASN A CA 1
ATOM 2528 C C . ASN A 1 330 ? -4.207 -24.847 9.592 1.00 91.00 330 ASN A C 1
ATOM 2530 O O . ASN A 1 330 ? -4.935 -25.834 9.681 1.00 91.00 330 ASN A O 1
ATOM 2534 N N . VAL A 1 331 ? -4.556 -23.763 8.894 1.00 90.19 331 VAL A N 1
ATOM 2535 C CA . VAL A 1 331 ? -5.863 -23.631 8.228 1.00 90.19 331 VAL A CA 1
ATOM 2536 C C . VAL A 1 331 ? -6.021 -24.634 7.087 1.00 90.19 331 VAL A C 1
ATOM 2538 O O . VAL A 1 331 ? -7.078 -25.256 6.957 1.00 90.19 331 VAL A O 1
ATOM 2541 N N . LEU A 1 332 ? -4.963 -24.852 6.302 1.00 88.50 332 LEU A N 1
ATOM 2542 C CA . LEU A 1 332 ? -4.967 -25.839 5.218 1.00 88.50 332 LEU A CA 1
ATOM 2543 C C . LEU A 1 332 ? -4.941 -27.282 5.743 1.00 88.50 332 LEU A C 1
ATOM 2545 O O . LEU A 1 332 ? -5.621 -28.152 5.196 1.00 88.50 332 LEU A O 1
ATOM 2549 N N . ALA A 1 333 ? -4.223 -27.542 6.840 1.00 87.75 333 ALA A N 1
ATOM 2550 C CA . ALA A 1 333 ? -4.259 -28.839 7.512 1.00 87.75 333 ALA A CA 1
ATOM 2551 C C . ALA A 1 333 ? -5.653 -29.145 8.084 1.00 87.75 333 ALA A C 1
ATOM 2553 O O . ALA A 1 333 ? -6.151 -30.260 7.922 1.00 87.75 333 ALA A O 1
ATOM 2554 N N . ALA A 1 334 ? -6.314 -28.156 8.693 1.00 88.50 334 ALA A N 1
ATOM 2555 C CA . ALA A 1 334 ? -7.677 -28.291 9.203 1.00 88.50 334 ALA A CA 1
ATOM 2556 C C . ALA A 1 334 ? -8.688 -28.585 8.082 1.00 88.50 334 ALA A C 1
ATOM 2558 O O . ALA A 1 334 ? -9.525 -29.477 8.242 1.00 88.50 334 ALA A O 1
ATOM 2559 N N . TYR A 1 335 ? -8.565 -27.916 6.928 1.00 88.19 335 TYR A N 1
ATOM 2560 C CA . TYR A 1 335 ? -9.401 -28.195 5.756 1.00 88.19 335 TYR A CA 1
ATOM 2561 C C . TYR A 1 335 ? -9.274 -29.655 5.332 1.00 88.19 335 TYR A C 1
ATOM 2563 O O . TYR A 1 335 ? -10.269 -30.369 5.209 1.00 88.19 335 TYR A O 1
ATOM 2571 N N . ARG A 1 336 ? -8.038 -30.135 5.177 1.00 85.00 336 ARG A N 1
ATOM 2572 C CA . ARG A 1 336 ? -7.795 -31.515 4.771 1.00 85.00 336 ARG A CA 1
ATOM 2573 C C . ARG A 1 336 ? -8.366 -32.518 5.774 1.00 85.00 336 ARG A C 1
ATOM 2575 O O . ARG A 1 336 ? -9.051 -33.447 5.354 1.00 85.00 336 ARG A O 1
ATOM 2582 N N . ASN A 1 337 ? -8.092 -32.331 7.064 1.00 85.69 337 ASN A N 1
ATOM 2583 C CA . ASN A 1 337 ? -8.496 -33.270 8.112 1.00 85.69 337 ASN A CA 1
ATOM 2584 C C . ASN A 1 337 ? -10.025 -33.383 8.233 1.00 85.69 337 ASN A C 1
ATOM 2586 O O . ASN A 1 337 ? -10.534 -34.477 8.462 1.00 85.69 337 ASN A O 1
ATOM 2590 N N . ASN A 1 338 ? -10.754 -32.279 8.041 1.00 85.62 338 ASN A N 1
ATOM 2591 C CA . ASN A 1 338 ? -12.207 -32.244 8.231 1.00 85.62 338 ASN A CA 1
ATOM 2592 C C . ASN A 1 338 ? -13.001 -32.481 6.934 1.00 85.62 338 ASN A C 1
ATOM 2594 O O . ASN A 1 338 ? -14.105 -33.018 6.981 1.00 85.62 338 ASN A O 1
ATOM 2598 N N . VAL A 1 339 ? -12.463 -32.088 5.773 1.00 84.94 339 VAL A N 1
ATOM 2599 C CA . VAL A 1 339 ? -13.180 -32.129 4.484 1.00 84.94 339 VAL A CA 1
ATOM 2600 C C . VAL A 1 339 ? -12.649 -33.216 3.548 1.00 84.94 339 VAL A C 1
ATOM 2602 O O . VAL A 1 339 ? -13.449 -33.925 2.938 1.00 84.94 339 VAL A O 1
ATOM 2605 N N . CYS A 1 340 ? -11.326 -33.382 3.449 1.00 82.31 340 CYS A N 1
ATOM 2606 C CA . CYS A 1 340 ? -10.661 -34.269 2.483 1.00 82.31 340 CYS A CA 1
ATOM 2607 C C . CYS A 1 340 ? -9.942 -35.460 3.142 1.00 82.31 340 CYS A C 1
ATOM 2609 O O . CYS A 1 340 ? -8.848 -35.844 2.715 1.00 82.31 340 CYS A O 1
ATOM 2611 N N . TYR A 1 341 ? -10.544 -36.060 4.173 1.00 75.31 341 TYR A N 1
ATOM 2612 C CA . TYR A 1 341 ? -9.934 -37.153 4.942 1.00 75.31 341 TYR A CA 1
ATOM 2613 C C . TYR A 1 341 ? -9.628 -38.408 4.100 1.00 75.31 341 TYR A C 1
ATOM 2615 O O . TYR A 1 341 ? -8.738 -39.181 4.444 1.00 75.31 341 TYR A O 1
ATOM 2623 N N . SER A 1 342 ? -10.339 -38.614 2.986 1.00 78.31 342 SER A N 1
ATOM 2624 C CA . SER A 1 342 ? -10.185 -39.781 2.106 1.00 78.31 342 SER A CA 1
ATOM 2625 C C . SER A 1 342 ? -9.086 -39.639 1.046 1.00 78.31 342 SER A C 1
ATOM 2627 O O . SER A 1 342 ? -8.792 -40.602 0.341 1.00 78.31 342 SER A O 1
ATOM 2629 N N . SER A 1 343 ? -8.499 -38.453 0.873 1.00 79.75 343 SER A N 1
ATOM 2630 C CA . SER A 1 343 ? -7.535 -38.201 -0.201 1.00 79.75 343 SER A CA 1
ATOM 2631 C C . SER A 1 343 ? -6.123 -38.700 0.137 1.00 79.75 343 SER A C 1
ATOM 2633 O O . SER A 1 343 ? -5.699 -38.644 1.298 1.00 79.75 343 SER A O 1
ATOM 2635 N N . PRO A 1 344 ? -5.335 -39.130 -0.867 1.00 79.38 344 PRO A N 1
ATOM 2636 C CA . PRO A 1 344 ? -3.990 -39.656 -0.644 1.00 79.38 344 PRO A CA 1
ATOM 2637 C C . PRO A 1 344 ? -3.051 -38.588 -0.074 1.00 79.38 344 PRO A C 1
ATOM 2639 O O . PRO A 1 344 ? -3.077 -37.431 -0.502 1.00 79.38 344 PRO A O 1
ATOM 2642 N N . LYS A 1 345 ? -2.194 -38.974 0.885 1.00 74.06 345 LYS A N 1
ATOM 2643 C CA . LYS A 1 345 ? -1.260 -38.065 1.588 1.00 74.06 345 LYS A CA 1
ATOM 2644 C C . LYS A 1 345 ? -0.233 -37.393 0.662 1.00 74.06 345 LYS A C 1
ATOM 2646 O O . LYS A 1 345 ? 0.383 -36.418 1.063 1.00 74.06 345 LYS A O 1
ATOM 2651 N N . SER A 1 346 ? -0.062 -37.875 -0.568 1.00 77.31 346 SER A N 1
ATOM 2652 C CA . SER A 1 346 ? 0.830 -37.282 -1.572 1.00 77.31 346 SER A CA 1
ATOM 2653 C C . SER A 1 346 ? 0.273 -36.024 -2.247 1.00 77.31 346 SER A C 1
ATOM 2655 O O . SER A 1 346 ? 1.036 -35.308 -2.887 1.00 77.31 346 SER A O 1
ATOM 2657 N N . GLN A 1 347 ? -1.027 -35.743 -2.123 1.00 79.31 347 GLN A N 1
ATOM 2658 C CA . GLN A 1 347 ? -1.678 -34.608 -2.784 1.00 79.31 347 GLN A CA 1
ATOM 2659 C C . GLN A 1 347 ? -2.001 -33.497 -1.786 1.00 79.31 347 GLN A C 1
ATOM 2661 O O . GLN A 1 347 ? -2.521 -33.777 -0.706 1.00 79.31 347 GLN A O 1
ATOM 2666 N N . LEU A 1 348 ? -1.738 -32.240 -2.149 1.00 78.00 348 LEU A N 1
ATOM 2667 C CA . LEU A 1 348 ? -2.219 -31.070 -1.414 1.00 78.00 348 LEU A CA 1
ATOM 2668 C C . LEU A 1 348 ? -3.597 -30.681 -1.948 1.00 78.00 348 LEU A C 1
ATOM 2670 O O . LEU A 1 348 ? -3.701 -30.180 -3.062 1.00 78.00 348 LEU A O 1
ATOM 2674 N N . ASN A 1 349 ? -4.640 -30.892 -1.149 1.00 82.81 349 ASN A N 1
ATOM 2675 C CA . ASN A 1 349 ? -5.976 -30.420 -1.497 1.00 82.81 349 ASN A CA 1
ATOM 2676 C C . ASN A 1 349 ? -6.186 -29.053 -0.866 1.00 82.81 349 ASN A C 1
ATOM 2678 O O . ASN A 1 349 ? -6.102 -28.917 0.357 1.00 82.81 349 ASN A O 1
ATOM 2682 N N . LEU A 1 350 ? -6.446 -28.064 -1.709 1.00 85.25 350 LEU A N 1
ATOM 2683 C CA . LEU A 1 350 ? -6.747 -26.703 -1.300 1.00 85.25 350 LEU A CA 1
ATOM 2684 C C . LEU A 1 350 ? -8.251 -26.459 -1.474 1.00 85.25 350 LEU A C 1
ATOM 2686 O O . LEU A 1 350 ? -8.824 -26.956 -2.446 1.00 85.25 350 LEU A O 1
ATOM 2690 N N . PRO A 1 351 ? -8.894 -25.705 -0.567 1.00 86.62 351 PRO A N 1
ATOM 2691 C CA . PRO A 1 351 ? -10.234 -25.212 -0.831 1.00 86.62 351 PRO A CA 1
ATOM 2692 C C . PRO A 1 351 ? -10.179 -24.220 -1.992 1.00 86.62 351 PRO A C 1
ATOM 2694 O O . PRO A 1 351 ? -9.235 -23.437 -2.091 1.00 86.62 351 PRO A O 1
ATOM 2697 N N . GLU A 1 352 ? -11.202 -24.233 -2.843 1.00 86.94 352 GLU A N 1
ATOM 2698 C CA . GLU A 1 352 ? -11.291 -23.377 -4.031 1.00 86.94 352 GLU A CA 1
ATOM 2699 C C . GLU A 1 352 ? -11.082 -21.894 -3.687 1.00 86.94 352 GLU A C 1
ATOM 2701 O O . GLU A 1 352 ? -10.217 -21.238 -4.272 1.00 86.94 352 GLU A O 1
ATOM 2706 N N . SER A 1 353 ? -11.750 -21.417 -2.632 1.00 87.69 353 SER A N 1
ATOM 2707 C CA . SER A 1 353 ? -11.676 -20.033 -2.149 1.00 87.69 353 SER A CA 1
ATOM 2708 C C . SER A 1 353 ? -10.298 -19.626 -1.606 1.00 87.69 353 SER A C 1
ATOM 2710 O O . SER A 1 353 ? -9.995 -18.440 -1.542 1.00 87.69 353 SER A O 1
ATOM 2712 N N . LEU A 1 354 ? -9.434 -20.579 -1.227 1.00 88.19 354 LEU A N 1
ATOM 2713 C CA . LEU A 1 354 ? -8.064 -20.310 -0.751 1.00 88.19 354 LEU A CA 1
ATOM 2714 C C . LEU A 1 354 ? -6.992 -20.921 -1.665 1.00 88.19 354 LEU A C 1
ATOM 2716 O O . LEU A 1 354 ? -5.840 -21.069 -1.255 1.00 88.19 354 LEU A O 1
ATOM 2720 N N . SER A 1 355 ? -7.343 -21.268 -2.902 1.00 89.06 355 SER A N 1
ATOM 2721 C CA . SER A 1 355 ? -6.411 -21.846 -3.879 1.00 89.06 355 SER A CA 1
ATOM 2722 C C . SER A 1 355 ? -5.206 -20.934 -4.149 1.00 89.06 355 SER A C 1
ATOM 2724 O O . SER A 1 355 ? -4.083 -21.416 -4.296 1.00 89.06 355 SER A O 1
ATOM 2726 N N . LEU A 1 356 ? -5.420 -19.614 -4.120 1.00 90.56 356 LEU A N 1
ATOM 2727 C CA . LEU A 1 356 ? -4.392 -18.588 -4.318 1.00 90.56 356 LEU A CA 1
ATOM 2728 C C . LEU A 1 356 ? -3.615 -18.234 -3.038 1.00 90.56 356 LEU A C 1
ATOM 2730 O O . LEU A 1 356 ? -2.623 -17.509 -3.097 1.00 90.56 356 LEU A O 1
ATOM 2734 N N . LEU A 1 357 ? -4.010 -18.748 -1.871 1.00 90.88 357 LEU A N 1
ATOM 2735 C CA . LEU A 1 357 ? -3.393 -18.378 -0.595 1.00 90.88 357 LEU A CA 1
ATOM 2736 C C . LEU A 1 357 ? -1.891 -18.703 -0.517 1.00 90.88 357 LEU A C 1
ATOM 2738 O O . LEU A 1 357 ? -1.139 -17.832 -0.076 1.00 90.88 357 LEU A O 1
ATOM 2742 N N . PRO A 1 358 ? -1.398 -19.872 -0.977 1.00 91.38 358 PRO A N 1
ATOM 2743 C CA . PRO A 1 358 ? 0.040 -20.141 -0.994 1.00 91.38 358 PRO A CA 1
ATOM 2744 C C . PRO A 1 358 ? 0.823 -19.185 -1.908 1.00 91.38 358 PRO A C 1
ATOM 2746 O O . PRO A 1 358 ? 1.937 -18.793 -1.562 1.00 91.38 358 PRO A O 1
ATOM 2749 N N . LEU A 1 359 ? 0.235 -18.778 -3.041 1.00 92.69 359 LEU A N 1
ATOM 2750 C CA . LEU A 1 359 ? 0.836 -17.822 -3.978 1.00 92.69 359 LEU A CA 1
ATOM 2751 C C . LEU A 1 359 ? 0.989 -16.440 -3.332 1.00 92.69 359 LEU A C 1
ATOM 2753 O O . LEU A 1 359 ? 2.074 -15.855 -3.357 1.00 92.69 359 LEU A O 1
ATOM 2757 N N . PHE A 1 360 ? -0.079 -15.930 -2.717 1.00 93.62 360 PHE A N 1
ATOM 2758 C CA . PHE A 1 360 ? -0.048 -14.635 -2.039 1.00 93.62 360 PHE A CA 1
ATOM 2759 C C . PHE A 1 360 ? 0.825 -14.654 -0.784 1.00 93.62 360 PHE A C 1
ATOM 2761 O O . PHE A 1 360 ? 1.517 -13.675 -0.524 1.00 93.62 360 PHE A O 1
ATOM 2768 N N . LEU A 1 361 ? 0.869 -15.767 -0.045 1.00 93.75 361 LEU A N 1
ATOM 2769 C CA . LEU A 1 361 ? 1.786 -15.933 1.081 1.00 93.75 361 LEU A CA 1
ATOM 2770 C C . LEU A 1 361 ? 3.249 -15.858 0.623 1.00 93.75 361 LEU A C 1
ATOM 2772 O O . LEU A 1 361 ? 4.018 -15.085 1.187 1.00 93.75 361 LEU A O 1
ATOM 2776 N N . ASN A 1 362 ? 3.631 -16.605 -0.418 1.00 93.69 362 ASN A N 1
ATOM 2777 C CA . ASN A 1 362 ? 4.974 -16.527 -1.003 1.00 93.69 362 ASN A CA 1
ATOM 2778 C C . ASN A 1 362 ? 5.321 -15.091 -1.422 1.00 93.69 362 ASN A C 1
ATOM 2780 O O . ASN A 1 362 ? 6.387 -14.576 -1.090 1.00 93.69 362 ASN A O 1
ATOM 2784 N N . SER A 1 363 ? 4.394 -14.437 -2.119 1.00 93.19 363 SER A N 1
ATOM 2785 C CA . SER A 1 363 ? 4.574 -13.070 -2.604 1.00 93.19 363 SER A CA 1
ATOM 2786 C C . SER A 1 363 ? 4.743 -12.080 -1.456 1.00 93.19 363 SER A C 1
ATOM 2788 O O . SER A 1 363 ? 5.679 -11.283 -1.475 1.00 93.19 363 SER A O 1
ATOM 2790 N N . LEU A 1 364 ? 3.919 -12.193 -0.410 1.00 93.94 364 LEU A N 1
ATOM 2791 C CA . LEU A 1 364 ? 3.979 -11.365 0.792 1.00 93.94 364 LEU A CA 1
ATOM 2792 C C . LEU A 1 364 ? 5.322 -11.501 1.516 1.00 93.94 364 LEU A C 1
ATOM 2794 O O . LEU A 1 364 ? 5.912 -10.490 1.889 1.00 93.94 364 LEU A O 1
ATOM 2798 N N . LEU A 1 365 ? 5.844 -12.723 1.661 1.00 92.12 365 LEU A N 1
ATOM 2799 C CA . LEU A 1 365 ? 7.146 -12.975 2.291 1.00 92.12 365 LEU A CA 1
ATOM 2800 C C . LEU A 1 365 ? 8.311 -12.308 1.540 1.00 92.12 365 LEU A C 1
ATOM 2802 O O . LEU A 1 365 ? 9.314 -11.966 2.164 1.00 92.12 365 LEU A O 1
ATOM 2806 N N . LYS A 1 366 ? 8.162 -12.092 0.226 1.00 91.94 366 LYS A N 1
ATOM 2807 C CA . LYS A 1 366 ? 9.145 -11.417 -0.637 1.00 91.94 366 LYS A CA 1
ATOM 2808 C C . LYS A 1 366 ? 8.964 -9.896 -0.697 1.00 91.94 366 LYS A C 1
ATOM 2810 O O . LYS A 1 366 ? 9.857 -9.194 -1.182 1.00 91.94 366 LYS A O 1
ATOM 2815 N N . THR A 1 367 ? 7.824 -9.360 -0.255 1.00 91.75 367 THR A N 1
ATOM 2816 C CA . THR A 1 367 ? 7.600 -7.904 -0.230 1.00 91.75 367 THR A CA 1
ATOM 2817 C C . THR A 1 367 ? 8.560 -7.208 0.736 1.00 91.75 367 THR A C 1
ATOM 2819 O O . THR A 1 367 ? 8.991 -7.824 1.710 1.00 91.75 367 THR A O 1
ATOM 2822 N N . PRO A 1 368 ? 8.863 -5.910 0.547 1.00 90.12 368 PRO A N 1
ATOM 2823 C CA . PRO A 1 368 ? 9.659 -5.133 1.502 1.00 90.12 368 PRO A CA 1
ATOM 2824 C C . PRO A 1 368 ? 9.173 -5.191 2.954 1.00 90.12 368 PRO A C 1
ATOM 2826 O O . PRO A 1 368 ? 9.969 -4.968 3.865 1.00 90.12 368 PRO A O 1
ATOM 2829 N N . LEU A 1 369 ? 7.898 -5.523 3.181 1.00 91.31 369 LEU A N 1
ATOM 2830 C CA . LEU A 1 369 ? 7.349 -5.719 4.516 1.00 91.31 369 LEU A CA 1
ATOM 2831 C C . LEU A 1 369 ? 8.059 -6.854 5.275 1.00 91.31 369 LEU A C 1
ATOM 2833 O O . LEU A 1 369 ? 8.508 -6.648 6.400 1.00 91.31 369 LEU A O 1
ATOM 2837 N N . LEU A 1 370 ? 8.184 -8.035 4.653 1.00 90.31 370 LEU A N 1
ATOM 2838 C CA . LEU A 1 370 ? 8.677 -9.271 5.286 1.00 90.31 370 LEU A CA 1
ATOM 2839 C C . LEU A 1 370 ? 9.941 -9.852 4.630 1.00 90.31 370 LEU A C 1
ATOM 2841 O O . LEU A 1 370 ? 10.428 -10.907 5.046 1.00 90.31 370 LEU A O 1
ATOM 2845 N N . ALA A 1 371 ? 10.495 -9.185 3.620 1.00 88.38 371 ALA A N 1
ATOM 2846 C CA . ALA A 1 371 ? 11.740 -9.597 2.990 1.00 88.38 371 ALA A CA 1
ATOM 2847 C C . ALA A 1 371 ? 12.875 -9.615 4.024 1.00 88.38 371 ALA A C 1
ATOM 2849 O O . ALA A 1 371 ? 13.067 -8.655 4.780 1.00 88.38 371 ALA A O 1
ATOM 2850 N N . MET A 1 372 ? 13.626 -10.720 4.043 1.00 85.56 372 MET A N 1
ATOM 2851 C CA . MET A 1 372 ? 14.755 -10.902 4.952 1.00 85.56 372 MET A CA 1
ATOM 2852 C C . MET A 1 372 ? 15.930 -10.026 4.528 1.00 85.56 372 MET A C 1
ATOM 2854 O O . MET A 1 372 ? 16.355 -10.043 3.370 1.00 85.56 372 MET A O 1
ATOM 2858 N N . SER A 1 373 ? 16.489 -9.307 5.493 1.00 79.69 373 SER A N 1
ATOM 2859 C CA . SER A 1 373 ? 17.683 -8.496 5.288 1.00 79.69 373 SER A CA 1
ATOM 2860 C C . SER A 1 373 ? 18.946 -9.358 5.434 1.00 79.69 373 SER A C 1
ATOM 2862 O O . SER A 1 373 ? 19.033 -10.167 6.362 1.00 79.69 373 SER A O 1
ATOM 2864 N N . PRO A 1 374 ? 19.943 -9.220 4.542 1.00 71.00 374 PRO A N 1
ATOM 2865 C CA . PRO A 1 374 ? 21.180 -9.989 4.637 1.00 71.00 374 PRO A CA 1
ATOM 2866 C C . PRO A 1 374 ? 22.018 -9.529 5.838 1.00 71.00 374 PRO A C 1
ATOM 2868 O O . PRO A 1 374 ? 22.462 -8.383 5.888 1.00 71.00 374 PRO A O 1
ATOM 2871 N N . MET A 1 375 ? 22.286 -10.436 6.779 1.00 67.88 375 MET A N 1
ATOM 2872 C CA . MET A 1 375 ? 23.113 -10.155 7.957 1.00 67.88 375 MET A CA 1
ATOM 2873 C C . MET A 1 375 ? 24.601 -10.099 7.575 1.00 67.88 375 MET A C 1
ATOM 2875 O O . MET A 1 375 ? 25.132 -11.058 7.014 1.00 67.88 375 MET A O 1
ATOM 2879 N N . ASN A 1 376 ? 25.286 -8.988 7.877 1.00 61.19 376 ASN A N 1
ATOM 2880 C CA . ASN A 1 376 ? 26.750 -8.815 7.762 1.00 61.19 376 ASN A CA 1
ATOM 2881 C C . ASN A 1 376 ? 27.396 -9.186 6.406 1.00 61.19 376 ASN A C 1
ATOM 2883 O O . ASN A 1 376 ? 28.605 -9.383 6.334 1.00 61.19 376 ASN A O 1
ATOM 2887 N N . THR A 1 377 ? 26.615 -9.285 5.326 1.00 60.19 377 THR A N 1
ATOM 2888 C CA . THR A 1 377 ? 27.112 -9.728 4.007 1.00 60.19 377 THR A CA 1
ATOM 2889 C C . THR A 1 377 ? 27.370 -8.552 3.056 1.00 60.19 377 THR A C 1
ATOM 2891 O O . THR A 1 377 ? 28.180 -8.652 2.139 1.00 60.19 377 THR A O 1
ATOM 2894 N N . SER A 1 378 ? 26.707 -7.414 3.278 1.00 62.31 378 SER A N 1
ATOM 2895 C CA . SER A 1 378 ? 26.841 -6.216 2.443 1.00 62.31 378 SER A CA 1
ATOM 2896 C C . SER A 1 378 ? 27.886 -5.264 3.017 1.00 62.31 378 SER A C 1
ATOM 2898 O O . SER A 1 378 ? 27.804 -4.910 4.186 1.00 62.31 378 SER A O 1
ATOM 2900 N N . ALA A 1 379 ? 28.829 -4.799 2.195 1.00 61.25 379 ALA A N 1
ATOM 2901 C CA . ALA A 1 379 ? 29.767 -3.738 2.581 1.00 61.25 379 ALA A CA 1
ATOM 2902 C C . ALA A 1 379 ? 29.149 -2.329 2.463 1.00 61.25 379 ALA A C 1
ATOM 2904 O O . ALA A 1 379 ? 29.561 -1.416 3.174 1.00 61.25 379 ALA A O 1
ATOM 2905 N N . ASN A 1 380 ? 28.140 -2.166 1.597 1.00 70.25 380 ASN A N 1
ATOM 2906 C CA . ASN A 1 380 ? 27.525 -0.882 1.268 1.00 70.25 380 ASN A CA 1
ATOM 2907 C C . ASN A 1 380 ? 26.040 -0.856 1.645 1.00 70.25 380 ASN A C 1
ATOM 2909 O O . ASN A 1 380 ? 25.312 -1.819 1.417 1.00 70.25 380 ASN A O 1
ATOM 2913 N N . LEU A 1 381 ? 25.566 0.287 2.141 1.00 72.19 381 LEU A N 1
ATOM 2914 C CA . LEU A 1 381 ? 24.162 0.487 2.512 1.00 72.19 381 LEU A CA 1
ATOM 2915 C C . LEU A 1 381 ? 23.215 0.412 1.295 1.00 72.19 381 LEU A C 1
ATOM 2917 O O . LEU A 1 381 ? 22.074 -0.025 1.409 1.00 72.19 381 LEU A O 1
ATOM 2921 N N . GLN A 1 382 ? 23.709 0.772 0.107 1.00 70.44 382 GLN A N 1
ATOM 2922 C CA . GLN A 1 382 ? 22.953 0.751 -1.152 1.00 70.44 382 GLN A CA 1
ATOM 2923 C C . GLN A 1 382 ? 22.640 -0.659 -1.680 1.00 70.44 382 GLN A C 1
ATOM 2925 O O . GLN A 1 382 ? 21.697 -0.829 -2.445 1.00 70.44 382 GLN A O 1
ATOM 2930 N N . SER A 1 383 ? 23.395 -1.692 -1.285 1.00 72.25 383 SER A N 1
ATOM 2931 C CA . SER A 1 383 ? 23.079 -3.075 -1.682 1.00 72.25 383 SER A CA 1
ATOM 2932 C C . SER A 1 383 ? 22.028 -3.727 -0.776 1.00 72.25 383 SER A C 1
ATOM 2934 O O . SER A 1 383 ? 21.466 -4.780 -1.113 1.00 72.25 383 SER A O 1
ATOM 2936 N N . ILE A 1 384 ? 21.742 -3.108 0.373 1.00 77.19 384 ILE A N 1
ATOM 2937 C CA . ILE A 1 384 ? 20.754 -3.591 1.333 1.00 77.19 384 ILE A CA 1
ATOM 2938 C C . ILE A 1 384 ? 19.353 -3.280 0.821 1.00 77.19 384 ILE A C 1
ATOM 2940 O O . ILE A 1 384 ? 19.035 -2.159 0.436 1.00 77.19 384 ILE A O 1
ATOM 2944 N N . TYR A 1 385 ? 18.507 -4.301 0.844 1.00 78.62 385 TYR A N 1
ATOM 2945 C CA . TYR A 1 385 ? 17.084 -4.175 0.588 1.00 78.62 385 TYR A CA 1
ATOM 2946 C C . TYR A 1 385 ? 16.352 -5.229 1.421 1.00 78.62 385 TYR A C 1
ATOM 2948 O O . TYR A 1 385 ? 16.845 -6.362 1.501 1.00 78.62 385 TYR A O 1
ATOM 2956 N N . PRO A 1 386 ? 15.173 -4.888 1.954 1.00 83.94 386 PRO A N 1
ATOM 2957 C CA . PRO A 1 386 ? 14.556 -3.559 1.902 1.00 83.94 386 PRO A CA 1
ATOM 2958 C C . PRO A 1 386 ? 15.248 -2.583 2.869 1.00 83.94 386 PRO A C 1
ATOM 2960 O O . PRO A 1 386 ? 15.780 -2.990 3.899 1.00 83.94 386 PRO A O 1
ATOM 2963 N N . ARG A 1 387 ? 15.266 -1.292 2.523 1.00 85.69 387 ARG A N 1
ATOM 2964 C CA . ARG A 1 387 ? 15.733 -0.227 3.428 1.00 85.69 387 ARG A CA 1
ATOM 2965 C C . ARG A 1 387 ? 14.664 0.063 4.489 1.00 85.69 387 ARG A C 1
ATOM 2967 O O . ARG A 1 387 ? 13.484 -0.198 4.250 1.00 85.69 387 ARG A O 1
ATOM 2974 N N . GLY A 1 388 ? 15.060 0.625 5.631 1.00 84.75 388 GLY A N 1
ATOM 2975 C CA . GLY A 1 388 ? 14.169 0.902 6.766 1.00 84.75 388 GLY A CA 1
ATOM 2976 C C . GLY A 1 388 ? 12.944 1.739 6.387 1.00 84.75 388 GLY A C 1
ATOM 2977 O O . GLY A 1 388 ? 11.818 1.332 6.663 1.00 84.75 388 GLY A O 1
ATOM 2978 N N . ASP A 1 389 ? 13.151 2.842 5.661 1.00 86.56 389 ASP A N 1
ATOM 2979 C CA . ASP A 1 389 ? 12.064 3.717 5.194 1.00 86.56 389 ASP A CA 1
ATOM 2980 C C . ASP A 1 389 ? 11.117 3.017 4.214 1.00 86.56 389 ASP A C 1
ATOM 2982 O O . ASP A 1 389 ? 9.900 3.160 4.321 1.00 86.56 389 ASP A O 1
ATOM 2986 N N . LEU A 1 390 ? 11.656 2.205 3.296 1.00 88.12 390 LEU A N 1
ATOM 2987 C CA . LEU A 1 390 ? 10.834 1.425 2.373 1.00 88.12 390 LEU A CA 1
ATOM 2988 C C . LEU A 1 390 ? 9.977 0.414 3.143 1.00 88.12 390 LEU A C 1
ATOM 2990 O O . LEU A 1 390 ? 8.791 0.273 2.861 1.00 88.12 390 LEU A O 1
ATOM 2994 N N . ARG A 1 391 ? 10.539 -0.267 4.147 1.00 90.56 391 ARG A N 1
ATOM 2995 C CA . ARG A 1 391 ? 9.756 -1.186 4.982 1.00 90.56 391 ARG A CA 1
ATOM 2996 C C . ARG A 1 391 ? 8.681 -0.448 5.785 1.00 90.56 391 ARG A C 1
ATOM 2998 O O . ARG A 1 391 ? 7.560 -0.945 5.861 1.00 90.56 391 ARG A O 1
ATOM 3005 N N . ALA A 1 392 ? 8.984 0.728 6.335 1.00 89.25 392 ALA A N 1
ATOM 3006 C CA . ALA A 1 392 ? 8.004 1.573 7.022 1.00 89.25 392 ALA A CA 1
ATOM 3007 C C . ALA A 1 392 ? 6.859 2.000 6.079 1.00 89.25 392 ALA A C 1
ATOM 3009 O O . ALA A 1 392 ? 5.683 1.872 6.422 1.00 89.25 392 ALA A O 1
ATOM 3010 N N . TYR A 1 393 ? 7.177 2.391 4.841 1.00 91.19 393 TYR A N 1
ATOM 3011 C CA . TYR A 1 393 ? 6.170 2.681 3.819 1.00 91.19 393 TYR A CA 1
ATOM 3012 C C . TYR A 1 393 ? 5.260 1.477 3.537 1.00 91.19 393 TYR A C 1
ATOM 3014 O O . TYR A 1 393 ? 4.037 1.604 3.578 1.00 91.19 393 TYR A O 1
ATOM 3022 N N . TRP A 1 394 ? 5.833 0.287 3.336 1.00 92.31 394 TRP A N 1
ATOM 3023 C CA . TRP A 1 394 ? 5.052 -0.937 3.120 1.00 92.31 394 TRP A CA 1
ATOM 3024 C C . TRP A 1 394 ? 4.209 -1.328 4.333 1.00 92.31 394 TRP A C 1
ATOM 3026 O O . TRP A 1 394 ? 3.093 -1.822 4.170 1.00 92.31 394 TRP A O 1
ATOM 3036 N N . LYS A 1 395 ? 4.713 -1.074 5.545 1.00 91.88 395 LYS A N 1
ATOM 3037 C CA . LYS A 1 395 ? 3.962 -1.241 6.791 1.00 91.88 395 LYS A CA 1
ATOM 3038 C C . LYS A 1 395 ? 2.724 -0.347 6.795 1.00 91.88 395 LYS A C 1
ATOM 3040 O O . LYS A 1 395 ? 1.645 -0.836 7.105 1.00 91.88 395 LYS A O 1
ATOM 3045 N N . TRP A 1 396 ? 2.857 0.928 6.423 1.00 91.75 396 TRP A N 1
ATOM 3046 C CA . TRP A 1 396 ? 1.715 1.839 6.299 1.00 91.75 396 TRP A CA 1
ATOM 3047 C C . TRP A 1 396 ? 0.735 1.359 5.221 1.00 91.75 396 TRP A C 1
ATOM 3049 O O . TRP A 1 396 ? -0.440 1.172 5.527 1.00 91.75 396 TRP A O 1
ATOM 3059 N N . LEU A 1 397 ? 1.230 1.064 4.013 1.00 92.06 397 LEU A N 1
ATOM 3060 C CA . LEU A 1 397 ? 0.426 0.627 2.866 1.00 92.06 397 LEU A CA 1
ATOM 3061 C C . LEU A 1 397 ? -0.450 -0.583 3.219 1.00 92.06 397 LEU A C 1
ATOM 3063 O O . LEU A 1 397 ? -1.659 -0.570 3.012 1.00 92.06 397 LEU A O 1
ATOM 3067 N N . CYS A 1 398 ? 0.152 -1.616 3.810 1.00 92.38 398 CYS A N 1
ATOM 3068 C CA . CYS A 1 398 ? -0.544 -2.851 4.171 1.00 92.38 398 CYS A CA 1
ATOM 3069 C C . CYS A 1 398 ? -1.540 -2.675 5.329 1.00 92.38 398 CYS A C 1
ATOM 3071 O O . CYS A 1 398 ? -2.474 -3.468 5.472 1.00 92.38 398 CYS A O 1
ATOM 3073 N N . TYR A 1 399 ? -1.334 -1.664 6.176 1.00 91.12 399 TYR A N 1
ATOM 3074 C CA . TYR A 1 399 ? -2.139 -1.452 7.373 1.00 91.12 399 TYR A CA 1
ATOM 3075 C C . TYR A 1 399 ? -3.343 -0.539 7.131 1.00 91.12 399 TYR A C 1
ATOM 3077 O O . TYR A 1 399 ? -4.387 -0.769 7.733 1.00 91.12 399 TYR A O 1
ATOM 3085 N N . THR A 1 400 ? -3.238 0.459 6.248 1.00 89.12 400 THR A N 1
ATOM 3086 C CA . THR A 1 400 ? -4.302 1.459 6.034 1.00 89.12 400 THR A CA 1
ATOM 3087 C C . THR A 1 400 ? -5.132 1.227 4.780 1.00 89.12 400 THR A C 1
ATOM 3089 O O . THR A 1 400 ? -6.346 1.411 4.826 1.00 89.12 400 THR A O 1
ATOM 3092 N N . GLN A 1 401 ? -4.521 0.784 3.681 1.00 90.69 401 GLN A N 1
ATOM 3093 C CA . GLN A 1 401 ? -5.161 0.799 2.364 1.00 90.69 401 GLN A CA 1
ATOM 3094 C C . GLN A 1 401 ? -6.216 -0.299 2.171 1.00 90.69 401 GLN A C 1
ATOM 3096 O O . GLN A 1 401 ? -6.329 -1.242 2.963 1.00 90.69 401 GLN A O 1
ATOM 3101 N N . SER A 1 402 ? -7.008 -0.163 1.107 1.00 90.25 402 SER A N 1
ATOM 3102 C CA . SER A 1 402 ? -8.046 -1.102 0.681 1.00 90.25 402 SER A CA 1
ATOM 3103 C C . SER A 1 402 ? -7.487 -2.489 0.346 1.00 90.25 402 SER A C 1
ATOM 3105 O O . SER A 1 402 ? -6.321 -2.647 -0.027 1.00 90.25 402 SER A O 1
ATOM 3107 N N . ALA A 1 403 ? -8.337 -3.516 0.452 1.00 90.62 403 ALA A N 1
ATOM 3108 C CA . ALA A 1 403 ? -7.953 -4.892 0.140 1.00 90.62 403 ALA A CA 1
ATOM 3109 C C . ALA A 1 403 ? -7.424 -5.028 -1.296 1.00 90.62 403 ALA A C 1
ATOM 3111 O O . ALA A 1 403 ? -6.417 -5.694 -1.520 1.00 90.62 403 ALA A O 1
ATOM 3112 N N . GLU A 1 404 ? -8.063 -4.362 -2.258 1.00 89.56 404 GLU A N 1
ATOM 3113 C CA . GLU A 1 404 ? -7.680 -4.401 -3.672 1.00 89.56 404 GLU A CA 1
ATOM 3114 C C . GLU A 1 404 ? -6.284 -3.818 -3.904 1.00 89.56 404 GLU A C 1
ATOM 3116 O O . GLU A 1 404 ? -5.462 -4.440 -4.583 1.00 89.56 404 GLU A O 1
ATOM 3121 N N . ARG A 1 405 ? -5.986 -2.672 -3.274 1.00 90.12 405 ARG A N 1
ATOM 3122 C CA . ARG A 1 405 ? -4.681 -2.013 -3.369 1.00 90.12 405 ARG A CA 1
ATOM 3123 C C . ARG A 1 405 ? -3.582 -2.866 -2.738 1.00 90.12 405 ARG A C 1
ATOM 3125 O O . ARG A 1 405 ? -2.537 -3.079 -3.348 1.00 90.12 405 ARG A O 1
ATOM 3132 N N . VAL A 1 406 ? -3.839 -3.439 -1.558 1.00 92.56 406 VAL A N 1
ATOM 3133 C CA . VAL A 1 406 ? -2.889 -4.334 -0.874 1.00 92.56 406 VAL A CA 1
ATOM 3134 C C . VAL A 1 406 ? -2.645 -5.613 -1.678 1.00 92.56 406 VAL A C 1
ATOM 3136 O O . VAL A 1 406 ? -1.496 -6.019 -1.841 1.00 92.56 406 VAL A O 1
ATOM 3139 N N . LEU A 1 407 ? -3.692 -6.239 -2.224 1.00 93.06 407 LEU A N 1
ATOM 3140 C CA . LEU A 1 407 ? -3.553 -7.432 -3.064 1.00 93.06 407 LEU A CA 1
ATOM 3141 C C . LEU A 1 407 ? -2.726 -7.136 -4.319 1.00 93.06 407 LEU A C 1
ATOM 3143 O O . LEU A 1 407 ? -1.830 -7.915 -4.641 1.00 93.06 407 LEU A O 1
ATOM 3147 N N . ASN A 1 408 ? -2.974 -6.002 -4.982 1.00 91.94 408 ASN A N 1
ATOM 3148 C CA . ASN A 1 408 ? -2.207 -5.587 -6.154 1.00 91.94 408 ASN A CA 1
ATOM 3149 C C . ASN A 1 408 ? -0.748 -5.240 -5.815 1.00 91.94 408 ASN A C 1
ATOM 3151 O O . ASN A 1 408 ? 0.157 -5.563 -6.579 1.00 91.94 408 ASN A O 1
ATOM 3155 N N . ALA A 1 409 ? -0.496 -4.622 -4.659 1.00 91.81 409 ALA A N 1
ATOM 3156 C CA . ALA A 1 409 ? 0.861 -4.354 -4.194 1.00 91.81 409 ALA A CA 1
ATOM 3157 C C . ALA A 1 409 ? 1.626 -5.657 -3.895 1.00 91.81 409 ALA A C 1
ATOM 3159 O O . ALA A 1 409 ? 2.802 -5.788 -4.238 1.00 91.81 409 ALA A O 1
ATOM 3160 N N . VAL A 1 410 ? 0.969 -6.644 -3.276 1.00 93.56 410 VAL A N 1
ATOM 3161 C CA . VAL A 1 410 ? 1.587 -7.939 -2.954 1.00 93.56 410 VAL A CA 1
ATOM 3162 C C . VAL A 1 410 ? 1.853 -8.765 -4.213 1.00 93.56 410 VAL A C 1
ATOM 3164 O O . VAL A 1 410 ? 2.965 -9.277 -4.370 1.00 93.56 410 VAL A O 1
ATOM 3167 N N . TYR A 1 411 ? 0.860 -8.898 -5.095 1.00 93.56 411 TYR A N 1
ATOM 3168 C CA . TYR A 1 411 ? 0.976 -9.609 -6.367 1.00 93.56 411 TYR A CA 1
ATOM 3169 C C . TYR A 1 411 ? 0.521 -8.700 -7.520 1.00 93.56 411 TYR A C 1
ATOM 3171 O O . TYR A 1 411 ? -0.683 -8.602 -7.783 1.00 93.56 411 TYR A O 1
ATOM 3179 N N . PRO A 1 412 ? 1.465 -8.021 -8.198 1.00 92.56 412 PRO A N 1
ATOM 3180 C CA . PRO A 1 412 ? 1.141 -7.105 -9.285 1.00 92.56 412 PRO A CA 1
ATOM 3181 C C . PRO A 1 412 ? 0.572 -7.848 -10.493 1.00 92.56 412 PRO A C 1
ATOM 3183 O O . PRO A 1 412 ? 0.682 -9.070 -10.607 1.00 92.56 412 PRO A O 1
ATOM 3186 N N . ARG A 1 413 ? -0.049 -7.108 -11.413 1.00 92.19 413 ARG A N 1
ATOM 3187 C CA . ARG A 1 413 ? -0.698 -7.692 -12.596 1.00 92.19 413 ARG A CA 1
ATOM 3188 C C . ARG A 1 413 ? 0.213 -7.550 -13.806 1.00 92.19 413 ARG A C 1
ATOM 3190 O O . ARG A 1 413 ? 0.571 -6.432 -14.170 1.00 92.19 413 ARG A O 1
ATOM 3197 N N . LEU A 1 414 ? 0.569 -8.671 -14.428 1.00 93.06 414 LEU A N 1
ATOM 3198 C CA . LEU A 1 414 ? 1.375 -8.706 -15.645 1.00 93.06 414 LEU A CA 1
ATOM 3199 C C . LEU A 1 414 ? 0.498 -9.038 -16.856 1.00 93.06 414 LEU A C 1
ATOM 3201 O O . LEU A 1 414 ? -0.203 -10.047 -16.855 1.00 93.06 414 LEU A O 1
ATOM 3205 N N . TYR A 1 415 ? 0.583 -8.222 -17.901 1.00 91.69 415 TYR A N 1
ATOM 3206 C CA . TYR A 1 415 ? -0.128 -8.396 -19.166 1.00 91.69 415 TYR A CA 1
ATOM 3207 C C . TYR A 1 415 ? 0.856 -8.385 -20.335 1.00 91.69 415 TYR A C 1
ATOM 3209 O O . TYR A 1 415 ? 1.876 -7.697 -20.291 1.00 91.69 415 TYR A O 1
ATOM 3217 N N . ARG A 1 416 ? 0.545 -9.118 -21.406 1.00 90.00 416 ARG A N 1
ATOM 3218 C CA . ARG A 1 416 ? 1.259 -9.020 -22.689 1.00 90.00 416 ARG A CA 1
ATOM 3219 C C . ARG A 1 416 ? 0.468 -8.113 -23.627 1.00 90.00 416 ARG A C 1
ATOM 3221 O O . ARG A 1 416 ? -0.723 -8.330 -23.802 1.00 90.00 416 ARG A O 1
ATOM 3228 N N . LEU A 1 417 ? 1.138 -7.128 -24.220 1.00 83.62 417 LEU A N 1
ATOM 3229 C CA . LEU A 1 417 ? 0.540 -6.085 -25.066 1.00 83.62 417 LEU A CA 1
ATOM 3230 C C . LEU A 1 417 ? 0.786 -6.312 -26.569 1.00 83.62 417 LEU A C 1
ATOM 3232 O O . LEU A 1 417 ? 0.845 -5.365 -27.346 1.00 83.62 417 LEU A O 1
ATOM 3236 N N . ASP A 1 418 ? 0.992 -7.560 -26.977 1.00 74.38 418 ASP A N 1
ATOM 3237 C CA . ASP A 1 418 ? 1.399 -7.922 -28.337 1.00 74.38 418 ASP A CA 1
ATOM 3238 C C . ASP A 1 418 ? 0.217 -8.468 -29.162 1.00 74.38 418 ASP A C 1
ATOM 3240 O O . ASP A 1 418 ? -0.718 -9.046 -28.603 1.00 74.38 418 ASP A O 1
ATOM 3244 N N . GLU A 1 419 ? 0.280 -8.342 -30.490 1.00 65.62 419 GLU A N 1
ATOM 3245 C CA . GLU A 1 419 ? -0.795 -8.707 -31.435 1.00 65.62 419 GLU A CA 1
ATOM 3246 C C . GLU A 1 419 ? -1.032 -10.221 -31.555 1.00 65.62 419 GLU A C 1
ATOM 3248 O O . GLU A 1 419 ? -2.017 -10.651 -32.152 1.00 65.62 419 GLU A O 1
ATOM 3253 N N . ALA A 1 420 ? -0.166 -11.052 -30.962 1.00 61.50 420 ALA A N 1
ATOM 3254 C CA . ALA A 1 420 ? -0.248 -12.514 -31.037 1.00 61.50 420 ALA A CA 1
ATOM 3255 C C . ALA A 1 420 ? -1.590 -13.101 -30.541 1.00 61.50 420 ALA A C 1
ATOM 3257 O O . ALA A 1 420 ? -1.948 -14.218 -30.914 1.00 61.50 420 ALA A O 1
ATOM 3258 N N . LYS A 1 421 ? -2.330 -12.361 -29.709 1.00 63.69 421 LYS A N 1
ATOM 3259 C CA . LYS A 1 421 ? -3.737 -12.616 -29.377 1.00 63.69 421 LYS A CA 1
ATOM 3260 C C . LYS A 1 421 ? -4.506 -11.333 -29.672 1.00 63.69 421 LYS A C 1
ATOM 3262 O O . LYS A 1 421 ? -4.267 -10.337 -29.006 1.00 63.69 421 LYS A O 1
ATOM 3267 N N . SER A 1 422 ? -5.398 -11.331 -30.654 1.00 62.34 422 SER A N 1
ATOM 3268 C CA . SER A 1 422 ? -6.129 -10.134 -31.100 1.00 62.34 422 SER A CA 1
ATOM 3269 C C . SER A 1 422 ? -7.430 -9.857 -30.338 1.00 62.34 422 SER A C 1
ATOM 3271 O O . SER A 1 422 ? -8.106 -8.886 -30.666 1.00 62.34 422 SER A O 1
ATOM 3273 N N . ASP A 1 423 ? -7.765 -10.675 -29.340 1.00 70.81 423 ASP A N 1
ATOM 3274 C CA . ASP A 1 423 ? -9.103 -10.731 -28.728 1.00 70.81 423 ASP A CA 1
ATOM 3275 C C . ASP A 1 423 ? -9.304 -9.746 -27.555 1.00 70.81 423 ASP A C 1
ATOM 3277 O O . ASP A 1 423 ? -10.321 -9.798 -26.871 1.00 70.81 423 ASP A O 1
ATOM 3281 N N . TRP A 1 424 ? -8.335 -8.864 -27.284 1.00 81.12 424 TRP A N 1
ATOM 3282 C CA . TRP A 1 424 ? -8.357 -7.916 -26.160 1.00 81.12 424 TRP A CA 1
ATOM 3283 C C . TRP A 1 424 ? -8.286 -6.455 -26.626 1.00 81.12 424 TRP A C 1
ATOM 3285 O O . TRP A 1 424 ? -7.838 -6.149 -27.734 1.00 81.12 424 TRP A O 1
ATOM 3295 N N . GLY A 1 425 ? -8.707 -5.535 -25.752 1.00 72.06 425 GLY A N 1
ATOM 3296 C CA . GLY A 1 425 ? -8.696 -4.087 -26.000 1.00 72.06 425 GLY A CA 1
ATOM 3297 C C . GLY A 1 425 ? -9.897 -3.560 -26.799 1.00 72.06 425 GLY A C 1
ATOM 3298 O O . GLY A 1 425 ? -9.932 -2.381 -27.166 1.00 72.06 425 GLY A O 1
ATOM 3299 N N . GLU A 1 426 ? -10.881 -4.418 -27.071 1.00 77.44 426 GLU A N 1
ATOM 3300 C CA . GLU A 1 426 ? -12.174 -4.036 -27.638 1.00 77.44 426 GLU A CA 1
ATOM 3301 C C . GLU A 1 426 ? -13.198 -3.826 -26.521 1.00 77.44 426 GLU A C 1
ATOM 3303 O O . GLU A 1 426 ? -13.229 -4.570 -25.538 1.00 77.44 426 GLU A O 1
ATOM 3308 N N . GLU A 1 427 ? -14.013 -2.786 -26.668 1.00 74.00 427 GLU A N 1
ATOM 3309 C CA . GLU A 1 427 ? -15.174 -2.552 -25.816 1.00 74.00 427 GLU A CA 1
ATOM 3310 C C . GLU A 1 427 ? -16.362 -3.286 -26.427 1.00 74.00 427 GLU A C 1
ATOM 3312 O O . GLU A 1 427 ? -16.802 -2.975 -27.535 1.00 74.00 427 GLU A O 1
ATOM 3317 N N . ILE A 1 428 ? -16.861 -4.285 -25.708 1.00 75.62 428 ILE A N 1
ATOM 3318 C CA . ILE A 1 428 ? -18.064 -5.027 -26.068 1.00 75.62 428 ILE A CA 1
ATOM 3319 C C . ILE A 1 428 ? -19.086 -4.722 -24.977 1.00 75.62 428 ILE A C 1
ATOM 3321 O O . ILE A 1 428 ? -18.835 -5.024 -23.815 1.00 75.62 428 ILE A O 1
ATOM 3325 N N . GLU A 1 429 ? -20.217 -4.110 -25.339 1.00 72.31 429 GLU A N 1
ATOM 3326 C CA . GLU A 1 429 ? -21.312 -3.799 -24.399 1.00 72.31 429 GLU A CA 1
ATOM 3327 C C . GLU A 1 429 ? -20.851 -3.003 -23.153 1.00 72.31 429 GLU A C 1
ATOM 3329 O O . GLU A 1 429 ? -21.163 -3.373 -22.026 1.00 72.31 429 GLU A O 1
ATOM 3334 N N . ASP A 1 430 ? -20.077 -1.925 -23.348 1.00 70.69 430 ASP A N 1
ATOM 3335 C CA . ASP A 1 430 ? -19.481 -1.088 -22.281 1.00 70.69 430 ASP A CA 1
ATOM 3336 C C . ASP A 1 430 ? -18.501 -1.829 -21.342 1.00 70.69 430 ASP A C 1
ATOM 3338 O O . ASP A 1 430 ? -18.122 -1.333 -20.276 1.00 70.69 430 ASP A O 1
ATOM 3342 N N . HIS A 1 431 ? -18.036 -3.016 -21.742 1.00 74.81 431 HIS A N 1
ATOM 3343 C CA . HIS A 1 431 ? -17.010 -3.770 -21.035 1.00 74.81 431 HIS A CA 1
ATOM 3344 C C . HIS A 1 431 ? -15.753 -3.928 -21.890 1.00 74.81 431 HIS A C 1
ATOM 3346 O O . HIS A 1 431 ? -15.767 -4.525 -22.967 1.00 74.81 431 HIS A O 1
ATOM 3352 N N . LEU A 1 432 ? -14.634 -3.404 -21.382 1.00 81.94 432 LEU A N 1
ATOM 3353 C CA . LEU A 1 432 ? -13.324 -3.591 -21.994 1.00 81.94 432 LEU A CA 1
ATOM 3354 C C . LEU A 1 432 ? -12.833 -5.020 -21.749 1.00 81.94 432 LEU A C 1
ATOM 3356 O O . LEU A 1 432 ? -12.633 -5.436 -20.604 1.00 81.94 432 LEU A O 1
ATOM 3360 N N . VAL A 1 433 ? -12.570 -5.759 -22.827 1.00 84.00 433 VAL A N 1
ATOM 3361 C CA . VAL A 1 433 ? -11.950 -7.084 -22.726 1.00 84.00 433 VAL A CA 1
ATOM 3362 C C . VAL A 1 433 ? -10.469 -6.923 -22.377 1.00 84.00 433 VAL A C 1
ATOM 3364 O O . VAL A 1 433 ? -9.654 -6.504 -23.203 1.00 84.00 433 VAL A O 1
ATOM 3367 N N . MET A 1 434 ? -10.119 -7.247 -21.131 1.00 84.75 434 MET A N 1
ATOM 3368 C CA . MET A 1 434 ? -8.747 -7.164 -20.626 1.00 84.75 434 MET A CA 1
ATOM 3369 C C . MET A 1 434 ? -7.881 -8.331 -21.134 1.00 84.75 434 MET A C 1
ATOM 3371 O O . MET A 1 434 ? -8.387 -9.447 -21.263 1.00 84.75 434 MET A O 1
ATOM 3375 N N . PRO A 1 435 ? -6.569 -8.123 -21.366 1.00 86.44 435 PRO A N 1
ATOM 3376 C CA . PRO A 1 435 ? -5.656 -9.209 -21.710 1.00 86.44 435 PRO A CA 1
ATOM 3377 C C . PRO A 1 435 ? -5.548 -10.253 -20.591 1.00 86.44 435 PRO A C 1
ATOM 3379 O O . PRO A 1 435 ? -5.674 -9.933 -19.405 1.00 86.44 435 PRO A O 1
ATOM 3382 N N . ASP A 1 436 ? -5.215 -11.491 -20.964 1.00 86.50 436 ASP A N 1
ATOM 3383 C CA . ASP A 1 436 ? -4.931 -12.557 -20.002 1.00 86.50 436 ASP A CA 1
ATOM 3384 C C . ASP A 1 436 ? -3.805 -12.149 -19.038 1.00 86.50 436 ASP A C 1
ATOM 3386 O O . ASP A 1 436 ? -2.739 -11.674 -19.452 1.00 86.50 436 ASP A O 1
ATOM 3390 N N . ARG A 1 437 ? -4.018 -12.392 -17.740 1.00 89.25 437 ARG A N 1
ATOM 3391 C CA . ARG A 1 437 ? -2.990 -12.183 -16.714 1.00 89.25 437 ARG A CA 1
ATOM 3392 C C . ARG A 1 437 ? -1.919 -13.261 -16.824 1.00 89.25 437 ARG A C 1
ATOM 3394 O O . ARG A 1 437 ? -2.213 -14.454 -16.761 1.00 89.25 437 ARG A O 1
ATOM 3401 N N . LEU A 1 438 ? -0.671 -12.829 -16.945 1.00 91.50 438 LEU A N 1
ATOM 3402 C CA . LEU A 1 438 ? 0.493 -13.700 -16.941 1.00 91.50 438 LEU A CA 1
ATOM 3403 C C . LEU A 1 438 ? 1.039 -13.890 -15.517 1.00 91.50 438 LEU A C 1
ATOM 3405 O O . LEU A 1 438 ? 0.907 -12.989 -14.686 1.00 91.50 438 LEU A O 1
ATOM 3409 N N . PRO A 1 439 ? 1.693 -15.032 -15.236 1.00 91.06 439 PRO A N 1
ATOM 3410 C CA . PRO A 1 439 ? 2.446 -15.217 -14.001 1.00 91.06 439 PRO A CA 1
ATOM 3411 C C . PRO A 1 439 ? 3.545 -14.162 -13.868 1.00 91.06 439 PRO A C 1
ATOM 3413 O O . PRO A 1 439 ? 4.239 -13.856 -14.841 1.00 91.06 439 PRO A O 1
ATOM 3416 N N . CYS A 1 440 ? 3.754 -13.653 -12.657 1.00 91.25 440 CYS A N 1
ATOM 3417 C CA . CYS A 1 440 ? 4.806 -12.693 -12.328 1.00 91.25 440 CYS A CA 1
ATOM 3418 C C . CYS A 1 440 ? 6.182 -13.376 -12.245 1.00 91.25 440 CYS A C 1
ATOM 3420 O O . CYS A 1 440 ? 6.825 -13.389 -11.194 1.00 91.25 440 CYS A O 1
ATOM 3422 N N . SER A 1 441 ? 6.632 -13.933 -13.372 1.00 91.31 441 SER A N 1
ATOM 3423 C CA . SER A 1 441 ? 7.924 -14.595 -13.565 1.00 91.31 441 SER A CA 1
ATOM 3424 C C . SER A 1 441 ? 8.663 -13.996 -14.762 1.00 91.31 441 SER A C 1
ATOM 3426 O O . SER A 1 441 ? 8.077 -13.694 -15.802 1.00 91.31 441 SER A O 1
ATOM 3428 N N . GLY A 1 442 ? 9.984 -13.893 -14.665 1.00 86.94 442 GLY A N 1
ATOM 3429 C CA . GLY A 1 442 ? 10.869 -13.502 -15.756 1.00 86.94 442 GLY A CA 1
ATOM 3430 C C . GLY A 1 442 ? 10.883 -14.499 -16.915 1.00 86.94 442 GLY A C 1
ATOM 3431 O O . GLY A 1 442 ? 11.293 -14.126 -18.014 1.00 86.94 442 GLY A O 1
ATOM 3432 N N . ALA A 1 443 ? 10.401 -15.730 -16.707 1.00 88.31 443 ALA A N 1
ATOM 3433 C CA . ALA A 1 443 ? 10.163 -16.692 -17.781 1.00 88.31 443 ALA A CA 1
ATOM 3434 C C . ALA A 1 443 ? 8.958 -16.309 -18.660 1.00 88.31 443 ALA A C 1
ATOM 3436 O O . ALA A 1 443 ? 8.950 -16.630 -19.846 1.00 88.31 443 ALA A O 1
ATOM 3437 N N . ALA A 1 444 ? 7.965 -15.604 -18.102 1.00 88.00 444 ALA A N 1
ATOM 3438 C CA . ALA A 1 444 ? 6.815 -15.102 -18.856 1.00 88.00 444 ALA A CA 1
ATOM 3439 C C . ALA A 1 444 ? 7.179 -13.888 -19.727 1.00 88.00 444 ALA A C 1
ATOM 3441 O O . ALA A 1 444 ? 6.564 -13.658 -20.767 1.00 88.00 444 ALA A O 1
ATOM 3442 N N . LEU A 1 445 ? 8.210 -13.135 -19.329 1.00 89.12 445 LEU A N 1
ATOM 3443 C CA . LEU A 1 445 ? 8.774 -12.060 -20.134 1.00 89.12 445 LEU A CA 1
ATOM 3444 C C . LEU A 1 445 ? 9.601 -12.674 -21.266 1.00 89.12 445 LEU A C 1
ATOM 3446 O O . LEU A 1 445 ? 10.702 -13.182 -21.047 1.00 89.12 445 LEU A O 1
ATOM 3450 N N . THR A 1 446 ? 9.099 -12.621 -22.494 1.00 89.44 446 THR A N 1
ATOM 3451 C CA . THR A 1 446 ? 9.825 -13.058 -23.694 1.00 89.44 446 THR A CA 1
ATOM 3452 C C . THR A 1 446 ? 10.701 -11.926 -24.250 1.00 89.44 446 THR A C 1
ATOM 3454 O O . THR A 1 446 ? 10.638 -10.784 -23.791 1.00 89.44 446 THR A O 1
ATOM 3457 N N . HIS A 1 447 ? 11.655 -12.235 -25.133 1.00 87.25 447 HIS A N 1
ATOM 3458 C CA . HIS A 1 447 ? 12.585 -11.222 -25.667 1.00 87.25 447 HIS A CA 1
ATOM 3459 C C . HIS A 1 447 ? 11.987 -10.414 -26.825 1.00 87.25 447 HIS A C 1
ATOM 3461 O O . HIS A 1 447 ? 12.461 -9.316 -27.100 1.00 87.25 447 HIS A O 1
ATOM 3467 N N . ASP A 1 448 ? 10.960 -10.957 -27.465 1.00 88.00 448 ASP A N 1
ATOM 3468 C CA . ASP A 1 448 ? 10.234 -10.444 -28.626 1.00 88.00 448 ASP A CA 1
ATOM 3469 C C . ASP A 1 448 ? 8.968 -9.652 -28.263 1.00 88.00 448 ASP A C 1
ATOM 3471 O O . ASP A 1 448 ? 8.403 -8.998 -29.131 1.00 88.00 448 ASP A O 1
ATOM 3475 N N . GLY A 1 449 ? 8.529 -9.695 -27.001 1.00 87.31 449 GLY A N 1
ATOM 3476 C CA . GLY A 1 449 ? 7.267 -9.100 -26.563 1.00 87.31 449 GLY A CA 1
ATOM 3477 C C . GLY A 1 449 ? 7.397 -7.757 -25.839 1.00 87.31 449 GLY A C 1
ATOM 3478 O O . GLY A 1 449 ? 8.456 -7.393 -25.316 1.00 87.31 449 GLY A O 1
ATOM 3479 N N . VAL A 1 450 ? 6.261 -7.060 -25.759 1.00 90.31 450 VAL A N 1
ATOM 3480 C CA . VAL A 1 450 ? 6.035 -5.893 -24.896 1.00 90.31 450 VAL A CA 1
ATOM 3481 C C . VAL A 1 450 ? 5.042 -6.280 -23.803 1.00 90.31 450 VAL A C 1
ATOM 3483 O O . VAL A 1 450 ? 4.009 -6.896 -24.077 1.00 90.31 450 VAL A O 1
ATOM 3486 N N . PHE A 1 451 ? 5.356 -5.935 -22.558 1.00 92.44 451 PHE A N 1
ATOM 3487 C CA . PHE A 1 451 ? 4.574 -6.326 -21.388 1.00 92.44 451 PHE A CA 1
ATOM 3488 C C . PHE A 1 451 ? 4.205 -5.113 -20.545 1.00 92.44 451 PHE A C 1
ATOM 3490 O O . PHE A 1 451 ? 5.006 -4.196 -20.406 1.00 92.44 451 PHE A O 1
ATOM 3497 N N . LEU A 1 452 ? 3.021 -5.135 -19.942 1.00 92.81 452 LEU A N 1
ATOM 3498 C CA . LEU A 1 452 ? 2.577 -4.153 -18.960 1.00 92.81 452 LEU A CA 1
ATOM 3499 C C . LEU A 1 452 ? 2.549 -4.804 -17.584 1.00 92.81 452 LEU A C 1
ATOM 3501 O O . LEU A 1 452 ? 1.784 -5.737 -17.354 1.00 92.81 452 LEU A O 1
ATOM 3505 N N . LEU A 1 453 ? 3.363 -4.297 -16.668 1.00 93.31 453 LEU A N 1
ATOM 3506 C CA . LEU A 1 453 ? 3.337 -4.657 -15.261 1.00 93.31 453 LEU A CA 1
ATOM 3507 C C . LEU A 1 453 ? 2.695 -3.513 -14.471 1.00 93.31 453 LEU A C 1
ATOM 3509 O O . LEU A 1 453 ? 3.292 -2.452 -14.283 1.00 93.31 453 LEU A O 1
ATOM 3513 N N . ALA A 1 454 ? 1.473 -3.743 -14.006 1.00 91.75 454 ALA A N 1
ATOM 3514 C CA . ALA A 1 454 ? 0.705 -2.783 -13.232 1.00 91.75 454 ALA A CA 1
ATOM 3515 C C . ALA A 1 454 ? 0.995 -2.942 -11.734 1.00 91.75 454 ALA A C 1
ATOM 3517 O O . ALA A 1 454 ? 0.681 -3.977 -11.139 1.00 91.75 454 ALA A O 1
ATOM 3518 N N . CYS A 1 455 ? 1.610 -1.923 -11.134 1.00 87.06 455 CYS A N 1
ATOM 3519 C CA . CYS A 1 455 ? 1.996 -1.880 -9.724 1.00 87.06 455 CYS A CA 1
ATOM 3520 C C . CYS A 1 455 ? 1.413 -0.644 -9.035 1.00 87.06 455 CYS A C 1
ATOM 3522 O O . CYS A 1 455 ? 0.945 0.278 -9.693 1.00 87.06 455 CYS A O 1
ATOM 3524 N N . ASP A 1 456 ? 1.478 -0.625 -7.704 1.00 80.31 456 ASP A N 1
ATOM 3525 C CA . ASP A 1 456 ? 0.937 0.473 -6.892 1.00 80.31 456 ASP A CA 1
ATOM 3526 C C . ASP A 1 456 ? 1.730 1.789 -6.991 1.00 80.31 456 ASP A C 1
ATOM 3528 O O . ASP A 1 456 ? 1.198 2.859 -6.712 1.00 80.31 456 ASP A O 1
ATOM 3532 N N . GLU A 1 457 ? 3.015 1.713 -7.358 1.00 78.44 457 GLU A N 1
ATOM 3533 C CA . GLU A 1 457 ? 3.899 2.884 -7.455 1.00 78.44 457 GLU A CA 1
ATOM 3534 C C . GLU A 1 457 ? 3.951 3.474 -8.871 1.00 78.44 457 GLU A C 1
ATOM 3536 O O . GLU A 1 457 ? 4.062 4.686 -9.026 1.00 78.44 457 GLU A O 1
ATOM 3541 N N . ALA A 1 458 ? 3.914 2.625 -9.901 1.00 86.12 458 ALA A N 1
ATOM 3542 C CA . ALA A 1 458 ? 3.984 3.021 -11.305 1.00 86.12 458 ALA A CA 1
ATOM 3543 C C . ALA A 1 458 ? 3.507 1.886 -12.221 1.00 86.12 458 ALA A C 1
ATOM 3545 O O . ALA A 1 458 ? 3.476 0.715 -11.827 1.00 86.12 458 ALA A O 1
ATOM 3546 N N . LEU A 1 459 ? 3.203 2.222 -13.475 1.00 91.06 459 LEU A N 1
ATOM 3547 C CA . LEU A 1 459 ? 2.933 1.243 -14.526 1.00 91.06 459 LEU A CA 1
ATOM 3548 C C . LEU A 1 459 ? 4.205 1.017 -15.340 1.00 91.06 459 LEU A C 1
ATOM 3550 O O . LEU A 1 459 ? 4.678 1.929 -16.011 1.00 91.06 459 LEU A O 1
ATOM 3554 N N . PHE A 1 460 ? 4.770 -0.187 -15.306 1.00 91.50 460 PHE A N 1
ATOM 3555 C CA . PHE A 1 460 ? 5.991 -0.492 -16.052 1.00 91.50 460 PHE A CA 1
ATOM 3556 C C . PHE A 1 460 ? 5.659 -1.142 -17.391 1.00 91.50 460 PHE A C 1
ATOM 3558 O O . PHE A 1 460 ? 5.071 -2.220 -17.432 1.00 91.50 460 PHE A O 1
ATOM 3565 N N . VAL A 1 461 ? 6.084 -0.524 -18.490 1.00 92.25 461 VAL A N 1
ATOM 3566 C CA . VAL A 1 461 ? 6.061 -1.147 -19.816 1.00 92.25 461 VAL A CA 1
ATOM 3567 C C . VAL A 1 461 ? 7.430 -1.760 -20.073 1.00 92.25 461 VAL A C 1
ATOM 3569 O O . VAL A 1 461 ? 8.407 -1.055 -20.315 1.00 92.25 461 VAL A O 1
ATOM 3572 N N . VAL A 1 462 ? 7.513 -3.084 -19.979 1.00 91.25 462 VAL A N 1
ATOM 3573 C CA . VAL A 1 462 ? 8.750 -3.838 -20.179 1.00 91.25 462 VAL A CA 1
ATOM 3574 C C . VAL A 1 462 ? 8.880 -4.205 -21.652 1.00 91.25 462 VAL A C 1
ATOM 3576 O O . VAL A 1 462 ? 8.072 -4.964 -22.187 1.00 91.25 462 VAL A O 1
ATOM 3579 N N . VAL A 1 463 ? 9.925 -3.690 -22.295 1.00 90.62 463 VAL A N 1
ATOM 3580 C CA . VAL A 1 463 ? 10.225 -3.925 -23.711 1.00 90.62 463 VAL A CA 1
ATOM 3581 C C . VAL A 1 463 ? 11.328 -4.974 -23.832 1.00 90.62 463 VAL A C 1
ATOM 3583 O O . VAL A 1 463 ? 12.407 -4.850 -23.238 1.00 90.62 463 VAL A O 1
ATOM 3586 N N . GLY A 1 464 ? 11.057 -6.035 -24.592 1.00 88.38 464 GLY A N 1
ATOM 3587 C CA . GLY A 1 464 ? 12.041 -7.058 -24.926 1.00 88.38 464 GLY A CA 1
ATOM 3588 C C . GLY A 1 464 ? 13.175 -6.536 -25.824 1.00 88.38 464 GLY A C 1
ATOM 3589 O O . GLY A 1 464 ? 13.021 -5.568 -26.562 1.00 88.38 464 GLY A O 1
ATOM 3590 N N . LYS A 1 465 ? 14.348 -7.184 -25.778 1.00 85.38 465 LYS A N 1
ATOM 3591 C CA . LYS A 1 465 ? 15.529 -6.765 -26.566 1.00 85.38 465 LYS A CA 1
ATOM 3592 C C . LYS A 1 465 ? 15.402 -7.027 -28.071 1.00 85.38 465 LYS A C 1
ATOM 3594 O O . LYS A 1 465 ? 16.109 -6.401 -28.850 1.00 85.38 465 LYS A O 1
ATOM 3599 N N . THR A 1 466 ? 14.576 -7.990 -28.470 1.00 85.31 466 THR A N 1
ATOM 3600 C CA . THR A 1 466 ? 14.422 -8.442 -29.862 1.00 85.31 466 THR A CA 1
ATOM 3601 C C . THR A 1 466 ? 13.038 -8.105 -30.411 1.00 85.31 466 THR A C 1
ATOM 3603 O O . THR A 1 466 ? 12.545 -8.803 -31.293 1.00 85.31 466 THR A O 1
ATOM 3606 N N . VAL A 1 467 ? 12.394 -7.071 -29.866 1.00 85.44 467 VAL A N 1
ATOM 3607 C CA . VAL A 1 467 ? 11.120 -6.556 -30.377 1.00 85.44 467 VAL A CA 1
ATOM 3608 C C . VAL A 1 467 ? 11.325 -6.013 -31.795 1.00 85.44 467 VAL A C 1
ATOM 3610 O O . VAL A 1 467 ? 12.360 -5.417 -32.103 1.00 85.44 467 VAL A O 1
ATOM 3613 N N . THR A 1 468 ? 10.350 -6.239 -32.675 1.00 86.12 468 THR A N 1
ATOM 3614 C CA . THR A 1 468 ? 10.420 -5.788 -34.067 1.00 86.12 468 THR A CA 1
ATOM 3615 C C . THR A 1 468 ? 10.406 -4.261 -34.157 1.00 86.12 468 THR A C 1
ATOM 3617 O O . THR A 1 468 ? 9.725 -3.570 -33.394 1.00 86.12 468 THR A O 1
ATOM 3620 N N . ALA A 1 469 ? 11.147 -3.718 -35.127 1.00 84.56 469 ALA A N 1
ATOM 3621 C CA . ALA A 1 469 ? 11.211 -2.272 -35.344 1.00 84.56 469 ALA A CA 1
ATOM 3622 C C . ALA A 1 469 ? 9.851 -1.675 -35.743 1.00 84.56 469 ALA A C 1
ATOM 3624 O O . 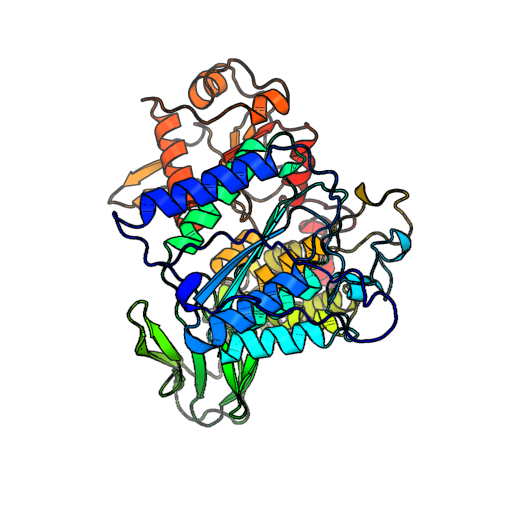ALA A 1 469 ? 9.575 -0.517 -35.450 1.00 84.56 469 ALA A O 1
ATOM 3625 N N . GLU A 1 470 ? 8.989 -2.478 -36.371 1.00 85.44 470 GLU A N 1
ATOM 3626 C CA . GLU A 1 470 ? 7.613 -2.107 -36.699 1.00 85.44 470 GLU A CA 1
ATOM 3627 C C . GLU A 1 470 ? 6.768 -1.894 -35.436 1.00 85.44 470 GLU A C 1
ATOM 3629 O O . GLU A 1 470 ? 6.146 -0.844 -35.290 1.00 85.44 470 GLU A O 1
ATOM 3634 N N . LEU A 1 471 ? 6.811 -2.832 -34.482 1.00 84.69 471 LEU A N 1
ATOM 3635 C CA . LEU A 1 471 ? 6.083 -2.708 -33.218 1.00 84.69 471 LEU A CA 1
ATOM 3636 C C . LEU A 1 471 ? 6.609 -1.532 -32.380 1.00 84.69 471 LEU A C 1
ATOM 3638 O O . LEU A 1 471 ? 5.823 -0.763 -31.827 1.00 84.69 471 LEU A O 1
ATOM 3642 N N . CYS A 1 472 ? 7.933 -1.339 -32.336 1.00 84.56 472 CYS A N 1
ATOM 3643 C CA . CYS A 1 472 ? 8.535 -0.184 -31.660 1.00 84.56 472 CYS A CA 1
ATOM 3644 C C . CYS A 1 472 ? 8.144 1.142 -32.326 1.00 84.56 472 CYS A C 1
ATOM 3646 O O . CYS A 1 472 ? 7.833 2.110 -31.631 1.00 84.56 472 CYS A O 1
ATOM 3648 N N . GLY A 1 473 ? 8.122 1.183 -33.661 1.00 84.31 473 GLY A N 1
ATOM 3649 C CA . GLY A 1 473 ? 7.736 2.363 -34.426 1.00 84.31 473 GLY A CA 1
ATOM 3650 C C . GLY A 1 473 ? 6.278 2.747 -34.192 1.00 84.31 473 GLY A C 1
ATOM 3651 O O . GLY A 1 473 ? 5.983 3.924 -34.009 1.00 84.31 473 GLY A O 1
ATOM 3652 N N . ARG A 1 474 ? 5.379 1.759 -34.121 1.00 84.94 474 ARG A N 1
ATOM 3653 C CA . ARG A 1 474 ? 3.947 1.974 -33.866 1.00 84.94 474 ARG A CA 1
ATOM 3654 C C . ARG A 1 474 ? 3.673 2.434 -32.429 1.00 84.94 474 ARG A C 1
ATOM 3656 O O . ARG A 1 474 ? 2.946 3.402 -32.236 1.00 84.94 474 ARG A O 1
ATOM 3663 N N . LEU A 1 475 ? 4.274 1.782 -31.428 1.00 84.56 475 LEU A N 1
ATOM 3664 C CA . LEU A 1 475 ? 4.014 2.072 -30.008 1.00 84.56 475 LEU A CA 1
ATOM 3665 C C . LEU A 1 475 ? 4.762 3.303 -29.477 1.00 84.56 475 LEU A C 1
ATOM 3667 O O . LEU A 1 475 ? 4.203 4.066 -28.690 1.00 84.56 475 LEU A O 1
ATOM 3671 N N . PHE A 1 476 ? 6.023 3.484 -29.877 1.00 85.56 476 PHE A N 1
ATOM 3672 C CA . PHE A 1 476 ? 6.938 4.476 -29.294 1.00 85.56 476 PHE A CA 1
ATOM 3673 C C . PHE A 1 476 ? 7.467 5.497 -30.312 1.00 85.56 476 PHE A C 1
ATOM 3675 O O . PHE A 1 476 ? 8.152 6.440 -29.926 1.00 85.56 476 PHE A O 1
ATOM 3682 N N . GLY A 1 477 ? 7.209 5.317 -31.612 1.00 81.94 477 GLY A N 1
ATOM 3683 C CA . GLY A 1 477 ? 7.697 6.229 -32.657 1.00 81.94 477 GLY A CA 1
ATOM 3684 C C . GLY A 1 477 ? 9.176 6.082 -32.984 1.00 81.94 477 GLY A C 1
ATOM 3685 O O . GLY A 1 477 ? 9.732 6.906 -33.708 1.00 81.94 477 GLY A O 1
ATOM 3686 N N . VAL A 1 478 ? 9.828 5.044 -32.456 1.00 83.56 478 VAL A N 1
ATOM 3687 C CA . VAL A 1 478 ? 11.265 4.808 -32.618 1.00 83.56 478 VAL A CA 1
ATOM 3688 C C . VAL A 1 478 ? 11.536 3.429 -33.192 1.00 83.56 478 VAL A C 1
ATOM 3690 O O . VAL A 1 478 ? 10.842 2.466 -32.886 1.00 83.56 478 VAL A O 1
ATOM 3693 N N . ALA A 1 479 ? 12.588 3.314 -34.004 1.00 78.00 479 ALA A N 1
ATOM 3694 C CA . ALA A 1 479 ? 12.953 2.040 -34.621 1.00 78.00 479 ALA A CA 1
ATOM 3695 C C . ALA A 1 479 ? 13.418 0.994 -33.589 1.00 78.00 479 ALA A C 1
ATOM 3697 O O . ALA A 1 479 ? 13.147 -0.189 -33.756 1.00 78.00 479 ALA A O 1
ATOM 3698 N N . THR A 1 480 ? 14.111 1.415 -32.525 1.00 79.56 480 THR A N 1
ATOM 3699 C CA . THR A 1 480 ? 14.600 0.530 -31.454 1.00 79.56 480 THR A CA 1
ATOM 3700 C C . THR A 1 480 ? 14.775 1.296 -30.146 1.00 79.56 480 THR A C 1
ATOM 3702 O O . THR A 1 480 ? 15.307 2.410 -30.157 1.00 79.56 480 THR A O 1
ATOM 3705 N N . VAL A 1 481 ? 14.438 0.676 -29.012 1.00 80.12 481 VAL A N 1
ATOM 3706 C CA . VAL A 1 481 ? 14.766 1.209 -27.680 1.00 80.12 481 VAL A CA 1
ATOM 3707 C C . VAL A 1 481 ? 16.169 0.734 -27.288 1.00 80.12 481 VAL A C 1
ATOM 3709 O O . VAL A 1 481 ? 16.410 -0.460 -27.144 1.00 80.12 481 VAL A O 1
ATOM 3712 N N . VAL A 1 482 ? 17.115 1.671 -27.179 1.00 76.31 482 VAL A N 1
ATOM 3713 C CA . VAL A 1 482 ? 18.561 1.358 -27.165 1.00 76.31 482 VAL A CA 1
ATOM 3714 C C . VAL A 1 482 ? 19.133 1.239 -25.753 1.00 76.31 482 VAL A C 1
ATOM 3716 O O . VAL A 1 482 ? 19.956 0.367 -25.497 1.00 76.31 482 VAL A O 1
ATOM 3719 N N . ASN A 1 483 ? 18.739 2.129 -24.843 1.00 79.00 483 ASN A N 1
ATOM 3720 C CA . ASN A 1 483 ? 19.256 2.186 -23.477 1.00 79.00 483 ASN A CA 1
ATOM 3721 C C . ASN A 1 483 ? 18.168 2.665 -22.504 1.00 79.00 483 ASN A C 1
ATOM 3723 O O . ASN A 1 483 ? 17.084 3.082 -22.921 1.00 79.00 483 ASN A O 1
ATOM 3727 N N . SER A 1 484 ? 18.463 2.621 -21.205 1.00 75.00 484 SER A N 1
ATOM 3728 C CA . SER A 1 484 ? 17.507 3.022 -20.172 1.00 75.00 484 SER A CA 1
ATOM 3729 C C . SER A 1 484 ? 17.145 4.505 -20.195 1.00 75.00 484 SER A C 1
ATOM 3731 O O . SER A 1 484 ? 15.998 4.849 -19.937 1.00 75.00 484 SER A O 1
ATOM 3733 N N . VAL A 1 485 ? 18.083 5.377 -20.574 1.00 76.94 485 VAL A N 1
ATOM 3734 C CA . VAL A 1 485 ? 17.838 6.821 -20.74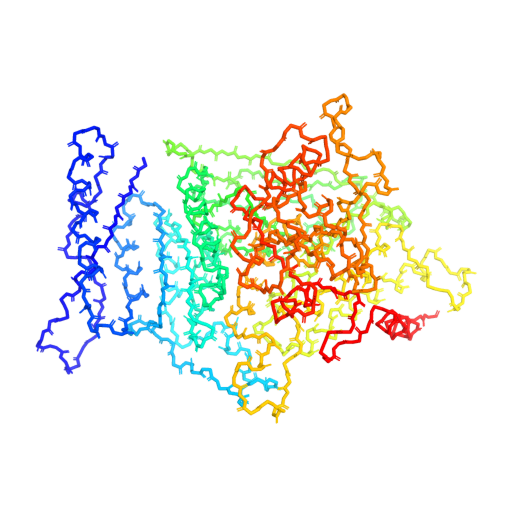2 1.00 76.94 485 VAL A CA 1
ATOM 3735 C C . VAL A 1 485 ? 16.860 7.095 -21.875 1.00 76.94 485 VAL A C 1
ATOM 3737 O O . VAL A 1 485 ? 15.930 7.877 -21.709 1.00 76.94 485 VAL A O 1
ATOM 3740 N N . HIS A 1 486 ? 17.025 6.403 -22.999 1.00 78.12 486 HIS A N 1
ATOM 3741 C CA . HIS A 1 486 ? 16.111 6.478 -24.124 1.00 78.12 486 HIS A CA 1
ATOM 3742 C C . HIS A 1 486 ? 14.745 5.916 -23.723 1.00 78.12 486 HIS A C 1
ATOM 3744 O O . HIS A 1 486 ? 13.752 6.602 -23.915 1.00 78.12 486 HIS A O 1
ATOM 3750 N N . GLY A 1 487 ? 14.691 4.753 -23.063 1.00 78.88 487 GLY A N 1
ATOM 3751 C CA . GLY A 1 487 ? 13.450 4.203 -22.501 1.00 78.88 487 GLY A CA 1
ATOM 3752 C C . GLY A 1 487 ? 12.713 5.199 -21.603 1.00 78.88 487 GLY A C 1
ATOM 3753 O O . GLY A 1 487 ? 11.535 5.458 -21.806 1.00 78.88 487 GLY A O 1
ATOM 3754 N N . ALA A 1 488 ? 13.423 5.834 -20.674 1.00 78.69 488 ALA A N 1
ATOM 3755 C CA . ALA A 1 488 ? 12.852 6.810 -19.754 1.00 78.69 488 ALA A CA 1
ATOM 3756 C C . ALA A 1 488 ? 12.408 8.124 -20.408 1.00 78.69 488 ALA A C 1
ATOM 3758 O O . ALA A 1 488 ? 11.592 8.821 -19.822 1.00 78.69 488 ALA A O 1
ATOM 3759 N N . SER A 1 489 ? 12.930 8.477 -21.585 1.00 79.62 489 SER A N 1
ATOM 3760 C CA . SER A 1 489 ? 12.456 9.635 -22.359 1.00 79.62 489 SER A CA 1
ATOM 3761 C C . SER A 1 489 ? 11.261 9.329 -23.263 1.00 79.62 489 SER A C 1
ATOM 3763 O O . SER A 1 489 ? 10.656 10.250 -23.805 1.00 79.62 489 SER A O 1
ATOM 3765 N N . LEU A 1 490 ? 10.950 8.048 -23.472 1.00 82.00 490 LEU A N 1
ATOM 3766 C CA . LEU A 1 490 ? 9.865 7.638 -24.349 1.00 82.00 490 LEU A CA 1
ATOM 3767 C C . LEU A 1 490 ? 8.532 7.679 -23.604 1.00 82.00 490 LEU A C 1
ATOM 3769 O O . LEU A 1 490 ? 8.448 7.451 -22.399 1.00 82.00 490 LEU A O 1
ATOM 3773 N N . SER A 1 491 ? 7.475 7.903 -24.369 1.00 82.19 491 SER A N 1
ATOM 3774 C CA . SER A 1 491 ? 6.091 7.744 -23.949 1.00 82.19 491 SER A CA 1
ATOM 3775 C C . SER A 1 491 ? 5.353 6.891 -24.979 1.00 82.19 491 SER A C 1
ATOM 3777 O O . SER A 1 491 ? 5.826 6.692 -26.102 1.00 82.19 491 SER A O 1
ATOM 3779 N N . LEU A 1 492 ? 4.201 6.345 -24.590 1.00 83.38 492 LEU A N 1
ATOM 3780 C CA . LEU A 1 492 ? 3.306 5.709 -25.552 1.00 83.38 492 LEU A CA 1
ATOM 3781 C C . LEU A 1 492 ? 2.788 6.781 -26.516 1.00 83.38 492 LEU A C 1
ATOM 3783 O O . LEU A 1 492 ? 2.309 7.830 -26.080 1.00 83.38 492 LEU A O 1
ATOM 3787 N N . LEU A 1 493 ? 2.881 6.524 -27.819 1.00 84.19 493 LEU A N 1
ATOM 3788 C CA . LEU A 1 493 ? 2.349 7.440 -28.820 1.00 84.19 493 LEU A CA 1
ATOM 3789 C C . LEU A 1 493 ? 0.825 7.516 -28.737 1.00 84.19 493 LEU A C 1
ATOM 3791 O O . LEU A 1 493 ? 0.155 6.532 -28.433 1.00 84.19 493 LEU A O 1
ATOM 3795 N N . GLN A 1 494 ? 0.271 8.678 -29.072 1.00 80.44 494 GLN A N 1
ATOM 3796 C CA . GLN A 1 494 ? -1.140 8.809 -29.418 1.00 80.44 494 GLN A CA 1
ATOM 3797 C C . GLN A 1 494 ? -1.244 8.734 -30.941 1.00 80.44 494 GLN A C 1
ATOM 3799 O O . GLN A 1 494 ? -0.786 9.631 -31.647 1.00 80.44 494 GLN A O 1
ATOM 3804 N N . SER A 1 495 ? -1.776 7.623 -31.444 1.00 80.56 495 SER A N 1
ATOM 3805 C CA . SER A 1 495 ? -1.926 7.344 -32.873 1.00 80.56 495 SER A CA 1
ATOM 3806 C C . SER A 1 495 ? -3.312 6.757 -33.143 1.00 80.56 495 SER A C 1
ATOM 3808 O O . SER A 1 495 ? -3.934 6.189 -32.245 1.00 80.56 495 SER A O 1
ATOM 3810 N N . GLU A 1 496 ? -3.791 6.867 -34.384 1.00 76.19 496 GLU A N 1
ATOM 3811 C CA . GLU A 1 496 ? -5.045 6.239 -34.841 1.00 76.19 496 GLU A CA 1
ATOM 3812 C C . GLU A 1 496 ? -4.923 4.719 -35.031 1.00 76.19 496 GLU A C 1
ATOM 3814 O O . GLU A 1 496 ? -5.889 4.037 -35.364 1.00 76.19 496 GLU A O 1
ATOM 3819 N N . ASP A 1 497 ? -3.728 4.178 -34.818 1.00 83.56 497 ASP A N 1
ATOM 3820 C CA . ASP A 1 497 ? -3.458 2.757 -34.910 1.00 83.56 497 ASP A CA 1
ATOM 3821 C C . ASP A 1 497 ? -4.252 1.948 -33.869 1.00 83.56 497 ASP A C 1
ATOM 3823 O O . ASP A 1 497 ? -4.213 2.230 -32.667 1.00 83.56 497 ASP A O 1
ATOM 3827 N N . LEU A 1 498 ? -4.933 0.897 -34.331 1.00 82.94 498 LEU A N 1
ATOM 3828 C CA . LEU A 1 498 ? -5.796 0.043 -33.513 1.00 82.94 498 LEU A CA 1
ATOM 3829 C C . LEU A 1 498 ? -5.045 -0.584 -32.334 1.00 82.94 498 LEU A C 1
ATOM 3831 O O . LEU A 1 498 ? -5.593 -0.669 -31.237 1.00 82.94 498 LEU A O 1
ATOM 3835 N N . LEU A 1 499 ? -3.788 -0.999 -32.526 1.00 83.44 499 LEU A N 1
ATOM 3836 C CA . LEU A 1 499 ? -2.993 -1.584 -31.442 1.00 83.44 499 LEU A CA 1
ATOM 3837 C C . LEU A 1 499 ? -2.711 -0.557 -30.342 1.00 83.44 499 LEU A C 1
ATOM 3839 O O . LEU A 1 499 ? -2.856 -0.851 -29.157 1.00 83.44 499 LEU A O 1
ATOM 3843 N N . VAL A 1 500 ? -2.333 0.658 -30.736 1.00 85.25 500 VAL A N 1
ATOM 3844 C CA . VAL A 1 500 ? -2.021 1.751 -29.811 1.00 85.25 500 VAL A CA 1
ATOM 3845 C C . VAL A 1 500 ? -3.270 2.142 -29.022 1.00 85.25 500 VAL A C 1
ATOM 3847 O O . VAL A 1 500 ? -3.199 2.283 -27.803 1.00 85.25 500 VAL A O 1
ATOM 3850 N N . GLN A 1 501 ? -4.429 2.221 -29.682 1.00 86.25 501 GLN A N 1
ATOM 3851 C CA . GLN A 1 501 ? -5.714 2.473 -29.023 1.00 86.25 501 GLN A CA 1
ATOM 3852 C C . GLN A 1 501 ? -6.076 1.377 -28.014 1.00 86.25 501 GLN A C 1
ATOM 3854 O O . GLN A 1 501 ? -6.473 1.683 -26.892 1.00 86.25 501 GLN A O 1
ATOM 3859 N N . ARG A 1 502 ? -5.894 0.100 -28.373 1.00 86.81 502 ARG A N 1
ATOM 3860 C CA . ARG A 1 502 ? -6.124 -1.033 -27.461 1.00 86.81 502 ARG A CA 1
ATOM 3861 C C . ARG A 1 502 ? -5.220 -0.958 -26.231 1.00 86.81 502 ARG A C 1
ATOM 3863 O O . ARG A 1 502 ? -5.694 -1.153 -25.115 1.00 86.81 502 ARG A O 1
ATOM 3870 N N . VAL A 1 503 ? -3.935 -0.646 -26.418 1.00 87.75 503 VAL A N 1
ATOM 3871 C CA . VAL A 1 503 ? -2.982 -0.471 -25.311 1.00 87.75 503 VAL A CA 1
ATOM 3872 C C . VAL A 1 503 ? -3.401 0.689 -24.410 1.00 87.75 503 VAL A C 1
ATOM 3874 O O . VAL A 1 503 ? -3.416 0.516 -23.193 1.00 87.75 503 VAL A O 1
ATOM 3877 N N . TRP A 1 504 ? -3.784 1.836 -24.978 1.00 88.44 504 TRP A N 1
ATOM 3878 C CA . TRP A 1 504 ? -4.252 2.983 -24.196 1.00 88.44 504 TRP A CA 1
ATOM 3879 C C . TRP A 1 504 ? -5.501 2.665 -23.383 1.00 88.44 504 TRP A C 1
ATOM 3881 O O . TRP A 1 504 ? -5.490 2.933 -22.189 1.00 88.44 504 TRP A O 1
ATOM 3891 N N . ARG A 1 505 ? -6.503 1.989 -23.960 1.00 88.88 505 ARG A N 1
ATOM 3892 C CA . ARG A 1 505 ? -7.696 1.550 -23.214 1.00 88.88 505 ARG A CA 1
ATOM 3893 C C . ARG A 1 505 ? -7.343 0.655 -22.029 1.00 88.88 505 ARG A C 1
ATOM 3895 O O . ARG A 1 505 ? -7.861 0.839 -20.933 1.00 88.88 505 ARG A O 1
ATOM 3902 N N . VAL A 1 506 ? -6.429 -0.301 -22.222 1.00 88.75 506 VAL A N 1
ATOM 3903 C CA . VAL A 1 506 ? -5.958 -1.174 -21.131 1.00 88.75 506 VAL A CA 1
ATOM 3904 C C . VAL A 1 506 ? -5.225 -0.365 -20.060 1.00 88.75 506 VAL A C 1
ATOM 3906 O O . VAL A 1 506 ? -5.443 -0.587 -18.871 1.00 88.75 506 VAL A O 1
ATOM 3909 N N . VAL A 1 507 ? -4.364 0.575 -20.456 1.00 90.00 507 VAL A N 1
ATOM 3910 C CA . VAL A 1 507 ? -3.632 1.444 -19.523 1.00 90.00 507 VAL A CA 1
ATOM 3911 C C . VAL A 1 507 ? -4.590 2.346 -18.746 1.00 90.00 507 VAL A C 1
ATOM 3913 O O . VAL A 1 507 ? -4.467 2.425 -17.529 1.00 90.00 507 VAL A O 1
ATOM 3916 N N . GLU A 1 508 ? -5.548 2.987 -19.412 1.00 89.25 508 GLU A N 1
ATOM 3917 C CA . GLU A 1 508 ? -6.575 3.832 -18.794 1.00 89.25 508 GLU A CA 1
ATOM 3918 C C . GLU A 1 508 ? -7.414 3.030 -17.806 1.00 89.25 508 GLU A C 1
ATOM 3920 O O . GLU A 1 508 ? -7.516 3.416 -16.646 1.00 89.25 508 GLU A O 1
ATOM 3925 N N . ARG A 1 509 ? -7.882 1.841 -18.196 1.00 89.00 509 ARG A N 1
ATOM 3926 C CA . ARG A 1 509 ? -8.630 0.959 -17.298 1.00 89.00 509 ARG A CA 1
ATOM 3927 C C . ARG A 1 509 ? -7.828 0.554 -16.061 1.00 89.00 509 ARG A C 1
ATOM 3929 O O . ARG A 1 509 ? -8.355 0.500 -14.954 1.00 89.00 509 ARG A O 1
ATOM 3936 N N . VAL A 1 510 ? -6.538 0.265 -16.228 1.00 89.31 510 VAL A N 1
ATOM 3937 C CA . VAL A 1 510 ? -5.649 -0.046 -15.100 1.00 89.31 510 VAL A CA 1
ATOM 3938 C C . VAL A 1 510 ? -5.440 1.176 -14.202 1.00 89.31 510 VAL A C 1
ATOM 3940 O O . VAL A 1 510 ? -5.385 1.018 -12.982 1.00 89.31 510 VAL A O 1
ATOM 3943 N N . LYS A 1 511 ? -5.338 2.380 -14.775 1.00 89.25 511 LYS A N 1
ATOM 3944 C CA . LYS A 1 511 ? -5.252 3.633 -14.016 1.00 89.25 511 LYS A CA 1
ATOM 3945 C C . LYS A 1 511 ? -6.538 3.918 -13.242 1.00 89.25 511 LYS A C 1
ATOM 3947 O O . LYS A 1 511 ? -6.449 4.267 -12.075 1.00 89.25 511 LYS A O 1
ATOM 3952 N N . GLU A 1 512 ? -7.712 3.690 -13.822 1.00 86.88 512 GLU A N 1
ATOM 3953 C CA . GLU A 1 512 ? -8.990 3.813 -13.104 1.00 86.88 512 GLU A CA 1
ATOM 3954 C C . GLU A 1 512 ? -9.055 2.890 -11.877 1.00 86.88 512 GLU A C 1
ATOM 3956 O O . GLU A 1 512 ? -9.584 3.270 -10.835 1.00 86.88 512 GLU A O 1
ATOM 3961 N N . GLU A 1 513 ? -8.513 1.673 -11.986 1.00 84.94 513 GLU A N 1
ATOM 3962 C CA . GLU A 1 513 ? -8.558 0.685 -10.904 1.00 84.94 513 GLU A CA 1
ATOM 3963 C C . GLU A 1 513 ? -7.488 0.896 -9.820 1.00 84.94 513 GLU A C 1
ATOM 3965 O O . GLU A 1 513 ? -7.739 0.599 -8.653 1.00 84.94 513 GLU A O 1
ATOM 3970 N N . LEU A 1 514 ? -6.283 1.351 -10.180 1.00 82.00 514 LEU A N 1
ATOM 3971 C CA . LEU A 1 514 ? -5.150 1.461 -9.246 1.00 82.00 514 LEU A CA 1
ATOM 3972 C C . LEU A 1 514 ? -4.863 2.892 -8.774 1.00 82.00 514 LEU A C 1
ATOM 3974 O O . LEU A 1 514 ? -4.302 3.080 -7.691 1.00 82.00 514 LEU A O 1
ATOM 3978 N N . GLY A 1 515 ? -5.225 3.886 -9.580 1.00 81.12 515 GLY A N 1
ATOM 3979 C CA . GLY A 1 515 ? -4.946 5.298 -9.352 1.00 81.12 515 GLY A CA 1
ATOM 3980 C C . GLY A 1 515 ? -4.620 6.025 -10.656 1.00 81.12 515 GLY A C 1
ATOM 3981 O O . GLY A 1 515 ? -3.697 5.648 -11.387 1.00 81.12 515 GLY A O 1
ATOM 3982 N N . GLU A 1 516 ? -5.358 7.099 -10.938 1.00 78.06 516 GLU A N 1
ATOM 3983 C CA . GLU A 1 516 ? -5.150 7.948 -12.118 1.00 78.06 516 GLU A CA 1
ATOM 3984 C C . GLU A 1 516 ? -3.790 8.658 -12.095 1.00 78.06 516 GLU A C 1
ATOM 3986 O O . GLU A 1 516 ? -3.260 9.035 -13.142 1.00 78.06 516 GLU A O 1
ATOM 3991 N N . GLU A 1 517 ? -3.190 8.801 -10.909 1.00 80.62 517 GLU A N 1
ATOM 3992 C CA . GLU A 1 517 ? -1.890 9.435 -10.736 1.00 80.62 517 GLU A CA 1
ATOM 3993 C C . GLU A 1 517 ? -0.729 8.653 -11.353 1.00 80.62 517 GLU A C 1
ATOM 3995 O O . GLU A 1 517 ? 0.320 9.245 -11.604 1.00 80.62 517 GLU A O 1
ATOM 4000 N N . LEU A 1 518 ? -0.903 7.351 -11.603 1.00 85.25 518 LEU A N 1
ATOM 4001 C CA . LEU A 1 518 ? 0.178 6.471 -12.029 1.00 85.25 518 LEU A CA 1
ATOM 4002 C C . LEU A 1 518 ? 0.658 6.813 -13.442 1.00 85.25 518 LEU A C 1
ATOM 4004 O O . LEU A 1 518 ? -0.099 6.773 -14.418 1.00 85.25 518 LEU A O 1
ATOM 4008 N N . GLN A 1 519 ? 1.952 7.080 -13.578 1.00 85.69 519 GLN A N 1
ATOM 4009 C CA . GLN A 1 519 ? 2.614 7.270 -14.860 1.00 85.69 519 GLN A CA 1
ATOM 4010 C C . GLN A 1 519 ? 3.164 5.960 -15.426 1.00 85.69 519 GLN A C 1
ATOM 4012 O O . GLN A 1 519 ? 3.547 5.027 -14.711 1.00 85.69 519 GLN A O 1
ATOM 4017 N N . VAL A 1 520 ? 3.208 5.912 -16.758 1.00 88.69 520 VAL A N 1
ATOM 4018 C CA . VAL A 1 520 ? 3.792 4.801 -17.509 1.00 88.69 520 VAL A CA 1
ATOM 4019 C C . VAL A 1 520 ? 5.301 5.009 -17.597 1.00 88.69 520 VAL A C 1
ATOM 4021 O O . VAL A 1 520 ? 5.754 6.050 -18.055 1.00 88.69 520 VAL A O 1
ATOM 4024 N N . ARG A 1 521 ? 6.083 4.016 -17.173 1.00 89.81 521 ARG A N 1
ATOM 4025 C CA . ARG A 1 521 ? 7.549 4.008 -17.223 1.00 89.81 521 ARG A CA 1
ATOM 4026 C C . ARG A 1 521 ? 8.015 2.889 -18.142 1.00 89.81 521 ARG A C 1
ATOM 4028 O O . ARG A 1 521 ? 7.724 1.719 -17.894 1.00 89.81 521 ARG A O 1
ATOM 4035 N N . ILE A 1 522 ? 8.750 3.228 -19.196 1.00 89.44 522 ILE A N 1
ATOM 4036 C CA . ILE A 1 522 ? 9.246 2.240 -20.158 1.00 89.44 522 ILE A CA 1
ATOM 4037 C C . ILE A 1 522 ? 10.607 1.719 -19.696 1.00 89.44 522 ILE A C 1
ATOM 4039 O O . ILE A 1 522 ? 11.558 2.479 -19.521 1.00 89.44 522 ILE A O 1
ATOM 4043 N N . VAL A 1 523 ? 10.706 0.404 -19.511 1.00 89.19 523 VAL A N 1
ATOM 4044 C CA . VAL A 1 523 ? 11.913 -0.284 -19.042 1.00 89.19 523 VAL A CA 1
ATOM 4045 C C . VAL A 1 523 ? 12.372 -1.281 -20.095 1.00 89.19 523 VAL A C 1
ATOM 4047 O O . VAL A 1 523 ? 11.594 -2.093 -20.594 1.00 89.19 523 VAL A O 1
ATOM 4050 N N . VAL A 1 524 ? 13.664 -1.257 -20.413 1.00 87.75 524 VAL A N 1
ATOM 4051 C CA . VAL A 1 524 ? 14.269 -2.208 -21.351 1.00 87.75 524 VAL A CA 1
ATOM 4052 C C . VAL A 1 524 ? 14.761 -3.432 -20.594 1.00 87.75 524 VAL A C 1
ATOM 4054 O O . VAL A 1 524 ? 15.475 -3.332 -19.592 1.00 87.75 524 VAL A O 1
ATOM 4057 N N . ARG A 1 525 ? 14.415 -4.622 -21.089 1.00 84.81 525 ARG A N 1
ATOM 4058 C CA . ARG A 1 525 ? 14.866 -5.875 -20.487 1.00 84.81 525 ARG A CA 1
ATOM 4059 C C . ARG A 1 525 ? 16.393 -5.952 -20.480 1.00 84.81 525 ARG A C 1
ATOM 4061 O O . ARG A 1 525 ? 17.021 -5.882 -21.528 1.00 84.81 525 ARG A O 1
ATOM 4068 N N . GLY A 1 526 ? 16.981 -6.223 -19.316 1.00 80.81 526 GLY A N 1
ATOM 4069 C CA . GLY A 1 526 ? 18.423 -6.439 -19.145 1.00 80.81 526 GLY A CA 1
ATOM 4070 C C . GLY A 1 526 ? 19.238 -5.182 -18.836 1.00 80.81 526 GLY A C 1
ATOM 4071 O O . GLY A 1 526 ? 20.449 -5.306 -18.674 1.00 80.81 526 GLY A O 1
ATOM 4072 N N . GLU A 1 527 ? 18.592 -4.020 -18.734 1.00 85.44 527 GLU A N 1
ATOM 4073 C CA . GLU A 1 527 ? 19.186 -2.795 -18.190 1.00 85.44 527 GLU A CA 1
ATOM 4074 C C . GLU A 1 527 ? 19.060 -2.736 -16.658 1.00 85.44 527 GLU A C 1
ATOM 4076 O O . GLU A 1 527 ? 18.377 -3.554 -16.036 1.00 85.44 527 GLU A O 1
ATOM 4081 N N . LYS A 1 528 ? 19.729 -1.767 -16.023 1.00 81.00 528 LYS A N 1
ATOM 4082 C CA . LYS A 1 528 ? 19.812 -1.654 -14.556 1.00 81.00 528 LYS A CA 1
ATOM 4083 C C . LYS A 1 528 ? 18.443 -1.468 -13.892 1.00 81.00 528 LYS A C 1
ATOM 4085 O O . LYS A 1 528 ? 18.217 -1.989 -12.804 1.00 81.00 528 LYS A O 1
ATOM 4090 N N . GLU A 1 529 ? 17.541 -0.753 -14.543 1.00 80.88 529 GLU A N 1
ATOM 4091 C CA . GLU A 1 529 ? 16.192 -0.408 -14.094 1.00 80.88 529 GLU A CA 1
ATOM 4092 C C . GLU A 1 529 ? 15.283 -1.646 -14.077 1.00 80.88 529 GLU A C 1
ATOM 4094 O O . GLU A 1 529 ? 14.360 -1.740 -13.270 1.00 80.88 529 GLU A O 1
ATOM 4099 N N . MET A 1 530 ? 15.620 -2.669 -14.873 1.00 84.44 530 MET A N 1
ATOM 4100 C CA . MET A 1 530 ? 14.970 -3.977 -14.805 1.00 84.44 530 MET A CA 1
ATOM 4101 C C . MET A 1 530 ? 15.178 -4.649 -13.441 1.00 84.44 530 MET A C 1
ATOM 4103 O O . MET A 1 530 ? 14.387 -5.512 -13.073 1.00 84.44 530 MET A O 1
ATOM 4107 N N . ASN A 1 531 ? 16.196 -4.267 -12.659 1.00 84.88 531 ASN A N 1
ATOM 4108 C CA . ASN A 1 531 ? 16.376 -4.818 -11.316 1.00 84.88 531 ASN A CA 1
ATOM 4109 C C . ASN A 1 531 ? 15.197 -4.465 -10.399 1.00 84.88 531 ASN A C 1
ATOM 4111 O O . ASN A 1 531 ? 14.766 -5.323 -9.635 1.00 84.88 531 ASN A O 1
ATOM 4115 N N . GLU A 1 532 ? 14.636 -3.256 -10.498 1.00 82.31 532 GLU A N 1
ATOM 4116 C CA . GLU A 1 532 ? 13.451 -2.868 -9.717 1.00 82.31 532 GLU A CA 1
ATOM 4117 C C . GLU A 1 532 ? 12.230 -3.689 -10.143 1.00 82.31 532 GLU A C 1
ATOM 4119 O O . GLU A 1 532 ? 11.553 -4.278 -9.302 1.00 82.31 532 GLU A O 1
ATOM 4124 N N . VAL A 1 533 ? 12.030 -3.842 -11.455 1.00 87.06 533 VAL A N 1
ATOM 4125 C CA . VAL A 1 533 ? 10.975 -4.693 -12.029 1.00 87.06 533 VAL A CA 1
ATOM 4126 C C . VAL A 1 533 ? 11.150 -6.158 -11.619 1.00 87.06 533 VAL A C 1
ATOM 4128 O O . VAL A 1 533 ? 10.180 -6.832 -11.287 1.00 87.06 533 VAL A O 1
ATOM 4131 N N . SER A 1 534 ? 12.382 -6.665 -11.563 1.00 87.56 534 SER A N 1
ATOM 4132 C CA . SER A 1 534 ? 12.659 -8.053 -11.178 1.00 87.56 534 SER A CA 1
ATOM 4133 C C . SER A 1 534 ? 12.267 -8.359 -9.731 1.00 87.56 534 SER A C 1
ATOM 4135 O O . SER A 1 534 ? 11.860 -9.479 -9.433 1.00 87.56 534 SER A O 1
ATOM 4137 N N . LEU A 1 535 ? 12.307 -7.363 -8.835 1.00 87.31 535 LEU A N 1
ATOM 4138 C CA . LEU A 1 535 ? 11.834 -7.515 -7.455 1.00 87.31 535 LEU A CA 1
ATOM 4139 C C . LEU A 1 535 ? 10.308 -7.678 -7.388 1.00 87.31 535 LEU A C 1
ATOM 4141 O O . LEU A 1 535 ? 9.796 -8.212 -6.406 1.00 87.31 535 LEU A O 1
ATOM 4145 N N . LEU A 1 536 ? 9.586 -7.242 -8.420 1.00 89.00 536 LEU A N 1
ATOM 4146 C CA . LEU A 1 536 ? 8.134 -7.363 -8.541 1.00 89.00 536 LEU A CA 1
ATOM 4147 C C . LEU A 1 536 ? 7.709 -8.707 -9.167 1.00 89.00 536 LEU A C 1
ATOM 4149 O O . LEU A 1 536 ? 6.554 -9.104 -9.027 1.00 89.00 536 LEU A O 1
ATOM 4153 N N . LEU A 1 537 ? 8.636 -9.452 -9.783 1.00 91.62 537 LEU A N 1
ATOM 4154 C CA . LEU A 1 537 ? 8.406 -10.793 -10.338 1.00 91.62 537 LEU A CA 1
ATOM 4155 C C . LEU A 1 537 ? 8.459 -11.861 -9.229 1.00 91.62 537 LEU A C 1
ATOM 4157 O O . LEU A 1 537 ? 9.437 -12.591 -9.065 1.00 91.62 537 LEU A O 1
ATOM 4161 N N . ARG A 1 538 ? 7.398 -11.911 -8.413 1.00 88.94 538 ARG A N 1
ATOM 4162 C CA . ARG A 1 538 ? 7.332 -12.680 -7.153 1.00 88.94 538 ARG A CA 1
ATOM 4163 C C . ARG A 1 538 ? 7.395 -14.204 -7.302 1.00 88.94 538 ARG A C 1
ATOM 4165 O O . ARG A 1 538 ? 7.648 -14.889 -6.302 1.00 88.94 538 ARG A O 1
ATOM 4172 N N . ASP A 1 539 ? 7.209 -14.743 -8.501 1.00 89.69 539 ASP A N 1
ATOM 4173 C CA . ASP A 1 539 ? 7.265 -16.191 -8.726 1.00 89.69 539 ASP A CA 1
ATOM 4174 C C . ASP A 1 539 ? 8.714 -16.702 -8.790 1.00 89.69 539 ASP A C 1
ATOM 4176 O O . ASP A 1 539 ? 9.000 -17.837 -8.394 1.00 89.69 539 ASP A O 1
ATOM 4180 N N . ASP A 1 540 ? 9.646 -15.834 -9.186 1.00 90.12 540 ASP A N 1
ATOM 4181 C CA . ASP A 1 540 ? 11.063 -16.158 -9.321 1.00 90.12 540 ASP A CA 1
ATOM 4182 C C . ASP A 1 540 ? 11.807 -16.114 -7.981 1.00 90.12 540 ASP A C 1
ATOM 4184 O O . ASP A 1 540 ? 11.298 -15.682 -6.941 1.00 90.12 540 ASP A O 1
ATOM 4188 N N . ARG A 1 541 ? 13.059 -16.579 -7.996 1.00 89.31 541 ARG A N 1
ATOM 4189 C CA . ARG A 1 541 ? 13.960 -16.455 -6.852 1.00 89.31 541 ARG A CA 1
ATOM 4190 C C . ARG A 1 541 ? 14.330 -14.986 -6.653 1.00 89.31 541 ARG A C 1
ATOM 4192 O O . ARG A 1 541 ? 14.962 -14.380 -7.515 1.00 89.31 541 ARG A O 1
ATOM 4199 N N . ILE A 1 542 ? 13.994 -14.436 -5.489 1.00 84.75 542 ILE A N 1
ATOM 4200 C CA . ILE A 1 542 ? 14.317 -13.054 -5.131 1.00 84.75 542 ILE A CA 1
ATOM 4201 C C . ILE A 1 542 ? 15.289 -13.086 -3.959 1.00 84.75 542 ILE A C 1
ATOM 4203 O O . ILE A 1 542 ? 14.913 -13.345 -2.818 1.00 84.75 542 ILE A O 1
ATOM 4207 N N . ARG A 1 543 ? 16.558 -12.779 -4.241 1.00 80.69 543 ARG A N 1
ATOM 4208 C CA . ARG A 1 543 ? 17.634 -12.720 -3.239 1.00 80.69 543 ARG A CA 1
ATOM 4209 C C . ARG A 1 543 ? 17.745 -14.028 -2.431 1.00 80.69 543 ARG A C 1
ATOM 4211 O O . ARG A 1 543 ? 18.194 -15.042 -2.967 1.00 80.69 543 ARG A O 1
ATOM 4218 N N . LEU A 1 544 ? 17.391 -13.979 -1.144 1.00 80.94 544 LEU A N 1
ATOM 4219 C CA . LEU A 1 544 ? 17.456 -15.101 -0.203 1.00 80.94 544 LEU A CA 1
ATOM 4220 C C . LEU A 1 544 ? 16.239 -16.028 -0.311 1.00 80.94 544 LEU A C 1
ATOM 4222 O O . LEU A 1 544 ? 16.327 -17.183 0.095 1.00 80.94 544 LEU A O 1
ATOM 4226 N N . ASP A 1 545 ? 15.130 -15.536 -0.863 1.00 85.75 545 ASP A N 1
ATOM 4227 C CA . ASP A 1 545 ? 13.879 -16.274 -0.964 1.00 85.75 545 ASP A CA 1
ATOM 4228 C C . ASP A 1 545 ? 13.829 -17.101 -2.252 1.00 85.75 545 ASP A C 1
ATOM 4230 O O . ASP A 1 545 ? 14.142 -16.611 -3.342 1.00 85.75 545 ASP A O 1
ATOM 4234 N N . GLY A 1 546 ? 13.435 -18.369 -2.108 1.00 86.75 546 GLY A N 1
ATOM 4235 C CA . GLY A 1 546 ? 13.334 -19.338 -3.199 1.00 86.75 546 GLY A CA 1
ATOM 4236 C C . GLY A 1 546 ? 12.249 -19.009 -4.229 1.00 86.75 546 GLY A C 1
ATOM 4237 O O . GLY A 1 546 ? 11.452 -18.083 -4.070 1.00 86.75 546 GLY A O 1
ATOM 4238 N N . SER A 1 547 ? 12.210 -19.788 -5.306 1.00 92.06 547 SER A N 1
ATOM 4239 C CA . SER A 1 547 ? 11.122 -19.742 -6.296 1.00 92.06 547 SER A CA 1
ATOM 4240 C C . SER A 1 547 ? 9.783 -20.185 -5.693 1.00 92.06 547 SER A C 1
ATOM 4242 O O . SER A 1 547 ? 9.746 -20.871 -4.668 1.00 92.06 547 SER A O 1
ATOM 4244 N N . LEU A 1 548 ? 8.669 -19.854 -6.352 1.00 90.94 548 LEU A N 1
ATOM 4245 C CA . LEU A 1 548 ? 7.341 -20.323 -5.942 1.00 90.94 548 LEU A CA 1
ATOM 4246 C C . LEU A 1 548 ? 7.282 -21.857 -5.836 1.00 90.94 548 LEU A C 1
ATOM 4248 O O . LEU A 1 548 ? 6.722 -22.387 -4.880 1.00 90.94 548 LEU A O 1
ATOM 4252 N N . SER A 1 549 ? 7.903 -22.580 -6.772 1.00 89.69 549 SER A N 1
ATOM 4253 C CA . SER A 1 549 ? 7.963 -24.047 -6.743 1.00 89.69 549 SER A CA 1
ATOM 4254 C C . SER A 1 549 ? 8.716 -24.596 -5.529 1.00 89.69 549 SER A C 1
ATOM 4256 O O . SER A 1 549 ? 8.274 -25.570 -4.917 1.00 89.69 549 SER A O 1
ATOM 4258 N N . GLU A 1 550 ? 9.834 -23.966 -5.156 1.00 90.44 550 GLU A N 1
ATOM 4259 C CA . GLU A 1 550 ? 10.600 -24.339 -3.961 1.00 90.44 550 GLU A CA 1
ATOM 4260 C C . GLU A 1 550 ? 9.778 -24.065 -2.697 1.00 90.44 550 GLU A C 1
ATOM 4262 O O . GLU A 1 550 ? 9.636 -24.951 -1.851 1.00 90.44 550 GLU A O 1
ATOM 4267 N N . PHE A 1 551 ? 9.154 -22.884 -2.618 1.00 90.62 551 PHE A N 1
ATOM 4268 C CA . PHE A 1 551 ? 8.293 -22.505 -1.502 1.00 90.62 551 PHE A CA 1
ATOM 4269 C C . PHE A 1 551 ? 7.124 -23.474 -1.329 1.00 90.62 551 PHE A C 1
ATOM 4271 O O . PHE A 1 551 ? 6.906 -23.970 -0.228 1.00 90.62 551 PHE A O 1
ATOM 4278 N N . VAL A 1 552 ? 6.388 -23.793 -2.398 1.00 88.44 552 VAL A N 1
ATOM 4279 C CA . VAL A 1 552 ? 5.240 -24.710 -2.328 1.00 88.44 552 VAL A CA 1
ATOM 4280 C C . VAL A 1 552 ? 5.681 -26.103 -1.876 1.00 88.44 552 VAL A C 1
ATOM 4282 O O . VAL A 1 552 ? 4.986 -26.722 -1.074 1.00 88.44 552 VAL A O 1
ATOM 4285 N N . CYS A 1 553 ? 6.846 -26.589 -2.315 1.00 88.12 553 CYS A N 1
ATOM 4286 C CA . CYS A 1 553 ? 7.378 -27.882 -1.879 1.00 88.12 553 CYS A CA 1
ATOM 4287 C C . CYS A 1 553 ? 7.719 -27.896 -0.378 1.00 88.12 553 CYS A C 1
ATOM 4289 O O . CYS A 1 553 ? 7.346 -28.824 0.345 1.00 88.12 553 CYS A O 1
ATOM 4291 N N . GLU A 1 554 ? 8.404 -26.865 0.121 1.00 87.19 554 GLU A N 1
ATOM 4292 C CA . GLU A 1 554 ? 8.727 -26.743 1.547 1.00 87.19 554 GLU A CA 1
ATOM 4293 C C . GLU A 1 554 ? 7.483 -26.527 2.406 1.00 87.19 554 GLU A C 1
ATOM 4295 O O . GLU A 1 554 ? 7.307 -27.174 3.442 1.00 87.19 554 GLU A O 1
ATOM 4300 N N . PHE A 1 555 ? 6.597 -25.646 1.957 1.00 85.75 555 PHE A N 1
ATOM 4301 C CA . PHE A 1 555 ? 5.340 -25.352 2.616 1.00 85.75 555 PHE A CA 1
ATOM 4302 C C . PHE A 1 555 ? 4.471 -26.607 2.690 1.00 85.75 555 PHE A C 1
ATOM 4304 O O . PHE A 1 555 ? 3.976 -26.936 3.765 1.00 85.75 555 PHE A O 1
ATOM 4311 N N . PHE A 1 556 ? 4.388 -27.391 1.611 1.00 84.44 556 PHE A N 1
ATOM 4312 C CA . PHE A 1 556 ? 3.672 -28.665 1.595 1.00 84.44 556 PHE A CA 1
ATOM 4313 C C . PHE A 1 556 ? 4.192 -29.647 2.649 1.00 84.44 556 PHE A C 1
ATOM 4315 O O . PHE A 1 556 ? 3.390 -30.252 3.361 1.00 84.44 556 PHE A O 1
ATOM 4322 N N . LYS A 1 557 ? 5.517 -29.761 2.822 1.00 85.56 557 LYS A N 1
ATOM 4323 C CA . LYS A 1 557 ? 6.112 -30.578 3.897 1.00 85.56 557 LYS A CA 1
ATOM 4324 C C . LYS A 1 557 ? 5.688 -30.093 5.286 1.00 85.56 557 LYS A C 1
ATOM 4326 O O . LYS A 1 557 ? 5.425 -30.916 6.160 1.00 85.56 557 LYS A O 1
ATOM 4331 N N . ARG A 1 558 ? 5.587 -28.775 5.493 1.00 84.56 558 ARG A N 1
ATOM 4332 C CA . ARG A 1 558 ? 5.109 -28.196 6.762 1.00 84.56 558 ARG A CA 1
ATOM 4333 C C . ARG A 1 558 ? 3.638 -28.503 7.012 1.00 84.56 558 ARG A C 1
ATOM 4335 O O . ARG A 1 558 ? 3.293 -28.854 8.135 1.00 84.56 558 ARG A O 1
ATOM 4342 N N . VAL A 1 559 ? 2.785 -28.410 5.988 1.00 83.31 559 VAL A N 1
ATOM 4343 C CA . VAL A 1 559 ? 1.369 -28.781 6.130 1.00 83.31 559 VAL A CA 1
ATOM 4344 C C . VAL A 1 559 ? 1.254 -30.279 6.448 1.00 83.31 559 VAL A C 1
ATOM 4346 O O . VAL A 1 559 ? 0.571 -30.650 7.398 1.00 83.31 559 VAL A O 1
ATOM 4349 N N . LEU A 1 560 ? 2.014 -31.126 5.740 1.00 81.12 560 LEU A N 1
ATOM 4350 C CA . LEU A 1 560 ? 2.094 -32.574 5.970 1.00 81.12 560 LEU A CA 1
ATOM 4351 C C . LEU A 1 560 ? 2.478 -32.954 7.399 1.00 81.12 560 LEU A C 1
ATOM 4353 O O . LEU A 1 560 ? 1.884 -33.867 7.967 1.00 81.12 560 LEU A O 1
ATOM 4357 N N . ALA A 1 561 ? 3.445 -32.251 7.989 1.00 82.38 561 ALA A N 1
ATOM 4358 C CA . ALA A 1 561 ? 3.888 -32.500 9.360 1.00 82.38 561 ALA A CA 1
ATOM 4359 C C . ALA A 1 561 ? 2.787 -32.252 10.408 1.00 82.38 561 ALA A C 1
ATOM 4361 O O . ALA A 1 561 ? 2.879 -32.757 11.524 1.00 82.38 561 ALA A O 1
ATOM 4362 N N . LYS A 1 562 ? 1.749 -31.484 10.058 1.00 78.38 562 LYS A N 1
ATOM 4363 C CA . LYS A 1 562 ? 0.614 -31.158 10.931 1.00 78.38 562 LYS A CA 1
ATOM 4364 C C . LYS A 1 562 ? -0.610 -32.040 10.695 1.00 78.38 562 LYS A C 1
ATOM 4366 O O . LYS A 1 562 ? -1.643 -31.846 11.339 1.00 78.38 562 LYS A O 1
ATOM 4371 N N . TYR A 1 563 ? -0.517 -32.997 9.776 1.00 71.88 563 TYR A N 1
ATOM 4372 C CA . TYR A 1 563 ? -1.582 -33.964 9.549 1.00 71.88 563 TYR A CA 1
ATOM 4373 C C . TYR A 1 563 ? -1.652 -34.957 10.707 1.00 71.88 563 TYR A C 1
ATOM 4375 O O . TYR A 1 563 ? -0.625 -35.402 11.218 1.00 71.88 563 TYR A O 1
ATOM 4383 N N . LYS A 1 564 ? -2.880 -35.284 11.112 1.00 61.25 564 LYS A N 1
ATOM 4384 C CA . LYS A 1 564 ? -3.157 -36.333 12.094 1.00 61.25 564 LYS A CA 1
ATOM 4385 C C . LYS A 1 564 ? -3.479 -37.639 11.382 1.00 61.25 564 LYS A C 1
ATOM 4387 O O . LYS A 1 564 ? -4.133 -37.583 10.316 1.00 61.25 564 LYS A O 1
#

InterPro domains:
  IPR006896 Sec23/Sec24, trunk domain [PF04811] (43-175)
  IPR006900 Sec23/Sec24, helical domain [PF04815] (298-378)
  IPR029006 ADF-H/Gelsolin-like domain superfamily [G3DSA:3.40.20.10] (412-540)
  IPR036175 Sec23/Sec24 helical domain superfamily [SSF81811] (296-411)
  IPR036180 Gelsolin-like domain superfamily [SSF82754] (428-552)
  IPR036465 von Willebrand factor A-like domain superfamily [G3DSA:3.40.50.410] (30-196)
  IPR036465 von Willebrand factor A-like domain superfamily [SSF53300] (55-173)
  IPR050550 SEC23/SEC24 family, SEC24 subfamily [PTHR13803] (52-554)

pLDDT: mean 80.13, std 13.33, range [24.7, 93.94]

Radius of gyration: 25.55 Å; chains: 1; bounding box: 59×78×65 Å